Protein 2BMX (pdb70)

Radius of gyration: 35.67 Å; Cα contacts (8 Å, |Δi|>4): 1043; chains: 3; bounding box: 79×48×98 Å

Sequence (513 aa):
PLLTIGDQFPAYQLTALIGGDLSKVDAKQPGDYFTTITSDEHPGKWRVVFFWPKDFTFVCPTEIAAFSKLNDEFEDRDAQILGVSIDSEFAHFQWRAQHNDLKTLPFPLSDIKRELSQAAGVLNADGVADRVTFIVDPNNEIQFVSATAGSVGRNVDEVLRVLDALQSPLLTIGDQFPAYQLTALIGGDLSKVDAKQPGDYFTTITSDEHPGKWRVVFFWPKDFTFVCPTEIAAFSKLNDEFEDRDAQILGVSIDSEFAHFQWRAQHNDLKTLPFPLSDIKRELSQAAGVLNADGVADRVTFIVDPNNEIQFVSATAGSVGRNVDEVLRVLDALQSDELCASNWRPLLTIGDQFPAYQLTALIGGDLSKVDAKQPGDYFTTITSDEHPGKWRVVFFWPKDFTFVCPTEIAAFSKLNDEFEDRDAQILGVSIDSEFAHFQWRAQHNDLKTLPFPLSDIKRELSQAAGVLNADGVADRVTFIVDPNNEIQFVSATAGSVGRNVDEVLRVLDALQS

Nearest PDB structures (foldseek):
  2bmx-assembly1_B  TM=1.006E+00  e=1.914E-40  Mycobacterium tuberculosis H37Rv
  7bz6-assembly1_A  TM=9.958E-01  e=1.498E-33  Mycobacterium tuberculosis variant bovis
  4xrd-assembly1_C-2  TM=8.761E-01  e=1.228E-16  Salmonella enterica subsp. enterica serovar Typhimurium
  4xih-assembly1_B-2  TM=8.682E-01  e=2.287E-12  Mycobacterium tuberculosis CCDC5079
  1xvw-assembly1_B  TM=8.691E-01  e=3.587E-12  Mycobacterium tuberculosis

Structure (mmCIF, N/CA/C/O backbone):
data_2BMX
#
_entry.id   2BMX
#
_cell.length_a   139.265
_cell.length_b   139.265
_cell.length_c   148.525
_cell.angle_alpha   90.00
_cell.angle_beta   90.00
_cell.angle_gamma   120.00
#
_symmetry.space_group_name_H-M   'P 6 2 2'
#
loop_
_entity.id
_entity.type
_entity.pdbx_description
1 polymer 'ALKYL HYDROPEROXIDASE C'
2 water water
#
loop_
_atom_site.group_PDB
_atom_site.id
_atom_site.type_symbol
_atom_site.label_atom_id
_atom_site.label_alt_id
_atom_site.label_comp_id
_atom_site.label_asym_id
_atom_site.label_entity_id
_atom_site.label_seq_id
_atom_site.pdbx_PDB_ins_code
_atom_site.Cartn_x
_atom_site.Cartn_y
_atom_site.Cartn_z
_atom_site.occupancy
_atom_site.B_iso_or_equiv
_atom_site.auth_seq_id
_atom_site.auth_comp_id
_atom_site.auth_asym_id
_atom_site.auth_atom_id
_atom_site.pdbx_PDB_model_num
ATOM 1 N N . PRO A 1 2 ? 7.510 35.294 25.891 1.00 49.74 2 PRO A N 1
ATOM 2 C CA . PRO A 1 2 ? 8.528 35.233 24.834 1.00 48.52 2 PRO A CA 1
ATOM 3 C C . PRO A 1 2 ? 8.188 36.218 23.700 1.00 47.84 2 PRO A C 1
ATOM 4 O O . PRO A 1 2 ? 7.285 36.011 22.864 1.00 48.28 2 PRO A O 1
ATOM 8 N N . LEU A 1 3 ? 8.951 37.279 23.696 1.00 45.29 3 LEU A N 1
ATOM 9 C CA . LEU A 1 3 ? 8.905 38.268 22.707 1.00 43.97 3 LEU A CA 1
ATOM 10 C C . LEU A 1 3 ? 9.707 37.830 21.461 1.00 43.13 3 LEU A C 1
ATOM 11 O O . LEU A 1 3 ? 10.786 37.277 21.545 1.00 43.82 3 LEU A O 1
ATOM 16 N N . LEU A 1 4 ? 9.162 38.071 20.293 1.00 42.09 4 LEU A N 1
ATOM 17 C CA . LEU A 1 4 ? 9.917 37.917 19.063 1.00 40.65 4 LEU A CA 1
ATOM 18 C C . LEU A 1 4 ? 11.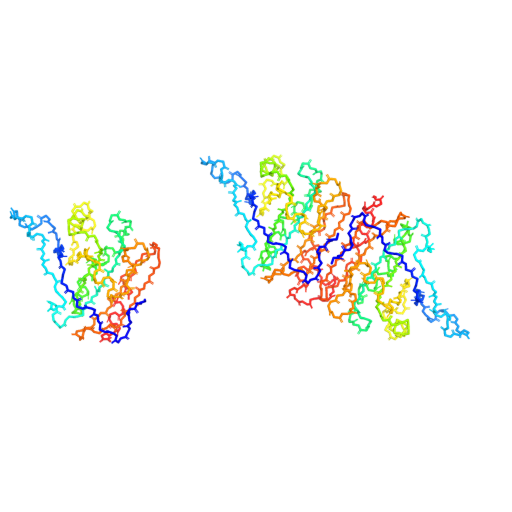130 38.850 19.056 1.00 39.00 4 LEU A C 1
ATOM 19 O O . LEU A 1 4 ? 11.067 40.004 19.470 1.00 37.97 4 LEU A O 1
ATOM 24 N N . THR A 1 5 ? 12.252 38.346 18.561 1.00 39.38 5 THR A N 1
ATOM 25 C CA . THR A 1 5 ? 13.499 39.078 18.627 1.00 38.07 5 THR A CA 1
ATOM 26 C C . THR A 1 5 ? 14.141 39.258 17.251 1.00 38.81 5 THR A C 1
ATOM 27 O O . THR A 1 5 ? 13.554 38.932 16.212 1.00 37.73 5 THR A O 1
ATOM 31 N N . ILE A 1 6 ? 15.369 39.767 17.284 1.00 39.61 6 ILE A N 1
ATOM 32 C CA . ILE A 1 6 ? 16.199 40.033 16.125 1.00 40.78 6 ILE A CA 1
ATOM 33 C C . ILE A 1 6 ? 16.437 38.776 15.266 1.00 41.20 6 ILE A C 1
ATOM 34 O O . ILE A 1 6 ? 16.833 37.699 15.792 1.00 41.14 6 ILE A O 1
ATOM 39 N N . GLY A 1 7 ? 16.136 38.900 13.965 1.00 40.36 7 GLY A N 1
ATOM 40 C CA . GLY A 1 7 ? 16.183 37.748 13.078 1.00 39.44 7 GLY A CA 1
ATOM 41 C C . GLY A 1 7 ? 14.835 37.062 12.861 1.00 39.97 7 GLY A C 1
ATOM 42 O O . GLY A 1 7 ? 14.672 36.371 11.871 1.00 40.44 7 GLY A O 1
ATOM 43 N N . ASP A 1 8 ? 13.877 37.252 13.764 1.00 38.78 8 ASP A N 1
ATOM 44 C CA . ASP A 1 8 ? 12.570 36.627 13.655 1.00 38.58 8 ASP A CA 1
ATOM 45 C C . ASP A 1 8 ? 11.750 37.324 12.567 1.00 37.96 8 ASP A C 1
ATOM 46 O O . ASP A 1 8 ? 11.934 38.498 12.311 1.00 38.12 8 ASP A O 1
ATOM 51 N N . GLN A 1 9 ? 10.888 36.560 11.899 1.00 37.05 9 GLN A N 1
ATOM 52 C CA . GLN A 1 9 ? 9.879 37.098 10.999 1.00 36.24 9 GLN A CA 1
ATOM 53 C C . GLN A 1 9 ? 8.767 37.770 11.816 1.00 35.98 9 GLN A C 1
ATOM 54 O O . GLN A 1 9 ? 8.276 37.200 12.790 1.00 36.13 9 GLN A O 1
ATOM 60 N N . PHE A 1 10 ? 8.398 38.997 11.448 1.00 36.04 10 PHE A N 1
ATOM 61 C CA . PHE A 1 10 ? 7.283 39.646 12.094 1.00 36.06 10 PHE A CA 1
ATOM 62 C C . PHE A 1 10 ? 6.019 38.923 11.627 1.00 36.82 10 PHE A C 1
ATOM 63 O O . PHE A 1 10 ? 5.958 38.487 10.444 1.00 38.40 10 PHE A O 1
ATOM 71 N N . PRO A 1 11 ? 5.018 38.762 12.527 1.00 36.64 11 PRO A N 1
ATOM 72 C CA . PRO A 1 11 ? 3.816 38.020 12.122 1.00 37.06 11 PRO A CA 1
ATOM 73 C C . PRO A 1 11 ? 3.062 38.704 10.954 1.00 37.91 11 PRO A C 1
ATOM 74 O O . PRO A 1 11 ? 3.146 39.955 10.775 1.00 38.58 11 PRO A O 1
ATOM 78 N N . ALA A 1 12 ? 2.362 37.880 10.170 1.00 36.38 12 ALA A N 1
ATOM 79 C CA . ALA A 1 12 ? 1.372 38.368 9.214 1.00 36.61 12 ALA A CA 1
ATOM 80 C C . ALA A 1 12 ? 0.192 38.969 9.998 1.00 36.53 12 ALA A C 1
ATOM 81 O O . ALA A 1 12 ? -0.078 38.573 11.158 1.00 36.64 12 ALA A O 1
ATOM 83 N N . TYR A 1 13 ? -0.513 39.918 9.383 1.00 36.40 13 TYR A N 1
ATOM 84 C CA . TYR A 1 13 ? -1.719 40.481 10.022 1.00 36.57 13 TYR A CA 1
ATOM 85 C C . TYR A 1 13 ? -2.668 41.039 8.994 1.00 36.91 13 TYR A C 1
ATOM 86 O O . TYR A 1 13 ? -2.270 41.387 7.869 1.00 36.30 13 TYR A O 1
ATOM 95 N N . GLN A 1 14 ? -3.943 41.105 9.390 1.00 38.49 14 GLN A N 1
ATOM 96 C CA . GLN A 1 14 ? -4.962 41.745 8.560 1.00 39.55 14 GLN A CA 1
ATOM 97 C C . GLN A 1 14 ? -5.977 42.310 9.493 1.00 38.86 14 GLN A C 1
ATOM 98 O O . GLN A 1 14 ? -6.773 41.583 10.073 1.00 40.11 14 GLN A O 1
ATOM 104 N N . LEU A 1 15 ? -5.925 43.623 9.676 1.00 38.56 15 LEU A N 1
ATOM 105 C CA . LEU A 1 15 ? -6.674 44.268 10.755 1.00 37.44 15 LEU A CA 1
ATOM 106 C C . LEU A 1 15 ? -7.330 45.536 10.288 1.00 37.10 15 LEU A C 1
ATOM 107 O O . LEU A 1 15 ? -6.803 46.211 9.420 1.00 38.65 15 LEU A O 1
ATOM 112 N N . THR A 1 16 ? -8.475 45.866 10.871 1.00 36.58 16 THR A N 1
ATOM 113 C CA . THR A 1 16 ? -9.108 47.158 10.653 1.00 35.66 16 THR A CA 1
ATOM 114 C C . THR A 1 16 ? -8.307 48.240 11.360 1.00 35.84 16 THR A C 1
ATOM 115 O O . THR A 1 16 ? -7.780 48.028 12.477 1.00 35.20 16 THR A O 1
ATOM 119 N N . ALA A 1 17 ? -8.247 49.410 10.714 1.00 35.11 17 ALA A N 1
ATOM 120 C CA . ALA A 1 17 ? -7.422 50.509 11.162 1.00 34.34 17 ALA A CA 1
ATOM 121 C C . ALA A 1 17 ? -8.115 51.858 10.983 1.00 34.93 17 ALA A C 1
ATOM 122 O O . ALA A 1 17 ? -8.881 52.067 10.037 1.00 35.47 17 ALA A O 1
ATOM 124 N N . LEU A 1 18 ? -7.886 52.762 11.936 1.00 35.10 18 LEU A N 1
ATOM 125 C CA . LEU A 1 18 ? -8.241 54.153 11.754 1.00 34.04 18 LEU A CA 1
ATOM 126 C C . LEU A 1 18 ? -7.119 54.747 10.902 1.00 34.07 18 LEU A C 1
ATOM 127 O O . LEU A 1 18 ? -5.950 54.535 11.210 1.00 34.44 18 LEU A O 1
ATOM 132 N N . ILE A 1 19 ? -7.480 55.463 9.842 1.00 33.83 19 ILE A N 1
ATOM 133 C CA . ILE A 1 19 ? -6.522 56.128 8.977 1.00 34.09 19 ILE A CA 1
ATOM 134 C C . ILE A 1 19 ? -5.728 57.181 9.741 1.00 34.61 19 ILE A C 1
ATOM 135 O O . ILE A 1 19 ? -6.212 57.713 10.750 1.00 34.69 19 ILE A O 1
ATOM 140 N N . GLY A 1 20 ? -4.517 57.476 9.255 1.00 34.43 20 GLY A N 1
ATOM 141 C CA . GLY A 1 20 ? -3.694 58.519 9.832 1.00 34.59 20 GLY A CA 1
ATOM 142 C C . GLY A 1 20 ? -4.131 59.882 9.365 1.00 35.40 20 GLY A C 1
ATOM 143 O O . GLY A 1 20 ? -4.926 60.007 8.433 1.00 35.27 20 GLY A O 1
ATOM 144 N N . GLY A 1 21 ? -3.613 60.920 10.012 1.00 36.56 21 GLY A N 1
ATOM 145 C CA . GLY A 1 21 ? -3.868 62.298 9.574 1.00 37.01 21 GLY A CA 1
ATOM 146 C C . GLY A 1 21 ? -5.074 62.959 10.223 1.00 38.30 21 GLY A C 1
ATOM 147 O O . GLY A 1 21 ? -5.856 62.330 10.934 1.00 38.13 21 GLY A O 1
ATOM 148 N N . ASP A 1 22 ? -5.187 64.258 9.976 1.00 39.76 22 ASP A N 1
ATOM 149 C CA . ASP A 1 22 ? -6.269 65.113 10.443 1.00 41.21 22 ASP A CA 1
ATOM 150 C C . ASP A 1 22 ? -7.663 64.584 10.054 1.00 41.58 22 ASP A C 1
ATOM 151 O O . ASP A 1 22 ? -8.054 64.610 8.875 1.00 41.93 22 ASP A O 1
ATOM 156 N N . LEU A 1 23 ? -8.401 64.122 11.059 1.00 42.28 23 LEU A N 1
ATOM 157 C CA . LEU A 1 23 ? -9.709 63.504 10.870 1.00 42.91 23 LEU A CA 1
ATOM 158 C C . LEU A 1 23 ? -10.781 64.489 10.414 1.00 43.70 23 LEU A C 1
ATOM 159 O O . LEU A 1 23 ? -11.703 64.108 9.688 1.00 43.38 23 LEU A O 1
ATOM 164 N N . SER A 1 24 ? -10.650 65.748 10.846 1.00 44.99 24 SER A N 1
ATOM 165 C CA . SER A 1 24 ? -11.515 66.851 10.394 1.00 46.25 24 SER A CA 1
ATOM 166 C C . SER A 1 24 ? -11.283 67.203 8.920 1.00 47.32 24 SER A C 1
ATOM 167 O O . SER A 1 24 ? -12.139 67.823 8.306 1.00 47.35 24 SER A O 1
ATOM 169 N N . LYS A 1 25 ? -10.168 66.777 8.316 1.00 48.94 25 LYS A N 1
ATOM 170 C CA . LYS A 1 25 ? -9.861 67.065 6.905 1.00 50.61 25 LYS A CA 1
ATOM 171 C C . LYS A 1 25 ? -10.438 65.994 5.951 1.00 51.57 25 LYS A C 1
ATOM 172 O O . LYS A 1 25 ? -10.580 66.244 4.758 1.00 52.08 25 LYS A O 1
ATOM 174 N N . VAL A 1 26 ? -10.770 64.815 6.481 1.00 52.83 26 VAL A N 1
ATOM 175 C CA . VAL A 1 26 ? -11.414 63.741 5.703 1.00 54.02 26 VAL A CA 1
ATOM 176 C C . VAL A 1 26 ? -12.838 64.165 5.391 1.00 54.66 26 VAL A C 1
ATOM 177 O O . VAL A 1 26 ? -13.465 64.789 6.244 1.00 54.80 26 VAL A O 1
ATOM 179 N N . ASP A 1 27 ? -13.321 63.843 4.197 1.00 55.66 27 ASP A N 1
ATOM 180 C CA . ASP A 1 27 ? -14.731 64.026 3.927 1.00 56.91 27 ASP A CA 1
ATOM 181 C C . ASP A 1 27 ? -15.458 63.081 4.882 1.00 57.69 27 ASP A C 1
ATOM 182 O O . ASP A 1 27 ? -14.853 62.518 5.794 1.00 58.33 27 ASP A O 1
ATOM 184 N N . ALA A 1 28 ? -16.787 62.908 4.630 1.00 58.64 28 ALA A N 1
ATOM 185 C CA . ALA A 1 28 ? -17.604 62.076 5.564 1.00 59.24 28 ALA A CA 1
ATOM 186 C C . ALA A 1 28 ? -18.895 61.417 5.001 1.00 59.53 28 ALA A C 1
ATOM 187 O O . ALA A 1 28 ? -19.926 61.429 5.688 1.00 60.09 28 ALA A O 1
ATOM 189 N N . LYS A 1 29 ? -18.818 60.828 3.805 1.00 59.52 29 LYS A N 1
ATOM 190 C CA . LYS A 1 29 ? -20.009 60.199 3.156 1.00 59.12 29 LYS A CA 1
ATOM 191 C C . LYS A 1 29 ? -20.540 58.963 3.910 1.00 58.69 29 LYS A C 1
ATOM 192 O O . LYS A 1 29 ? -21.744 58.659 3.833 1.00 58.25 29 LYS A O 1
ATOM 194 N N . GLN A 1 30 ? -19.650 58.257 4.626 1.00 57.63 30 GLN A N 1
ATOM 195 C CA . GLN A 1 30 ? -20.047 57.180 5.542 1.00 57.01 30 GLN A CA 1
ATOM 196 C C . GLN A 1 30 ? -19.042 57.068 6.696 1.00 56.84 30 GLN A C 1
ATOM 197 O O . GLN A 1 30 ? -17.900 57.536 6.566 1.00 57.23 30 GLN A O 1
ATOM 199 N N . PRO A 1 31 ? -19.464 56.478 7.844 1.00 56.07 31 PRO A N 1
ATOM 200 C CA . PRO A 1 31 ? -18.501 56.153 8.912 1.00 54.82 31 PRO A CA 1
ATOM 201 C C . PRO A 1 31 ? -17.280 55.388 8.401 1.00 53.82 31 PRO A C 1
ATOM 202 O O . PRO A 1 31 ? -16.165 55.617 8.888 1.00 54.21 31 PRO A O 1
ATOM 206 N N . GLY A 1 32 ? -17.478 54.497 7.428 1.00 51.95 32 GLY A N 1
ATOM 207 C CA . GLY A 1 32 ? -16.391 53.633 6.947 1.00 49.07 32 GLY A CA 1
ATOM 208 C C . GLY A 1 32 ? -15.242 54.379 6.299 1.00 47.01 32 GLY A C 1
ATOM 209 O O . GLY A 1 32 ? -14.164 53.825 6.132 1.00 47.03 32 GLY A O 1
ATOM 210 N N . ASP A 1 33 ? -15.490 55.631 5.927 1.00 44.85 33 ASP A N 1
ATOM 211 C CA . ASP A 1 33 ? -14.501 56.543 5.365 1.00 43.11 33 ASP A CA 1
ATOM 212 C C . ASP A 1 33 ? -13.282 56.848 6.259 1.00 41.20 33 ASP A C 1
ATOM 213 O O . ASP A 1 33 ? -12.163 57.052 5.779 1.00 40.57 33 ASP A O 1
ATOM 218 N N . TYR A 1 34 ? -13.511 56.863 7.565 1.00 39.17 34 TYR A N 1
ATOM 219 C CA . TYR A 1 34 ? -12.446 56.992 8.560 1.00 36.99 34 TYR A CA 1
ATOM 220 C C . TYR A 1 34 ? -11.614 55.748 8.704 1.00 36.19 34 TYR A C 1
ATOM 221 O O . TYR A 1 34 ? -10.576 55.774 9.350 1.00 35.97 34 TYR A O 1
ATOM 230 N N . PHE A 1 35 ? -12.067 54.655 8.099 1.00 35.43 35 PHE A N 1
ATOM 231 C CA . PHE A 1 35 ? -11.490 53.345 8.379 1.00 35.42 35 PHE A CA 1
ATOM 232 C C . PHE A 1 35 ? -10.943 52.630 7.147 1.00 36.36 35 PHE A C 1
ATOM 233 O O . PHE A 1 35 ? -11.264 52.994 6.022 1.00 36.45 35 PHE A O 1
ATOM 241 N N . THR A 1 36 ? -10.102 51.622 7.367 1.00 37.21 36 THR A N 1
ATOM 242 C CA . THR A 1 36 ? -9.433 50.945 6.267 1.00 38.20 36 THR A CA 1
ATOM 243 C C . THR A 1 36 ? -8.980 49.584 6.774 1.00 38.58 36 THR A C 1
ATOM 244 O O . THR A 1 36 ? -8.878 49.378 7.994 1.00 38.94 36 THR A O 1
ATOM 248 N N . THR A 1 37 ? -8.741 48.649 5.863 1.00 38.42 37 THR A N 1
ATOM 249 C CA . THR A 1 37 ? -8.008 47.421 6.205 1.00 39.18 37 THR A CA 1
ATOM 250 C C . THR A 1 37 ? -6.523 47.586 5.868 1.00 38.39 37 THR A C 1
ATOM 251 O O . THR A 1 37 ? -6.159 48.159 4.845 1.00 37.61 37 THR A O 1
ATOM 255 N N . ILE A 1 38 ? -5.687 47.135 6.789 1.00 38.53 38 ILE A N 1
ATOM 256 C CA . ILE A 1 38 ? -4.246 47.163 6.629 1.00 37.82 38 ILE A CA 1
ATOM 257 C C . ILE A 1 38 ? -3.726 45.756 6.869 1.00 37.44 38 ILE A C 1
ATOM 258 O O . ILE A 1 38 ? -4.093 45.074 7.849 1.00 37.51 38 ILE A O 1
ATOM 263 N N . THR A 1 39 ? -2.885 45.311 5.953 1.00 37.00 39 THR A N 1
ATOM 264 C CA . THR A 1 39 ? -2.321 43.979 6.025 1.00 36.39 39 THR A CA 1
ATOM 265 C C . THR A 1 39 ? -0.806 44.118 5.992 1.00 36.84 39 THR A C 1
ATOM 266 O O . THR A 1 39 ? -0.283 45.120 5.461 1.00 37.04 39 THR A O 1
ATOM 270 N N . SER A 1 40 ? -0.115 43.091 6.502 1.00 36.85 40 SER A N 1
ATOM 271 C CA . SER A 1 40 ? 1.347 42.914 6.343 1.00 37.08 40 SER A CA 1
ATOM 272 C C . SER A 1 40 ? 1.921 42.861 4.929 1.00 37.69 40 SER A C 1
ATOM 273 O O . SER A 1 40 ? 3.131 42.862 4.784 1.00 38.01 40 SER A O 1
ATOM 276 N N . ASP A 1 41 ? 1.092 42.826 3.894 1.00 38.80 41 ASP A N 1
ATOM 277 C CA . ASP A 1 41 ? 1.583 42.759 2.502 1.00 40.18 41 ASP A CA 1
ATOM 278 C C . ASP A 1 41 ? 1.566 44.112 1.834 1.00 40.80 41 ASP A C 1
ATOM 279 O O . ASP A 1 41 ? 1.943 44.244 0.678 1.00 40.11 41 ASP A O 1
ATOM 284 N N . GLU A 1 42 ? 1.172 45.109 2.614 1.00 42.55 42 GLU A N 1
ATOM 285 C CA . GLU A 1 42 ? 0.797 46.422 2.121 1.00 43.97 42 GLU A CA 1
ATOM 286 C C . GLU A 1 42 ? 1.829 47.486 1.808 1.00 44.56 42 GLU A C 1
ATOM 287 O O . GLU A 1 42 ? 1.508 48.332 0.952 1.00 46.80 42 GLU A O 1
ATOM 293 N N . HIS A 1 43 ? 3.023 47.543 2.402 1.00 44.68 43 HIS A N 1
ATOM 294 C CA . HIS A 1 43 ? 4.060 48.329 1.620 1.00 45.86 43 HIS A CA 1
ATOM 295 C C . HIS A 1 43 ? 5.297 47.498 1.337 1.00 44.94 43 HIS A C 1
ATOM 296 O O . HIS A 1 43 ? 6.245 47.467 2.138 1.00 44.53 43 HIS A O 1
ATOM 303 N N . PRO A 1 44 ? 5.272 46.819 0.192 1.00 43.53 44 PRO A N 1
ATOM 304 C CA . PRO A 1 44 ? 6.391 46.021 -0.220 1.00 42.83 44 PRO A CA 1
ATOM 305 C C . PRO A 1 44 ? 7.638 46.900 -0.390 1.00 43.19 44 PRO A C 1
ATOM 306 O O . PRO A 1 44 ? 7.619 47.882 -1.161 1.00 44.29 44 PRO A O 1
ATOM 310 N N . GLY A 1 45 ? 8.707 46.548 0.319 1.00 42.48 45 GLY A N 1
ATOM 311 C CA . GLY A 1 45 ? 9.963 47.280 0.211 1.00 41.50 45 GLY A CA 1
ATOM 312 C C . GLY A 1 45 ? 10.168 48.383 1.239 1.00 40.81 45 GLY A C 1
ATOM 313 O O . GLY A 1 45 ? 11.201 49.018 1.245 1.00 40.97 45 GLY A O 1
ATOM 314 N N . LYS A 1 46 ? 9.181 48.628 2.091 1.00 40.28 46 LYS A N 1
ATOM 315 C CA . LYS A 1 46 ? 9.308 49.623 3.159 1.00 40.31 46 LYS A CA 1
ATOM 316 C C . LYS A 1 46 ? 9.709 48.965 4.478 1.00 39.26 46 LYS A C 1
ATOM 317 O O . LYS A 1 46 ? 9.436 47.779 4.708 1.00 38.78 46 LYS A O 1
ATOM 323 N N . TRP A 1 47 ? 10.370 49.745 5.327 1.00 38.01 47 TRP A N 1
ATOM 324 C CA . TRP A 1 47 ? 10.554 49.405 6.726 1.00 37.09 47 TRP A CA 1
ATOM 325 C C . TRP A 1 47 ? 9.223 49.716 7.429 1.00 37.73 47 TRP A C 1
ATOM 326 O O . TRP A 1 47 ? 8.465 50.593 6.989 1.00 38.71 47 TRP A O 1
ATOM 337 N N . ARG A 1 48 ? 8.918 48.977 8.479 1.00 37.90 48 ARG A N 1
ATOM 338 C CA . ARG A 1 48 ? 7.756 49.250 9.320 1.00 39.24 48 ARG A CA 1
ATOM 339 C C . ARG A 1 48 ? 8.190 49.422 10.742 1.00 40.12 48 ARG A C 1
ATOM 340 O O . ARG A 1 48 ? 8.907 48.599 11.289 1.00 41.76 48 ARG A O 1
ATOM 348 N N . VAL A 1 49 ? 7.769 50.520 11.339 1.00 40.21 49 VAL A N 1
ATOM 349 C CA . VAL A 1 49 ? 8.035 50.783 12.713 1.00 39.03 49 VAL A CA 1
ATOM 350 C C . VAL A 1 49 ? 6.704 50.598 13.427 1.00 39.67 49 VAL A C 1
ATOM 351 O O . VAL A 1 49 ? 5.772 51.355 13.215 1.00 39.74 49 VAL A O 1
ATOM 355 N N . VAL A 1 50 ? 6.612 49.545 14.240 1.00 40.32 50 VAL A N 1
ATOM 356 C CA . VAL A 1 50 ? 5.362 49.164 14.889 1.00 39.58 50 VAL A CA 1
ATOM 357 C C . VAL A 1 50 ? 5.363 49.517 16.375 1.00 39.69 50 VAL A C 1
ATOM 358 O O . VAL A 1 50 ? 6.218 49.050 17.136 1.00 39.41 50 VAL A O 1
ATOM 362 N N . PHE A 1 51 ? 4.416 50.368 16.772 1.00 38.82 51 PHE A N 1
ATOM 363 C CA . PHE A 1 51 ? 4.199 50.692 18.193 1.00 38.12 51 PHE A CA 1
ATOM 364 C C . PHE A 1 51 ? 2.952 49.962 18.776 1.00 37.61 51 PHE A C 1
ATOM 365 O O . PHE A 1 51 ? 1.838 50.186 18.316 1.00 37.75 51 PHE A O 1
ATOM 373 N N . PHE A 1 52 ? 3.160 49.094 19.768 1.00 35.79 52 PHE A N 1
ATOM 374 C CA . PHE A 1 52 ? 2.069 48.552 20.570 1.00 34.99 52 PHE A CA 1
ATOM 375 C C . PHE A 1 52 ? 1.881 49.358 21.820 1.00 34.74 52 PHE A C 1
ATOM 376 O O . PHE A 1 52 ? 2.851 49.829 22.402 1.00 34.11 52 PHE A O 1
ATOM 384 N N . TRP A 1 53 ? 0.642 49.484 22.284 1.00 34.89 53 TRP A N 1
ATOM 385 C CA . TRP A 1 53 ? 0.418 50.000 23.630 1.00 34.77 53 TRP A CA 1
ATOM 386 C C . TRP A 1 53 ? -0.769 49.254 24.248 1.00 35.40 53 TRP A C 1
ATOM 387 O O . TRP A 1 53 ? -1.539 48.636 23.503 1.00 35.51 53 TRP A O 1
ATOM 398 N N . PRO A 1 54 ? -0.877 49.251 25.610 1.00 34.72 54 PRO A N 1
ATOM 399 C CA . PRO A 1 54 ? -1.952 48.528 26.314 1.00 34.65 54 PRO A CA 1
ATOM 400 C C . PRO A 1 54 ? -3.418 48.946 26.030 1.00 35.47 54 PRO A C 1
ATOM 401 O O . PRO A 1 54 ? -4.240 48.074 25.679 1.00 36.15 54 PRO A O 1
ATOM 405 N N . LYS A 1 55 ? -3.740 50.241 26.220 1.00 35.24 55 LYS A N 1
ATOM 406 C CA . LYS A 1 55 ? -5.100 50.757 26.250 1.00 35.13 55 LYS A CA 1
ATOM 407 C C . LYS A 1 55 ? -5.201 52.178 25.666 1.00 35.29 55 LYS A C 1
ATOM 408 O O . LYS A 1 55 ? -4.432 53.064 26.075 1.00 34.62 55 LYS A O 1
ATOM 414 N N . ASP A 1 56 ? -6.151 52.399 24.735 1.00 34.58 56 ASP A N 1
ATOM 415 C CA . ASP A 1 56 ? -6.501 53.779 24.335 1.00 34.04 56 ASP A CA 1
ATOM 416 C C . ASP A 1 56 ? -6.995 54.489 25.575 1.00 32.79 56 ASP A C 1
ATOM 417 O O . ASP A 1 56 ? -7.420 53.819 26.507 1.00 32.44 56 ASP A O 1
ATOM 422 N N . PHE A 1 57 ? -6.992 55.825 25.547 1.00 32.07 57 PHE A N 1
ATOM 423 C CA . PHE A 1 57 ? -7.483 56.710 26.643 1.00 32.43 57 PHE A CA 1
ATOM 424 C C . PHE A 1 57 ? -6.648 56.752 27.935 1.00 33.28 57 PHE A C 1
ATOM 425 O O . PHE A 1 57 ? -7.161 57.053 28.969 1.00 33.73 57 PHE A O 1
ATOM 433 N N . THR A 1 58 ? -5.373 56.424 27.854 1.00 35.22 58 THR A N 1
ATOM 434 C CA . THR A 1 58 ? -4.454 56.534 28.972 1.00 38.00 58 THR A CA 1
ATOM 435 C C . THR A 1 58 ? -3.542 57.739 28.643 1.00 39.61 58 THR A C 1
ATOM 436 O O . THR A 1 58 ? -3.398 58.087 27.458 1.00 40.58 58 THR A O 1
ATOM 440 N N . PHE A 1 59 ? -2.951 58.370 29.661 1.00 40.94 59 PHE A N 1
ATOM 441 C CA . PHE A 1 59 ? -2.096 59.544 29.442 1.00 42.20 59 PHE A CA 1
ATOM 442 C C . PHE A 1 59 ? -0.974 59.314 28.438 1.00 42.96 59 PHE A C 1
ATOM 443 O O . PHE A 1 59 ? -0.184 58.371 28.562 1.00 43.07 59 PHE A O 1
ATOM 451 N N . VAL A 1 60 ? -0.934 60.176 27.424 1.00 43.97 60 VAL A N 1
ATOM 452 C CA . VAL A 1 60 ? 0.246 60.291 26.564 1.00 44.89 60 VAL A CA 1
ATOM 453 C C . VAL A 1 60 ? 0.782 61.715 26.652 1.00 45.04 60 VAL A C 1
ATOM 454 O O . VAL A 1 60 ? 0.014 62.665 26.809 1.00 44.63 60 VAL A O 1
ATOM 458 N N . CYS A 1 61 ? 2.101 61.854 26.565 1.00 45.98 61 CYS A N 1
ATOM 459 C CA . CYS A 1 61 ? 2.721 63.175 26.645 1.00 47.06 61 CYS A CA 1
ATOM 460 C C . CYS A 1 61 ? 2.485 63.983 25.382 1.00 45.45 61 CYS A C 1
ATOM 461 O O . CYS A 1 61 ? 2.748 63.478 24.287 1.00 44.15 61 CYS A O 1
ATOM 464 N N . PRO A 1 62 ? 1.992 65.236 25.537 1.00 44.64 62 PRO A N 1
ATOM 465 C CA . PRO A 1 62 ? 1.920 66.168 24.422 1.00 44.55 62 PRO A CA 1
ATOM 466 C C . PRO A 1 62 ? 3.207 66.181 23.581 1.00 44.54 62 PRO A C 1
ATOM 467 O O . PRO A 1 62 ? 3.121 66.184 22.347 1.00 44.16 62 PRO A O 1
ATOM 471 N N . THR A 1 63 ? 4.370 66.131 24.243 1.00 44.88 63 THR A N 1
ATOM 472 C CA . THR A 1 63 ? 5.684 66.141 23.579 1.00 45.34 63 THR A CA 1
ATOM 473 C C . THR A 1 63 ? 5.958 64.913 22.721 1.00 45.79 63 THR A C 1
ATOM 474 O O . THR A 1 63 ? 6.616 64.992 21.677 1.00 45.82 63 THR A O 1
ATOM 478 N N . GLU A 1 64 ? 5.449 63.776 23.172 1.00 46.12 64 GLU A N 1
ATOM 479 C CA . GLU A 1 64 ? 5.570 62.539 22.454 1.00 46.66 64 GLU A CA 1
ATOM 480 C C . GLU A 1 64 ? 4.726 62.568 21.157 1.00 46.79 64 GLU A C 1
ATOM 481 O O . GLU A 1 64 ? 5.213 62.178 20.079 1.00 46.69 64 GLU A O 1
ATOM 487 N N . ILE A 1 65 ? 3.476 63.034 21.269 1.00 46.77 65 ILE A N 1
ATOM 488 C CA . ILE A 1 65 ? 2.587 63.249 20.104 1.00 46.80 65 ILE A CA 1
ATOM 489 C C . ILE A 1 65 ? 3.142 64.318 19.136 1.00 46.77 65 ILE A C 1
ATOM 490 O O . ILE A 1 65 ? 3.104 64.122 17.921 1.00 47.05 65 ILE A O 1
ATOM 495 N N . ALA A 1 66 ? 3.648 65.433 19.670 1.00 46.25 66 ALA A N 1
ATOM 496 C CA . ALA A 1 66 ? 4.340 66.433 18.850 1.00 46.69 66 ALA A CA 1
ATOM 497 C C . ALA A 1 66 ? 5.495 65.809 18.055 1.00 47.05 66 ALA A C 1
ATOM 498 O O . ALA A 1 66 ? 5.560 65.990 16.837 1.00 47.25 66 ALA A O 1
ATOM 500 N N . ALA A 1 67 ? 6.377 65.064 18.742 1.00 47.46 67 ALA A N 1
ATOM 501 C CA . ALA A 1 67 ? 7.518 64.356 18.123 1.00 47.70 67 ALA A CA 1
ATOM 502 C C . ALA A 1 67 ? 7.121 63.523 16.887 1.00 48.17 67 ALA A C 1
ATOM 503 O O . ALA A 1 67 ? 7.805 63.597 15.863 1.00 48.34 67 ALA A O 1
ATOM 505 N N . PHE A 1 68 ? 6.021 62.759 16.968 1.00 48.54 68 PHE A N 1
ATOM 506 C CA . PHE A 1 68 ? 5.417 62.122 15.771 1.00 48.62 68 PHE A CA 1
ATOM 507 C C . PHE A 1 68 ? 5.163 63.059 14.563 1.00 49.24 68 PHE A C 1
ATOM 508 O O . PHE A 1 68 ? 5.475 62.696 13.432 1.00 49.69 68 PHE A O 1
ATOM 516 N N . SER A 1 69 ? 4.636 64.263 14.787 1.00 49.47 69 SER A N 1
ATOM 517 C CA . SER A 1 69 ? 4.355 65.151 13.668 1.00 50.16 69 SER A CA 1
ATOM 518 C C . SER A 1 69 ? 5.614 65.757 13.060 1.00 50.67 69 SER A C 1
ATOM 519 O O . SER A 1 69 ? 5.699 65.876 11.828 1.00 50.82 69 SER A O 1
ATOM 522 N N . LYS A 1 70 ? 6.579 66.142 13.911 1.00 50.93 70 LYS A N 1
ATOM 523 C CA . LYS A 1 70 ? 7.833 66.780 13.450 1.00 50.99 70 LYS A CA 1
ATOM 524 C C . LYS A 1 70 ? 8.765 65.759 12.808 1.00 50.67 70 LYS A C 1
ATOM 525 O O . LYS A 1 70 ? 9.492 66.065 11.864 1.00 51.19 70 LYS A O 1
ATOM 531 N N . LEU A 1 71 ? 8.742 64.550 13.337 1.00 50.36 71 LEU A N 1
ATOM 532 C CA . LEU A 1 71 ? 9.630 63.486 12.882 1.00 50.67 71 LEU A CA 1
ATOM 533 C C . LEU A 1 71 ? 9.058 62.698 11.700 1.00 51.07 71 LEU A C 1
ATOM 534 O O . LEU A 1 71 ? 9.676 61.728 11.250 1.00 51.45 71 LEU A O 1
ATOM 539 N N . ASN A 1 72 ? 7.883 63.115 11.215 1.00 51.24 72 ASN A N 1
ATOM 540 C CA . ASN A 1 72 ? 7.109 62.368 10.213 1.00 50.99 72 ASN A CA 1
ATOM 541 C C . ASN A 1 72 ? 7.824 62.274 8.880 1.00 50.39 72 ASN A C 1
ATOM 542 O O . ASN A 1 72 ? 7.942 61.195 8.309 1.00 50.64 72 ASN A O 1
ATOM 544 N N . ASP A 1 73 ? 8.283 63.416 8.394 1.00 49.71 73 ASP A N 1
ATOM 545 C CA . ASP A 1 73 ? 9.076 63.481 7.186 1.00 49.23 73 ASP A CA 1
ATOM 546 C C . ASP A 1 73 ? 10.324 62.624 7.296 1.00 48.45 73 ASP A C 1
ATOM 547 O O . ASP A 1 73 ? 10.773 62.058 6.298 1.00 48.67 73 ASP A O 1
ATOM 552 N N . GLU A 1 74 ? 10.885 62.555 8.506 1.00 47.56 74 GLU A N 1
ATOM 553 C CA . GLU A 1 74 ? 12.150 61.866 8.775 1.00 46.23 74 GLU A CA 1
ATOM 554 C C . GLU A 1 74 ? 11.979 60.353 8.633 1.00 45.12 74 GLU A C 1
ATOM 555 O O . GLU A 1 74 ? 12.829 59.693 8.047 1.00 45.04 74 GLU A O 1
ATOM 561 N N . PHE A 1 75 ? 10.874 59.814 9.145 1.00 43.95 75 PHE A N 1
ATOM 562 C CA . PHE A 1 75 ? 10.500 58.415 8.907 1.00 43.07 75 PHE A CA 1
ATOM 563 C C . PHE A 1 75 ? 10.157 58.094 7.432 1.00 43.15 75 PHE A C 1
ATOM 564 O O . PHE A 1 75 ? 10.673 57.115 6.872 1.00 43.13 75 PHE A O 1
ATOM 572 N N . GLU A 1 76 ? 9.300 58.909 6.813 1.00 42.46 76 GLU A N 1
ATOM 573 C CA . GLU A 1 76 ? 8.992 58.793 5.377 1.00 42.32 76 GLU A CA 1
ATOM 574 C C . GLU A 1 76 ? 10.228 58.852 4.462 1.00 41.98 76 GLU A C 1
ATOM 575 O O . GLU A 1 76 ? 10.363 58.028 3.569 1.00 41.91 76 GLU A O 1
ATOM 577 N N . ASP A 1 77 ? 11.127 59.809 4.698 1.00 41.60 77 ASP A N 1
ATOM 578 C CA . ASP A 1 77 ? 12.401 59.904 3.973 1.00 41.35 77 ASP A CA 1
ATOM 579 C C . ASP A 1 77 ? 13.249 58.643 4.059 1.00 40.06 77 ASP A C 1
ATOM 580 O O . ASP A 1 77 ? 14.134 58.425 3.224 1.00 38.85 77 ASP A O 1
ATOM 585 N N . ARG A 1 78 ? 12.989 57.832 5.086 1.00 38.77 78 ARG A N 1
ATOM 586 C CA . ARG A 1 78 ? 13.728 56.606 5.283 1.00 37.89 78 ARG A CA 1
ATOM 587 C C . ARG A 1 78 ? 12.923 55.360 4.883 1.00 37.76 78 ARG A C 1
ATOM 588 O O . ARG A 1 78 ? 13.224 54.252 5.322 1.00 37.31 78 ARG A O 1
ATOM 596 N N . ASP A 1 79 ? 11.914 55.548 4.021 1.00 38.40 79 ASP A N 1
ATOM 597 C CA . ASP A 1 79 ? 11.040 54.464 3.544 1.00 38.12 79 ASP A CA 1
ATOM 598 C C . ASP A 1 79 ? 10.490 53.632 4.698 1.00 37.49 79 ASP A C 1
ATOM 599 O O . ASP A 1 79 ? 10.444 52.400 4.609 1.00 36.78 79 ASP A O 1
ATOM 604 N N . ALA A 1 80 ? 10.106 54.309 5.783 1.00 37.23 80 ALA A N 1
ATOM 605 C CA . ALA A 1 80 ? 9.564 53.645 6.964 1.00 37.38 80 ALA A CA 1
ATOM 606 C C . ALA A 1 80 ? 8.143 54.080 7.204 1.00 37.14 80 ALA A C 1
ATOM 607 O O . ALA A 1 80 ? 7.830 55.283 7.233 1.00 37.10 80 ALA A O 1
ATOM 609 N N . GLN A 1 81 ? 7.282 53.076 7.333 1.00 36.55 81 GLN A N 1
ATOM 610 C CA . GLN A 1 81 ? 5.870 53.280 7.570 1.00 36.56 81 GLN A CA 1
ATOM 611 C C . GLN A 1 81 ? 5.642 53.023 9.057 1.00 35.75 81 GLN A C 1
ATOM 612 O O . GLN A 1 81 ? 5.878 51.896 9.511 1.00 35.80 81 GLN A O 1
ATOM 618 N N . ILE A 1 82 ? 5.243 54.055 9.816 1.00 35.32 82 ILE A N 1
ATOM 619 C CA . ILE A 1 82 ? 4.818 53.896 11.243 1.00 34.95 82 ILE A CA 1
ATOM 620 C C . ILE A 1 82 ? 3.409 53.303 11.358 1.00 35.72 82 ILE A C 1
ATOM 621 O O . ILE A 1 82 ? 2.515 53.692 10.635 1.00 35.65 82 ILE A O 1
ATOM 626 N N . LEU A 1 83 ? 3.231 52.342 12.249 1.00 36.03 83 LEU A N 1
ATOM 627 C CA . LEU A 1 83 ? 1.913 51.728 12.476 1.00 37.18 83 LEU A CA 1
ATOM 628 C C . LEU A 1 83 ? 1.674 51.594 13.992 1.00 37.02 83 LEU A C 1
ATOM 629 O O . LEU A 1 83 ? 2.539 51.103 14.707 1.00 36.88 83 LEU A O 1
ATOM 634 N N . GLY A 1 84 ? 0.527 52.036 14.491 1.00 36.80 84 GLY A N 1
ATOM 635 C CA . GLY A 1 84 ? 0.229 51.812 15.913 1.00 36.10 84 GLY A CA 1
ATOM 636 C C . GLY A 1 84 ? -0.747 50.654 16.085 1.00 35.74 84 GLY A C 1
ATOM 637 O O . GLY A 1 84 ? -1.603 50.453 15.253 1.00 35.48 84 GLY A O 1
ATOM 638 N N . VAL A 1 85 ? -0.625 49.902 17.175 1.00 35.67 85 VAL A N 1
ATOM 639 C CA . VAL A 1 85 ? -1.451 48.747 17.437 1.00 34.16 85 VAL A CA 1
ATOM 640 C C . VAL A 1 85 ? -1.850 48.719 18.922 1.00 35.49 85 VAL A C 1
ATOM 641 O O . VAL A 1 85 ? -0.991 48.822 19.830 1.00 33.65 85 VAL A O 1
ATOM 645 N N . SER A 1 86 ? -3.169 48.622 19.170 1.00 35.88 86 SER A N 1
ATOM 646 C CA . SER A 1 86 ? -3.644 48.144 20.463 1.00 35.79 86 SER A CA 1
ATOM 647 C C . SER A 1 86 ? -4.812 47.184 20.185 1.00 36.13 86 SER A C 1
ATOM 648 O O . SER A 1 86 ? -5.190 46.986 19.024 1.00 35.90 86 SER A O 1
ATOM 651 N N . ILE A 1 87 ? -5.358 46.571 21.227 1.00 35.42 87 ILE A N 1
ATOM 652 C CA . ILE A 1 87 ? -6.458 45.607 21.054 1.00 35.82 87 ILE A CA 1
ATOM 653 C C . ILE A 1 87 ? -7.797 46.346 21.130 1.00 35.63 87 ILE A C 1
ATOM 654 O O . ILE A 1 87 ? -8.877 45.729 21.029 1.00 35.95 87 ILE A O 1
ATOM 659 N N . ASP A 1 88 ? -7.742 47.672 21.279 1.00 34.01 88 ASP A N 1
ATOM 660 C CA . ASP A 1 88 ? -8.970 48.463 21.271 1.00 32.92 88 ASP A CA 1
ATOM 661 C C . ASP A 1 88 ? -9.645 48.309 19.929 1.00 32.96 88 ASP A C 1
ATOM 662 O O . ASP A 1 88 ? -8.992 47.948 18.938 1.00 33.52 88 ASP A O 1
ATOM 667 N N . SER A 1 89 ? -10.951 48.576 19.872 1.00 32.51 89 SER A N 1
ATOM 668 C CA . SER A 1 89 ? -11.670 48.556 18.607 1.00 31.93 89 SER A CA 1
ATOM 669 C C . SER A 1 89 ? -11.324 49.812 17.822 1.00 31.98 89 SER A C 1
ATOM 670 O O . SER A 1 89 ? -10.866 50.809 18.403 1.00 31.93 89 SER A O 1
ATOM 673 N N . GLU A 1 90 ? -11.586 49.776 16.516 1.00 31.59 90 GLU A N 1
ATOM 674 C CA . GLU A 1 90 ? -11.349 50.905 15.644 1.00 31.96 90 GLU A CA 1
ATOM 675 C C . GLU A 1 90 ? -12.173 52.152 16.061 1.00 32.14 90 GLU A C 1
ATOM 676 O O . GLU A 1 90 ? -11.696 53.275 15.926 1.00 33.77 90 GLU A O 1
ATOM 682 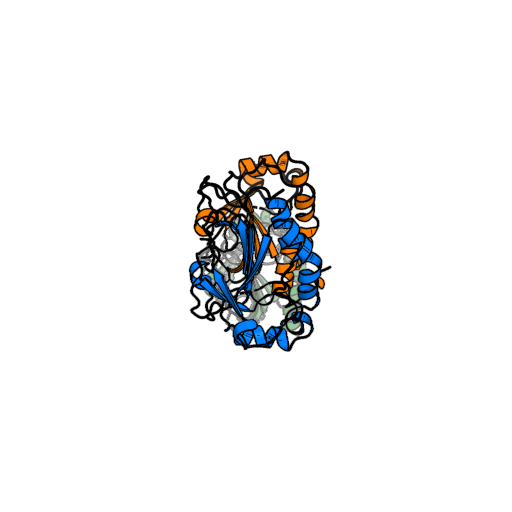N N . PHE A 1 91 ? -13.376 51.966 16.594 1.00 32.46 91 PHE A N 1
ATOM 683 C CA . PHE A 1 91 ? -14.228 53.070 17.106 1.00 32.29 91 PHE A CA 1
ATOM 684 C C . PHE A 1 91 ? -13.678 53.726 18.369 1.00 31.37 91 PHE A C 1
ATOM 685 O O . PHE A 1 91 ? -13.896 54.917 18.589 1.00 29.78 91 PHE A O 1
ATOM 693 N N . ALA A 1 92 ? -12.980 52.944 19.194 1.00 31.13 92 ALA A N 1
ATOM 694 C CA . ALA A 1 92 ? -12.215 53.490 20.329 1.00 30.66 92 ALA A CA 1
ATO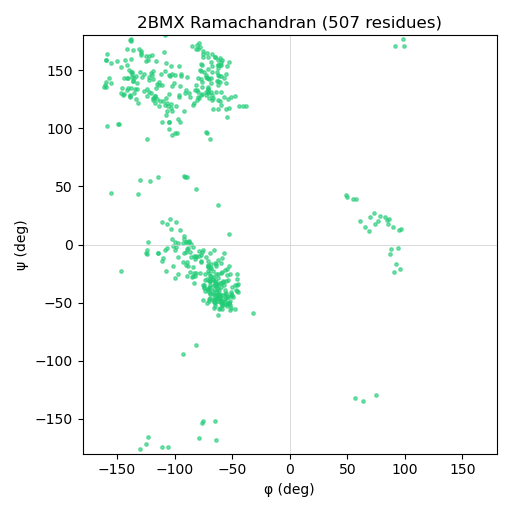M 695 C C . ALA A 1 92 ? -11.058 54.367 19.799 1.00 30.36 92 ALA A C 1
ATOM 696 O O . ALA A 1 92 ? -10.869 55.490 20.286 1.00 29.12 92 ALA A O 1
ATOM 698 N N . HIS A 1 93 ? -10.318 53.848 18.800 1.00 29.90 93 HIS A N 1
ATOM 699 C CA . HIS A 1 93 ? -9.219 54.610 18.134 1.00 30.58 93 HIS A CA 1
ATOM 700 C C . HIS A 1 93 ? -9.764 55.942 17.611 1.00 30.99 93 HIS A C 1
ATOM 701 O O . HIS A 1 93 ? -9.191 57.016 17.889 1.00 30.85 93 HIS A O 1
ATOM 708 N N . PHE A 1 94 ? -10.856 55.848 16.831 1.00 29.84 94 PHE A N 1
ATOM 709 C CA . PHE A 1 94 ? -11.514 57.014 16.268 1.00 29.98 94 PHE A CA 1
ATOM 710 C C . PHE A 1 94 ? -11.854 58.008 17.362 1.00 29.73 94 PHE A C 1
ATOM 711 O O . PHE A 1 94 ? -11.545 59.189 17.262 1.00 29.21 94 PHE A O 1
ATOM 719 N N . GLN A 1 95 ? -12.505 57.518 18.404 1.00 30.17 95 GLN A N 1
ATOM 720 C CA . GLN A 1 95 ? -12.968 58.378 19.487 1.00 30.76 95 GLN A CA 1
ATOM 721 C C . GLN A 1 95 ? -11.791 59.052 20.221 1.00 30.13 95 GLN A C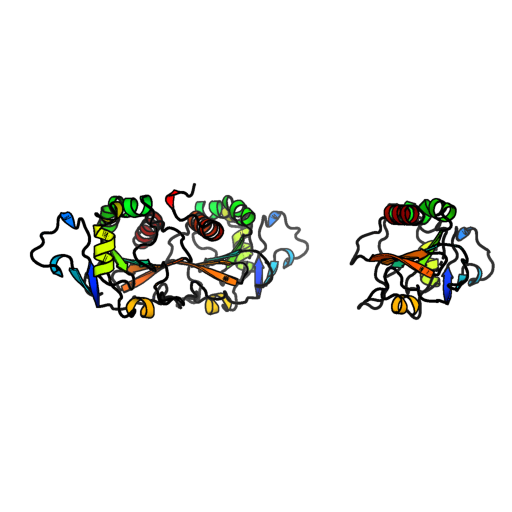 1
ATOM 722 O O . GLN A 1 95 ? -11.859 60.214 20.553 1.00 30.01 95 GLN A O 1
ATOM 728 N N . TRP A 1 96 ? -10.701 58.321 20.429 1.00 30.06 96 TRP A N 1
ATOM 729 C CA . TRP A 1 96 ? -9.511 58.859 21.043 1.00 30.21 96 TRP A CA 1
ATOM 730 C C . TRP A 1 96 ? -8.894 60.013 20.223 1.00 31.83 96 TRP A C 1
ATOM 731 O O . TRP A 1 96 ? -8.573 61.064 20.764 1.00 32.60 96 TRP A O 1
ATOM 742 N N . ARG A 1 97 ? -8.805 59.828 18.907 1.00 33.26 97 ARG A N 1
ATOM 743 C CA . ARG A 1 97 ? -8.222 60.803 17.998 1.00 34.02 97 ARG A CA 1
ATOM 744 C C . ARG A 1 97 ? -9.146 61.955 17.681 1.00 36.03 97 ARG A C 1
ATOM 745 O O . ARG A 1 97 ? -8.684 63.025 17.307 1.00 37.25 97 ARG A O 1
ATOM 753 N N . ALA A 1 98 ? -10.454 61.739 17.814 1.00 37.81 98 ALA A N 1
ATOM 754 C CA . ALA A 1 98 ? -11.450 62.765 17.526 1.00 39.76 98 ALA A CA 1
ATOM 755 C C . ALA A 1 98 ? -11.677 63.738 18.693 1.00 41.48 98 ALA A C 1
ATOM 756 O O . ALA A 1 98 ? -12.090 64.884 18.485 1.00 41.85 98 ALA A O 1
ATOM 758 N N . GLN A 1 99 ? -11.389 63.293 19.909 1.00 44.14 99 GLN A N 1
ATOM 759 C CA . GLN A 1 99 ? -11.708 64.062 21.110 1.00 46.79 99 GLN A CA 1
ATOM 760 C C . GLN A 1 99 ? -10.507 64.632 21.883 1.00 48.52 99 GLN A C 1
ATOM 761 O O . GLN A 1 99 ? -10.686 65.491 22.738 1.00 49.03 99 GLN A O 1
ATOM 763 N N . HIS A 1 100 ? -9.293 64.172 21.591 1.00 50.85 100 HIS A N 1
ATOM 764 C CA . HIS A 1 100 ? -8.093 64.677 22.297 1.00 52.66 100 HIS A CA 1
ATOM 765 C C . HIS A 1 100 ? -7.217 65.510 21.374 1.00 52.36 100 HIS A C 1
ATOM 766 O O . HIS A 1 100 ? -6.538 64.969 20.504 1.00 52.78 100 HIS A O 1
ATOM 773 N N . ASN A 1 101 ? -7.259 66.829 21.578 1.00 52.52 101 ASN A N 1
ATOM 774 C CA . ASN A 1 101 ? -6.684 67.821 20.661 1.00 52.03 101 ASN A CA 1
ATOM 775 C C . ASN A 1 101 ? -5.274 67.501 20.162 1.00 51.84 101 ASN A C 1
ATOM 776 O O . ASN A 1 101 ? -4.985 67.719 18.988 1.00 52.13 101 ASN A O 1
ATOM 778 N N . ASP A 1 102 ? -4.415 66.978 21.043 1.00 51.30 102 ASP A N 1
ATOM 779 C CA . ASP A 1 102 ? -3.076 66.478 20.664 1.00 50.70 102 ASP A CA 1
ATOM 780 C C . ASP A 1 102 ? -3.108 65.380 19.596 1.00 49.51 102 ASP A C 1
ATOM 781 O O . ASP A 1 102 ? -2.315 65.394 18.637 1.00 49.30 102 ASP A O 1
ATOM 786 N N . LEU A 1 103 ? -4.033 64.434 19.753 1.00 47.75 103 LEU A N 1
ATOM 787 C CA . LEU A 1 103 ? -4.118 63.306 18.840 1.00 46.17 103 LEU A CA 1
ATOM 788 C C . LEU A 1 103 ? -4.757 63.588 17.474 1.00 44.77 103 LEU A C 1
ATOM 789 O O . LEU A 1 103 ? -4.617 62.772 16.569 1.00 43.69 103 LEU A O 1
ATOM 794 N N . LYS A 1 104 ? -5.428 64.738 17.343 1.00 43.89 104 LYS A N 1
ATOM 795 C CA . LYS A 1 104 ? -6.148 65.159 16.126 1.00 43.43 104 LYS A CA 1
ATOM 796 C C . LYS A 1 104 ? -5.378 64.982 14.814 1.00 43.07 104 LYS A C 1
ATOM 797 O O . LYS A 1 104 ? -5.964 64.605 13.794 1.00 42.78 104 LYS A O 1
ATOM 799 N N . THR A 1 105 ? -4.076 65.273 14.846 1.00 42.37 105 THR A N 1
ATOM 800 C CA . THR A 1 105 ? -3.251 65.265 13.646 1.00 42.06 105 THR A CA 1
ATOM 801 C C . THR A 1 105 ? -2.210 64.128 13.603 1.00 42.22 105 THR A C 1
ATOM 802 O O . THR A 1 105 ? -1.242 64.230 12.856 1.00 41.86 105 THR A O 1
ATOM 806 N N . LEU A 1 106 ? -2.404 63.064 14.395 1.00 42.21 106 LEU A N 1
ATOM 807 C CA . LEU A 1 106 ? -1.535 61.885 14.338 1.00 42.27 106 LEU A CA 1
ATOM 808 C C . LEU A 1 106 ? -1.440 61.373 12.905 1.00 42.15 106 LEU A C 1
ATOM 809 O O . LEU A 1 106 ? -2.456 60.986 12.322 1.00 42.12 106 LEU A O 1
ATOM 814 N N . PRO A 1 107 ? -0.219 61.393 12.334 1.00 41.88 107 PRO A N 1
ATOM 815 C CA . PRO A 1 107 ? -0.025 61.135 10.911 1.00 41.82 107 PRO A CA 1
ATOM 816 C C . PRO A 1 107 ? -0.063 59.646 10.495 1.00 42.20 107 PRO A C 1
ATOM 817 O O . PRO A 1 107 ? -0.010 59.357 9.295 1.00 43.23 107 PRO A O 1
ATOM 821 N N . PHE A 1 108 ? -0.146 58.719 11.442 1.00 40.77 108 PHE A N 1
ATOM 822 C CA . PHE A 1 108 ? -0.123 57.314 11.070 1.00 40.93 108 PHE A CA 1
ATOM 823 C C . PHE A 1 108 ? -1.390 56.526 11.487 1.00 40.63 108 PHE A C 1
ATOM 824 O O . PHE A 1 108 ? -2.161 56.976 12.368 1.00 39.19 108 PHE A O 1
ATOM 832 N N . PRO A 1 109 ? -1.579 55.337 10.868 1.00 40.21 109 PRO A N 1
ATOM 833 C CA . PRO A 1 109 ? -2.736 54.510 11.140 1.00 40.44 109 PRO A CA 1
ATOM 834 C C . PRO A 1 109 ? -2.624 53.772 12.477 1.00 40.87 109 PRO A C 1
ATOM 835 O O . PRO A 1 109 ? -1.513 53.464 12.954 1.00 39.66 109 PRO A O 1
ATOM 847 N N . LEU A 1 111 ? -4.033 50.425 14.151 1.00 37.26 111 LEU A N 1
ATOM 848 C CA . LEU A 1 111 ? -4.625 49.117 13.909 1.00 36.53 111 LEU A CA 1
ATOM 849 C C . LEU A 1 111 ? -5.400 48.605 15.118 1.00 36.96 111 LEU A C 1
ATOM 850 O O . LEU A 1 111 ? -5.029 48.841 16.246 1.00 36.35 111 LEU A O 1
ATOM 855 N N . SER A 1 112 ? -6.514 47.926 14.876 1.00 38.02 112 SER A N 1
ATOM 856 C CA . SER A 1 112 ? -7.332 47.386 15.973 1.00 38.20 112 SER A CA 1
ATOM 857 C C . SER A 1 112 ? -7.073 45.893 16.012 1.00 38.60 112 SER A C 1
ATOM 858 O O . SER A 1 112 ? -7.527 45.166 15.118 1.00 40.37 112 SER A O 1
ATOM 861 N N . ASP A 1 113 ? -6.307 45.447 16.994 1.00 38.46 113 ASP A N 1
ATOM 862 C CA . ASP A 1 113 ? -5.949 44.049 17.107 1.00 38.23 113 ASP A CA 1
ATOM 863 C C . ASP A 1 113 ? -7.010 43.395 17.967 1.00 38.02 113 ASP A C 1
ATOM 864 O O . ASP A 1 113 ? -6.731 42.843 19.029 1.00 39.32 113 ASP A O 1
ATOM 869 N N . ILE A 1 114 ? -8.243 43.489 17.517 1.00 37.02 114 ILE A N 1
ATOM 870 C CA . ILE A 1 114 ? -9.365 43.157 18.337 1.00 36.25 114 ILE A CA 1
ATOM 871 C C . ILE A 1 114 ? -9.529 41.676 18.742 1.00 36.74 114 ILE A C 1
ATOM 872 O O . ILE A 1 114 ? -10.091 41.401 19.788 1.00 35.91 114 ILE A O 1
ATOM 877 N N . LYS A 1 115 ? -9.076 40.736 17.910 1.00 37.15 115 LYS A N 1
ATOM 878 C CA . LYS A 1 115 ? -9.051 39.303 18.302 1.00 37.49 115 LYS A CA 1
ATOM 879 C C . LYS A 1 115 ? -7.769 38.941 19.067 1.00 37.43 115 LYS A C 1
ATOM 880 O O . LYS A 1 115 ? -7.588 37.778 19.452 1.00 36.57 115 LYS A O 1
ATOM 886 N N . ARG A 1 116 ? -6.899 39.947 19.260 1.00 37.01 116 ARG A N 1
ATOM 887 C CA . ARG A 1 116 ? -5.607 39.828 19.960 1.00 37.79 116 ARG A CA 1
ATOM 888 C C . ARG A 1 116 ? -4.573 38.921 19.264 1.00 38.68 116 ARG A C 1
ATOM 889 O O . ARG A 1 116 ? -3.575 38.576 19.888 1.00 40.23 116 ARG A O 1
ATOM 897 N N . GLU A 1 117 ? -4.794 38.583 17.988 1.00 38.61 117 GLU A N 1
ATOM 898 C CA . GLU A 1 117 ? -3.915 37.681 17.218 1.00 39.18 117 GLU A CA 1
ATOM 899 C C . GLU A 1 117 ? -2.505 38.201 16.897 1.00 39.48 117 GLU A C 1
ATOM 900 O O . GLU A 1 117 ? -1.524 37.471 16.999 1.00 40.15 117 GLU A O 1
ATOM 906 N N . LEU A 1 118 ? -2.386 39.471 16.566 1.00 39.00 118 LEU A N 1
ATOM 907 C CA . LEU A 1 118 ? -1.067 40.029 16.315 1.00 38.40 118 LEU A CA 1
ATOM 908 C C . LEU A 1 118 ? -0.241 40.147 17.606 1.00 38.08 118 LEU A C 1
ATOM 909 O O . LEU A 1 118 ? 0.905 39.703 17.653 1.00 38.36 118 LEU A O 1
ATOM 914 N N . SER A 1 119 ? -0.828 40.719 18.655 1.00 38.47 119 SER A N 1
ATOM 915 C CA . SER A 1 119 ? -0.159 40.827 19.944 1.00 38.35 119 SER A CA 1
ATOM 916 C C . SER A 1 119 ? 0.330 39.489 20.470 1.00 38.49 119 SER A C 1
ATOM 917 O O . SER A 1 119 ? 1.455 39.378 20.924 1.00 38.52 119 SER A O 1
ATOM 920 N N . GLN A 1 120 ? -0.515 38.475 20.373 1.00 39.26 120 GLN A N 1
ATOM 921 C CA . GLN A 1 120 ? -0.166 37.098 20.713 1.00 41.48 120 GLN A CA 1
ATOM 922 C C . GLN A 1 120 ? 0.999 36.538 19.919 1.00 41.17 120 GLN A C 1
ATOM 923 O O . GLN A 1 120 ? 1.942 35.973 20.498 1.00 41.43 120 GLN A O 1
ATOM 929 N N . ALA A 1 121 ? 0.895 36.658 18.590 1.00 40.30 121 ALA A N 1
ATOM 930 C CA . ALA A 1 121 ? 1.884 36.121 17.669 1.00 39.96 121 ALA A CA 1
ATOM 931 C C . ALA A 1 121 ? 3.222 36.849 17.834 1.00 40.33 121 ALA A C 1
ATOM 932 O O . ALA A 1 121 ? 4.281 36.226 17.711 1.00 41.53 121 ALA A O 1
ATOM 934 N N . ALA A 1 122 ? 3.172 38.143 18.135 1.00 39.97 122 ALA A N 1
ATOM 935 C CA . ALA A 1 122 ? 4.401 38.962 18.391 1.00 39.73 122 ALA A CA 1
ATOM 936 C C . ALA A 1 122 ? 5.040 38.764 19.777 1.00 39.51 122 ALA A C 1
ATOM 937 O O . ALA A 1 122 ? 6.172 39.166 20.002 1.00 39.36 122 ALA A O 1
ATOM 939 N N . GLY A 1 123 ? 4.306 38.163 20.705 1.00 39.60 123 GLY A N 1
ATOM 940 C CA . GLY A 1 123 ? 4.804 37.964 22.062 1.00 39.90 123 GLY A CA 1
ATOM 941 C C . GLY A 1 123 ? 4.573 39.138 22.990 1.00 40.54 123 GLY A C 1
ATOM 942 O O . GLY A 1 123 ? 5.248 39.259 24.012 1.00 40.36 123 GLY A O 1
ATOM 943 N N . VAL A 1 124 ? 3.596 39.995 22.667 1.00 40.83 124 VAL A N 1
ATOM 944 C CA . VAL A 1 124 ? 3.443 41.254 23.419 1.00 40.08 124 VAL A CA 1
ATOM 945 C C . VAL A 1 124 ? 2.203 41.231 24.265 1.00 40.01 124 VAL A C 1
ATOM 946 O O . VAL A 1 124 ? 2.025 42.076 25.118 1.00 40.39 124 VAL A O 1
ATOM 950 N N . LEU A 1 125 ? 1.341 40.255 24.041 1.00 39.70 125 LEU A N 1
ATOM 951 C CA . LEU A 1 125 ? 0.123 40.165 24.838 1.00 39.15 125 LEU A CA 1
ATOM 952 C C . LEU A 1 125 ? 0.539 39.755 26.243 1.00 37.94 125 LEU A C 1
ATOM 953 O O . LEU A 1 125 ? 1.243 38.779 26.424 1.00 38.38 125 LEU A O 1
ATOM 958 N N . ASN A 1 126 ? 0.123 40.524 27.239 1.00 37.08 126 ASN A N 1
ATOM 959 C CA . ASN A 1 126 ? 0.583 40.322 28.589 1.00 35.68 126 ASN A CA 1
ATOM 960 C C . ASN A 1 126 ? -0.496 39.672 29.490 1.00 35.82 126 ASN A C 1
ATOM 961 O O . ASN A 1 126 ? -1.586 39.327 29.010 1.00 35.46 126 ASN A O 1
ATOM 966 N N . ALA A 1 127 ? -0.196 39.561 30.791 1.00 35.08 127 ALA A N 1
ATOM 967 C CA . ALA A 1 127 ? -1.050 38.915 31.767 1.00 35.57 127 ALA A CA 1
ATOM 968 C C . ALA A 1 127 ? -2.364 39.634 32.075 1.00 35.78 127 ALA A C 1
ATOM 969 O O . ALA A 1 127 ? -3.307 39.024 32.561 1.00 35.41 127 ALA A O 1
ATOM 971 N N . ASP A 1 128 ? -2.436 40.931 31.779 1.00 37.33 128 ASP A N 1
ATOM 972 C CA . ASP A 1 128 ? -3.693 41.719 31.904 1.00 36.90 128 ASP A CA 1
ATOM 973 C C . ASP A 1 128 ? -4.594 41.567 30.687 1.00 36.45 128 ASP A C 1
ATOM 974 O O . ASP A 1 128 ? -5.734 42.043 30.702 1.00 37.27 128 ASP A O 1
ATOM 979 N N . GLY A 1 129 ? -4.071 40.955 29.626 1.00 35.86 129 GLY A N 1
ATOM 980 C CA . GLY A 1 129 ? -4.830 40.668 28.404 1.00 35.99 129 GLY A CA 1
ATOM 981 C C . GLY A 1 129 ? -4.676 41.684 27.271 1.00 36.72 129 GLY A C 1
ATOM 982 O O . GLY A 1 129 ? -5.501 41.709 26.329 1.00 38.10 129 GLY A O 1
ATOM 983 N N . VAL A 1 130 ? -3.681 42.558 27.398 1.00 35.62 130 VAL A N 1
ATOM 984 C CA . VAL A 1 130 ? -3.479 43.698 26.518 1.00 35.79 130 VAL A CA 1
ATOM 985 C C . VAL A 1 130 ? -2.021 43.663 26.039 1.00 37.20 130 VAL A C 1
ATOM 986 O O . VAL A 1 130 ? -1.188 42.943 26.617 1.00 38.14 130 VAL A O 1
ATOM 990 N N . ALA A 1 131 ? -1.711 44.392 24.977 1.00 37.58 131 ALA A N 1
ATOM 991 C CA . ALA A 1 131 ? -0.311 44.490 24.507 1.00 37.73 131 ALA A CA 1
ATOM 992 C C . ALA A 1 131 ? 0.565 45.265 25.473 1.00 37.84 131 ALA A C 1
ATOM 993 O O . ALA A 1 131 ? 0.153 46.297 25.995 1.00 38.24 131 ALA A O 1
ATOM 995 N N . ASP A 1 132 ? 1.790 44.787 25.695 1.00 37.96 132 ASP A N 1
ATOM 996 C CA . ASP A 1 132 ? 2.774 45.559 26.415 1.00 38.55 132 ASP A CA 1
ATOM 997 C C . ASP A 1 132 ? 3.142 46.749 25.537 1.00 38.98 132 ASP A C 1
ATOM 998 O O . ASP A 1 132 ? 2.843 46.740 24.328 1.00 38.82 132 ASP A O 1
ATOM 1003 N N . ARG A 1 133 ? 3.775 47.768 26.134 1.00 39.03 133 ARG A N 1
ATOM 1004 C CA . ARG A 1 133 ? 4.390 48.865 25.384 1.00 39.70 133 ARG A CA 1
ATOM 1005 C C . ARG A 1 133 ? 5.671 48.420 24.678 1.00 38.77 133 ARG A C 1
ATOM 1006 O O . ARG A 1 133 ? 6.743 48.405 25.284 1.00 38.89 133 ARG A O 1
ATOM 1014 N N . VAL A 1 134 ? 5.562 48.072 23.405 1.00 37.98 134 VAL A N 1
ATOM 1015 C CA . VAL A 1 134 ? 6.643 47.443 22.693 1.00 37.51 134 VAL A CA 1
ATOM 1016 C C . VAL A 1 134 ? 6.766 48.128 21.333 1.00 38.38 134 VAL A C 1
ATOM 1017 O O . VAL A 1 134 ? 5.741 48.333 20.683 1.00 38.77 134 VAL A O 1
ATOM 1021 N N . THR A 1 135 ? 8.009 48.473 20.934 1.00 37.69 135 THR A N 1
ATOM 1022 C CA . THR A 1 135 ? 8.332 48.953 19.608 1.00 37.07 135 THR A CA 1
ATOM 1023 C C . THR A 1 135 ? 9.153 47.886 18.892 1.00 36.69 135 THR A C 1
ATOM 1024 O O . THR A 1 135 ? 10.101 47.334 19.479 1.00 34.70 135 THR A O 1
ATOM 1028 N N . PHE A 1 136 ? 8.814 47.665 17.619 1.00 35.36 136 PHE A N 1
ATOM 1029 C CA . PHE A 1 136 ? 9.568 46.819 16.721 1.00 36.29 136 PHE A CA 1
ATOM 1030 C C . PHE A 1 136 ? 10.021 47.604 15.480 1.00 36.27 136 PHE A C 1
ATOM 1031 O O . PHE A 1 136 ? 9.265 48.415 14.939 1.00 36.56 136 PHE A O 1
ATOM 1039 N N . ILE A 1 137 ? 11.207 47.313 14.966 1.00 34.89 137 ILE A N 1
ATOM 1040 C CA . ILE A 1 137 ? 11.499 47.853 13.666 1.00 35.69 137 ILE A CA 1
ATOM 1041 C C . ILE A 1 137 ? 11.662 46.639 12.810 1.00 36.81 137 ILE A C 1
ATOM 1042 O O . ILE A 1 137 ? 12.413 45.723 13.158 1.00 38.02 137 ILE A O 1
ATOM 1047 N N . VAL A 1 138 ? 10.925 46.638 11.711 1.00 36.76 138 VAL A N 1
ATOM 1048 C CA . VAL A 1 138 ? 10.859 45.520 10.793 1.00 36.47 138 VAL A CA 1
ATOM 1049 C C . VAL A 1 138 ? 11.380 45.975 9.459 1.00 36.57 138 VAL A C 1
ATOM 1050 O O . VAL A 1 138 ? 10.910 46.976 8.922 1.00 36.70 138 VAL A O 1
ATOM 1054 N N . ASP A 1 139 ? 12.364 45.247 8.931 1.00 36.59 139 ASP A N 1
ATOM 1055 C CA . ASP A 1 139 ? 12.951 45.591 7.646 1.00 36.33 139 ASP A CA 1
ATOM 1056 C C . ASP A 1 139 ? 12.077 45.090 6.479 1.00 36.13 139 ASP A C 1
ATOM 1057 O O . ASP A 1 139 ? 11.083 44.352 6.719 1.00 36.54 139 ASP A O 1
ATOM 1062 N N . PRO A 1 140 ? 12.418 45.497 5.223 1.00 35.52 140 PRO A N 1
ATOM 1063 C CA . PRO A 1 140 ? 11.700 45.096 3.997 1.00 35.69 140 PRO A CA 1
ATOM 1064 C C . PRO A 1 140 ? 11.653 43.578 3.707 1.00 36.87 140 PRO A C 1
ATOM 1065 O O . PRO A 1 140 ? 10.874 43.136 2.841 1.00 34.75 140 PRO A O 1
ATOM 1069 N N . ASN A 1 141 ? 12.515 42.795 4.374 1.00 38.14 141 ASN A N 1
ATOM 1070 C CA . ASN A 1 141 ? 12.442 41.310 4.294 1.00 38.84 141 ASN A CA 1
ATOM 1071 C C . ASN A 1 141 ? 11.533 40.700 5.362 1.00 38.23 141 ASN A C 1
ATOM 1072 O O . ASN A 1 141 ? 11.433 39.473 5.453 1.00 38.15 141 ASN A O 1
ATOM 1077 N N . ASN A 1 142 ? 10.903 41.570 6.164 1.00 37.60 142 ASN A N 1
ATOM 1078 C CA . ASN A 1 142 ? 9.937 41.190 7.227 1.00 37.16 142 ASN A CA 1
ATOM 1079 C C . ASN A 1 142 ? 10.681 40.680 8.473 1.00 36.56 142 ASN A C 1
ATOM 1080 O O . ASN A 1 142 ? 10.161 39.955 9.310 1.00 36.17 142 ASN A O 1
ATOM 1085 N N . GLU A 1 143 ? 11.914 41.118 8.596 1.00 37.18 143 GLU A N 1
ATOM 1086 C CA . GLU A 1 143 ? 12.776 40.680 9.700 1.00 37.86 143 GLU A CA 1
ATOM 1087 C C . GLU A 1 143 ? 12.920 41.784 10.743 1.00 36.24 143 GLU A C 1
ATOM 1088 O O . GLU A 1 143 ? 13.201 42.921 10.417 1.00 36.74 143 GLU A O 1
ATOM 1094 N N . ILE A 1 144 ? 12.684 41.423 11.996 1.00 35.69 144 ILE A N 1
ATOM 1095 C CA . ILE A 1 144 ? 12.865 42.275 13.141 1.00 34.44 144 ILE A CA 1
ATOM 1096 C C . ILE A 1 144 ? 14.361 42.574 13.345 1.00 35.72 144 ILE A C 1
ATOM 1097 O O . ILE A 1 144 ? 15.201 41.637 13.374 1.00 34.59 144 ILE A O 1
ATOM 1102 N N . GLN A 1 145 ? 14.663 43.878 13.467 1.00 35.97 145 GLN A N 1
ATOM 1103 C CA . GLN A 1 145 ? 16.036 44.384 13.634 1.00 37.07 145 GLN A CA 1
ATOM 1104 C C . GLN A 1 145 ? 16.107 45.213 14.900 1.00 36.96 145 GLN A C 1
ATOM 1105 O O . GLN A 1 145 ? 17.170 45.690 15.284 1.00 36.83 145 GLN A O 1
ATOM 1111 N N . PHE A 1 146 ? 14.957 45.401 15.543 1.00 36.52 146 PHE A N 1
ATOM 1112 C CA . PHE A 1 146 ? 14.919 46.089 16.803 1.00 36.50 146 PHE A CA 1
ATOM 1113 C C . PHE A 1 146 ? 13.622 45.756 17.534 1.00 36.65 146 PHE A C 1
ATOM 1114 O O . PHE A 1 146 ? 12.562 45.712 16.901 1.00 37.09 146 PHE A O 1
ATOM 1122 N N . VAL A 1 147 ? 13.709 45.497 18.854 1.00 36.01 147 VAL A N 1
ATOM 1123 C CA . VAL A 1 147 ? 12.535 45.349 19.663 1.00 35.43 147 VAL A CA 1
ATOM 1124 C C . VAL A 1 147 ? 12.883 46.039 20.957 1.00 35.17 147 VAL A C 1
ATOM 1125 O O . VAL A 1 147 ? 13.967 45.848 21.487 1.00 35.06 147 VAL A O 1
ATOM 1129 N N . SER A 1 148 ? 11.909 46.704 21.544 1.00 34.96 148 SER A N 1
ATOM 1130 C CA . SER A 1 148 ? 12.048 47.393 22.836 1.00 36.02 148 SER A CA 1
ATOM 1131 C C . SER A 1 148 ? 10.760 47.247 23.580 1.00 36.11 148 SER A C 1
ATOM 1132 O O . SER A 1 148 ? 9.712 47.544 23.023 1.00 37.48 148 SER A O 1
ATOM 1135 N N . ALA A 1 149 ? 10.832 46.810 24.827 1.00 35.85 149 ALA A N 1
ATOM 1136 C CA . ALA A 1 149 ? 9.643 46.535 25.615 1.00 35.99 149 ALA A CA 1
ATOM 1137 C C . ALA A 1 149 ? 9.847 47.174 26.950 1.00 35.78 149 ALA A C 1
ATOM 1138 O O . ALA A 1 149 ? 10.937 47.121 27.490 1.00 36.91 149 ALA A O 1
ATOM 1140 N N . THR A 1 150 ? 8.800 47.785 27.479 1.00 36.19 150 THR A N 1
ATOM 1141 C CA . THR A 1 150 ? 8.887 48.520 28.715 1.00 36.61 150 THR A CA 1
ATOM 1142 C C . THR A 1 150 ? 7.669 48.208 29.614 1.00 37.00 150 THR A C 1
ATOM 1143 O O . THR A 1 150 ? 6.547 47.997 29.124 1.00 36.37 150 THR A O 1
ATOM 1147 N N . ALA A 1 151 ? 7.883 48.159 30.919 1.00 36.95 151 ALA A N 1
ATOM 1148 C CA . ALA A 1 151 ? 6.765 47.952 31.794 1.00 39.09 151 ALA A CA 1
ATOM 1149 C C . ALA A 1 151 ? 6.026 49.285 32.032 1.00 40.89 151 ALA A C 1
ATOM 1150 O O . ALA A 1 151 ? 6.528 50.362 31.696 1.00 40.67 151 ALA A O 1
ATOM 1152 N N . GLY A 1 152 ? 4.833 49.201 32.626 1.00 42.27 152 GLY A N 1
ATOM 1153 C CA . GLY A 1 152 ? 4.257 50.362 33.342 1.00 43.08 152 GLY A CA 1
ATOM 1154 C C . GLY A 1 152 ? 3.980 51.515 32.399 1.00 43.07 152 GLY A C 1
ATOM 1155 O O . GLY A 1 152 ? 3.469 51.317 31.294 1.00 42.23 152 GLY A O 1
ATOM 1156 N N . SER A 1 153 ? 4.368 52.708 32.817 1.00 43.49 153 SER A N 1
ATOM 1157 C CA . SER A 1 153 ? 4.014 53.898 32.054 1.00 44.83 153 SER A CA 1
ATOM 1158 C C . SER A 1 153 ? 5.251 54.731 31.819 1.00 43.54 153 SER A C 1
ATOM 1159 O O . SER A 1 153 ? 5.330 55.895 32.195 1.00 44.78 153 SER A O 1
ATOM 1162 N N . VAL A 1 154 ? 6.237 54.079 31.239 1.00 41.64 154 VAL A N 1
ATOM 1163 C CA . VAL A 1 154 ? 7.451 54.698 30.826 1.00 39.56 154 VAL A CA 1
ATOM 1164 C C . VAL A 1 154 ? 7.133 55.286 29.451 1.00 39.15 154 VAL A C 1
ATOM 1165 O O . VAL A 1 154 ? 6.749 54.557 28.545 1.00 38.46 154 VAL A O 1
ATOM 1169 N N . GLY A 1 155 ? 7.266 56.614 29.330 1.00 38.88 155 GLY A N 1
ATOM 1170 C CA . GLY A 1 155 ? 7.104 57.307 28.063 1.00 38.64 155 GLY A CA 1
ATOM 1171 C C . GLY A 1 155 ? 8.013 56.820 26.949 1.00 38.50 155 GLY A C 1
ATOM 1172 O O . GLY A 1 155 ? 9.162 56.433 27.168 1.00 37.40 155 GLY A O 1
ATOM 1173 N N . ARG A 1 156 ? 7.478 56.807 25.739 1.00 38.98 156 ARG A N 1
ATOM 1174 C CA . ARG A 1 156 ? 8.292 56.538 24.570 1.00 39.00 156 ARG A CA 1
ATOM 1175 C C . ARG A 1 156 ? 9.147 57.710 24.165 1.00 37.88 156 ARG A C 1
ATOM 1176 O O . ARG A 1 156 ? 8.736 58.863 24.241 1.00 37.71 156 ARG A O 1
ATOM 1184 N N . ASN A 1 157 ? 10.365 57.373 23.780 1.00 37.71 157 ASN A N 1
ATOM 1185 C CA . ASN A 1 157 ? 11.315 58.272 23.185 1.00 38.36 157 ASN A CA 1
ATOM 1186 C C . ASN A 1 157 ? 11.315 58.005 21.680 1.00 39.35 157 ASN A C 1
ATOM 1187 O O . ASN A 1 157 ? 12.031 57.132 21.213 1.00 39.87 157 ASN A O 1
ATOM 1192 N N . VAL A 1 158 ? 10.517 58.762 20.932 1.00 39.70 158 VAL A N 1
ATOM 1193 C CA . VAL A 1 158 ? 10.372 58.530 19.494 1.00 40.22 158 VAL A CA 1
ATOM 1194 C C . VAL A 1 158 ? 11.678 58.880 18.734 1.00 39.57 158 VAL A C 1
ATOM 1195 O O . VAL A 1 158 ? 11.956 58.346 17.672 1.00 39.93 158 VAL A O 1
ATOM 1199 N N . ASP A 1 159 ? 12.465 59.781 19.282 1.00 39.21 159 ASP A N 1
ATOM 1200 C CA . ASP A 1 159 ? 13.685 60.226 18.633 1.00 39.65 159 ASP A CA 1
ATOM 1201 C C . ASP A 1 159 ? 14.768 59.136 18.632 1.00 38.73 159 ASP A C 1
ATOM 1202 O O . ASP A 1 159 ? 15.517 58.967 17.659 1.00 37.75 159 ASP A O 1
ATOM 1207 N N . GLU A 1 160 ? 14.832 58.412 19.744 1.00 37.91 160 GLU A N 1
ATOM 1208 C CA . GLU A 1 160 ? 15.627 57.213 19.866 1.00 37.45 160 GLU A CA 1
ATOM 1209 C C . GLU A 1 160 ? 15.236 56.110 18.870 1.00 37.04 160 GLU A C 1
ATOM 1210 O O . GLU A 1 160 ? 16.111 55.498 18.233 1.00 37.14 160 GLU A O 1
ATOM 1216 N N . VAL A 1 161 ? 13.943 55.854 18.706 1.00 35.95 161 VAL A N 1
ATOM 1217 C CA . VAL A 1 161 ? 13.574 54.924 17.661 1.00 35.69 161 VAL A CA 1
ATOM 1218 C C . VAL A 1 161 ? 13.941 55.403 16.230 1.00 35.20 161 VAL A C 1
ATOM 1219 O O . VAL A 1 161 ? 14.358 54.609 15.398 1.00 35.09 161 VAL A O 1
ATOM 1223 N N . LEU A 1 162 ? 13.858 56.696 15.976 1.00 34.17 162 LEU A N 1
ATOM 1224 C CA . LEU A 1 162 ? 14.370 57.216 14.736 1.00 34.82 162 LEU A CA 1
ATOM 1225 C C . LEU A 1 162 ? 15.906 56.973 14.575 1.00 35.51 162 LEU A C 1
ATOM 1226 O O . LEU A 1 162 ? 16.372 56.584 13.479 1.00 36.07 162 LEU A O 1
ATOM 1231 N N . ARG A 1 163 ? 16.666 57.263 15.640 1.00 35.59 163 ARG A N 1
ATOM 1232 C CA . ARG A 1 163 ? 18.127 57.060 15.736 1.00 35.17 163 ARG A CA 1
ATOM 1233 C C . ARG A 1 163 ? 18.496 55.616 15.343 1.00 35.10 163 ARG A C 1
ATOM 1234 O O . ARG A 1 163 ? 19.346 55.398 14.485 1.00 34.60 163 ARG A O 1
ATOM 1242 N N . VAL A 1 164 ? 17.829 54.646 15.975 1.00 34.78 164 VAL A N 1
ATOM 1243 C CA . VAL A 1 164 ? 18.009 53.229 15.673 1.00 34.91 164 VAL A CA 1
ATOM 1244 C C . VAL A 1 164 ? 17.721 52.872 14.200 1.00 36.04 164 VAL A C 1
ATOM 1245 O O . VAL A 1 164 ? 18.556 52.226 13.551 1.00 37.23 164 VAL A O 1
ATOM 1249 N N . LEU A 1 165 ? 16.551 53.267 13.681 1.00 35.63 165 LEU A N 1
ATOM 1250 C CA . LEU A 1 165 ? 16.228 53.079 12.281 1.00 34.81 165 LEU A CA 1
ATOM 1251 C C . LEU A 1 165 ? 17.338 53.618 11.369 1.00 35.25 165 LEU A C 1
ATOM 1252 O O . LEU A 1 165 ? 17.845 52.919 10.493 1.00 34.70 165 LEU A O 1
ATOM 1257 N N . ASP A 1 166 ? 17.685 54.876 11.568 1.00 36.19 166 ASP A N 1
ATOM 1258 C CA . ASP A 1 166 ? 18.799 55.495 10.876 1.00 37.68 166 ASP A CA 1
ATOM 1259 C C . ASP A 1 166 ? 20.076 54.605 10.915 1.00 37.87 166 ASP A C 1
ATOM 1260 O O . ASP A 1 166 ? 20.628 54.258 9.846 1.00 37.04 166 ASP A O 1
ATOM 1265 N N . ALA A 1 167 ? 20.513 54.231 12.126 1.00 37.87 167 ALA A N 1
ATOM 1266 C CA . ALA A 1 167 ? 21.716 53.406 12.295 1.00 39.05 167 ALA A CA 1
ATOM 1267 C C . ALA A 1 167 ? 21.593 52.032 11.618 1.00 39.78 167 ALA A C 1
ATOM 1268 O O . ALA A 1 167 ? 22.542 51.563 10.997 1.00 40.14 167 ALA A O 1
ATOM 1270 N N . LEU A 1 168 ? 20.417 51.412 11.692 1.00 40.46 168 LEU A N 1
ATOM 1271 C CA . LEU A 1 168 ? 20.155 50.161 10.963 1.00 40.84 168 LEU A CA 1
ATOM 1272 C C . LEU A 1 168 ? 20.306 50.267 9.434 1.00 41.75 168 LEU A C 1
ATOM 1273 O O . LEU A 1 168 ? 20.736 49.328 8.779 1.00 42.40 168 LEU A O 1
ATOM 1278 N N . GLN A 1 169 ? 19.912 51.397 8.872 1.00 42.42 169 GLN A N 1
ATOM 1279 C CA . GLN A 1 169 ? 20.003 51.617 7.440 1.00 43.37 169 GLN A CA 1
ATOM 1280 C C . GLN A 1 169 ? 21.358 52.230 7.112 1.00 44.90 169 GLN A C 1
ATOM 1281 O O . GLN A 1 169 ? 21.809 52.193 5.989 1.00 44.84 169 GLN A O 1
ATOM 1287 N N . SER A 1 170 ? 21.990 52.759 8.158 1.00 46.79 170 SER A N 1
ATOM 1288 C CA . SER A 1 170 ? 23.289 53.419 8.181 1.00 47.91 170 SER A CA 1
ATOM 1289 C C . SER A 1 170 ? 23.277 54.891 7.852 1.00 48.54 170 SER A C 1
ATOM 1290 O O . SER A 1 170 ? 23.895 55.674 8.586 1.00 49.51 170 SER A O 1
ATOM 1293 N N . PRO B 1 2 ? 13.203 33.863 20.980 1.00 51.50 2 PRO B N 1
ATOM 1294 C CA . PRO B 1 2 ? 12.202 34.296 21.951 1.00 50.44 2 PRO B CA 1
ATOM 1295 C C . PRO B 1 2 ? 12.931 34.849 23.185 1.00 49.42 2 PRO B C 1
ATOM 1296 O O . PRO B 1 2 ? 13.385 34.103 24.062 1.00 50.17 2 PRO B O 1
ATOM 1300 N N . LEU B 1 3 ? 13.057 36.157 23.198 1.00 45.81 3 LEU B N 1
ATOM 1301 C CA . LEU B 1 3 ? 13.548 36.880 24.287 1.00 43.85 3 LEU B CA 1
ATOM 1302 C C . LEU B 1 3 ? 12.639 36.723 25.532 1.00 43.03 3 LEU B C 1
ATOM 1303 O O . LEU B 1 3 ? 11.416 36.683 25.425 1.00 43.10 3 LEU B O 1
ATOM 1308 N N . LEU B 1 4 ? 13.230 36.710 26.714 1.00 40.97 4 LEU B N 1
ATOM 1309 C CA . LEU B 1 4 ? 12.430 36.905 27.898 1.00 40.22 4 LEU B CA 1
ATOM 1310 C C . LEU B 1 4 ? 11.917 38.364 27.877 1.00 39.58 4 LEU B C 1
ATOM 1311 O O . LEU B 1 4 ? 12.587 39.281 27.359 1.00 38.26 4 LEU B O 1
ATOM 1316 N N . THR B 1 5 ? 10.721 38.578 28.432 1.00 38.40 5 THR B N 1
ATOM 1317 C CA . THR B 1 5 ? 10.065 39.870 28.332 1.00 38.12 5 THR B CA 1
ATOM 1318 C C . THR B 1 5 ? 9.565 40.412 29.682 1.00 38.45 5 THR B C 1
ATOM 1319 O O . THR B 1 5 ? 9.820 39.820 30.739 1.00 38.35 5 THR B O 1
ATOM 1323 N N . ILE B 1 6 ? 8.888 41.561 29.616 1.00 38.61 6 ILE B N 1
ATOM 1324 C CA . ILE B 1 6 ? 8.314 42.258 30.752 1.00 38.81 6 ILE B CA 1
ATOM 1325 C C . ILE B 1 6 ? 7.535 41.256 31.633 1.00 38.85 6 ILE B C 1
ATOM 1326 O O . ILE B 1 6 ? 6.643 40.543 31.139 1.00 38.67 6 ILE B O 1
ATOM 1331 N N . GLY B 1 7 ? 7.840 41.233 32.927 1.00 37.74 7 GLY B N 1
ATOM 1332 C CA . GLY B 1 7 ? 7.124 40.335 33.835 1.00 37.44 7 GLY B CA 1
ATOM 1333 C C . GLY B 1 7 ? 7.806 38.981 34.021 1.00 37.07 7 GLY B C 1
ATOM 1334 O O . GLY B 1 7 ? 7.471 38.259 34.930 1.00 37.55 7 GLY B O 1
ATOM 1335 N N . ASP B 1 8 ? 8.724 38.608 33.150 1.00 37.33 8 ASP B N 1
ATOM 1336 C CA . ASP B 1 8 ? 9.446 37.335 33.320 1.00 38.25 8 ASP B CA 1
ATOM 1337 C C . ASP B 1 8 ? 10.525 37.490 34.409 1.00 38.40 8 ASP B C 1
ATOM 1338 O O . ASP B 1 8 ? 11.069 38.593 34.630 1.00 38.64 8 ASP B O 1
ATOM 1343 N N . GLN B 1 9 ? 10.784 36.384 35.101 1.00 38.24 9 GLN B N 1
ATOM 1344 C CA . GLN B 1 9 ? 11.943 36.218 35.982 1.00 38.16 9 GLN B CA 1
ATOM 1345 C C . GLN B 1 9 ? 13.209 36.191 35.144 1.00 37.53 9 GLN B C 1
ATOM 1346 O O . GLN B 1 9 ? 13.319 35.391 34.247 1.00 37.33 9 GLN B O 1
ATOM 1352 N N . PHE B 1 10 ? 14.180 37.059 35.425 1.00 37.89 10 PHE B N 1
ATOM 1353 C CA . PHE B 1 10 ? 15.518 36.855 34.835 1.00 36.71 10 PHE B CA 1
ATOM 1354 C C . PHE B 1 10 ? 16.141 35.478 35.265 1.00 36.95 10 PHE B C 1
ATOM 1355 O O . PHE B 1 10 ? 15.985 35.036 36.444 1.00 36.67 10 PHE B O 1
ATOM 1363 N N . PRO B 1 11 ? 16.902 34.833 34.358 1.00 37.57 11 PRO B N 1
ATOM 1364 C CA . PRO B 1 11 ? 17.471 33.542 34.758 1.00 37.87 11 PRO B CA 1
ATOM 1365 C C . PRO B 1 11 ? 18.473 33.623 35.936 1.00 38.70 11 PRO B C 1
ATOM 1366 O O . PRO B 1 11 ? 19.170 34.627 36.117 1.00 39.57 11 PRO B O 1
ATOM 1370 N N . ALA B 1 12 ? 18.520 32.569 36.737 1.00 38.22 12 ALA B N 1
ATOM 1371 C CA . ALA B 1 12 ? 19.612 32.387 37.694 1.00 38.22 12 ALA B CA 1
ATOM 1372 C C . ALA B 1 12 ? 20.938 32.290 36.933 1.00 37.96 12 ALA B C 1
ATOM 1373 O O . ALA B 1 12 ? 20.955 31.906 35.749 1.00 37.83 12 ALA B O 1
ATOM 1375 N N . TYR B 1 13 ? 22.058 32.639 37.590 1.00 38.22 13 TYR B N 1
ATOM 1376 C CA . TYR B 1 13 ? 23.372 32.462 36.929 1.00 37.82 13 TYR B CA 1
ATOM 1377 C C . TYR B 1 13 ? 24.460 32.408 37.954 1.00 38.60 13 TYR B C 1
ATOM 1378 O O . TYR B 1 13 ? 24.244 32.751 39.110 1.00 37.82 13 TYR B O 1
ATOM 1387 N N . GLN B 1 14 ? 25.621 31.923 37.526 1.00 39.84 14 GLN B N 1
ATOM 1388 C CA . GLN B 1 14 ? 26.768 31.841 38.392 1.00 41.43 14 GLN B CA 1
ATOM 1389 C C . GLN B 1 14 ? 27.956 31.773 37.474 1.00 41.14 14 GLN B C 1
ATOM 1390 O O . GLN B 1 14 ? 28.233 30.707 36.910 1.00 41.91 14 GLN B O 1
ATOM 1396 N N . LEU B 1 15 ? 28.645 32.911 37.321 1.00 40.23 15 LEU B N 1
ATOM 1397 C CA . LEU B 1 15 ? 29.633 33.095 36.253 1.00 39.54 15 LEU B CA 1
ATOM 1398 C C . LEU B 1 15 ? 30.865 33.752 36.816 1.00 39.10 15 LEU B C 1
ATOM 1399 O O . LEU B 1 15 ? 30.739 34.614 37.664 1.00 40.04 15 LEU B O 1
ATOM 1404 N N . THR B 1 16 ? 32.050 33.329 36.367 1.00 37.71 16 THR B N 1
ATOM 1405 C CA . THR B 1 16 ? 33.266 34.071 36.613 1.00 36.19 16 THR B CA 1
ATOM 1406 C C . THR B 1 16 ? 33.138 35.472 36.006 1.00 36.54 16 THR B C 1
ATOM 1407 O O . THR B 1 16 ? 32.738 35.621 34.850 1.00 35.85 16 THR B O 1
ATOM 1411 N N . ALA B 1 17 ? 33.479 36.498 36.791 1.00 36.01 17 ALA B N 1
ATOM 1412 C CA . ALA B 1 17 ? 33.506 37.876 36.273 1.00 35.55 17 ALA B CA 1
ATOM 1413 C C . ALA B 1 17 ? 34.880 38.535 36.380 1.00 34.84 17 ALA B C 1
ATOM 1414 O O . ALA B 1 17 ? 35.655 38.254 37.292 1.00 34.95 17 ALA B O 1
ATOM 1416 N N . LEU B 1 18 ? 35.179 39.409 35.429 1.00 34.80 18 LEU B N 1
ATOM 1417 C CA . LEU B 1 18 ? 36.286 40.331 35.588 1.00 34.40 18 LEU B CA 1
ATOM 1418 C C . LEU B 1 18 ? 35.749 41.431 36.493 1.00 35.36 18 LEU B C 1
ATOM 1419 O O . LEU B 1 18 ? 34.708 42.015 36.238 1.00 35.31 18 LEU B O 1
ATOM 1424 N N . ILE B 1 19 ? 36.452 41.683 37.567 1.00 36.09 19 ILE B N 1
ATOM 1425 C CA . ILE B 1 19 ? 36.126 42.783 38.468 1.00 38.14 19 ILE B CA 1
ATOM 1426 C C . ILE B 1 19 ? 36.067 44.146 37.745 1.00 38.13 19 ILE B C 1
ATOM 1427 O O . ILE B 1 19 ? 36.807 44.378 36.763 1.00 38.57 19 ILE B O 1
ATOM 1432 N N . GLY B 1 20 ? 35.173 45.022 38.215 1.00 37.97 20 GLY B N 1
ATOM 1433 C CA . GLY B 1 20 ? 35.162 46.437 37.818 1.00 37.17 20 GLY B CA 1
ATOM 1434 C C . GLY B 1 20 ? 36.331 47.262 38.372 1.00 37.21 20 GLY B C 1
ATOM 1435 O O . GLY B 1 20 ? 36.999 46.869 39.346 1.00 35.61 20 GLY B O 1
ATOM 1436 N N . GLY B 1 21 ? 36.565 48.411 37.735 1.00 37.53 21 GLY B N 1
ATOM 1437 C CA . GLY B 1 21 ? 37.520 49.415 38.225 1.00 38.00 21 GLY B CA 1
ATOM 1438 C C . GLY B 1 21 ? 38.883 49.361 37.559 1.00 38.66 21 GLY B C 1
ATOM 1439 O O . GLY B 1 21 ? 39.126 48.497 36.732 1.00 38.35 21 GLY B O 1
ATOM 1440 N N . ASP B 1 22 ? 39.777 50.284 37.916 1.00 39.20 22 ASP B N 1
ATOM 1441 C CA . ASP B 1 22 ? 41.111 50.303 37.343 1.00 39.76 22 ASP B CA 1
ATOM 1442 C C . ASP B 1 22 ? 41.796 49.011 37.729 1.00 40.39 22 ASP B C 1
ATOM 1443 O O . ASP B 1 22 ? 42.006 48.754 38.919 1.00 41.35 22 ASP B O 1
ATOM 1448 N N . LEU B 1 23 ? 42.128 48.184 36.731 1.00 40.65 23 LEU B N 1
ATOM 1449 C CA . LEU B 1 23 ? 42.861 46.959 37.016 1.00 41.10 23 LEU B CA 1
ATOM 1450 C C . LEU B 1 23 ? 44.311 47.241 37.474 1.00 42.06 23 LEU B C 1
ATOM 1451 O O . LEU B 1 23 ? 44.929 46.396 38.116 1.00 42.13 23 LEU B O 1
ATOM 1456 N N . SER B 1 24 ? 44.834 48.430 37.157 1.00 43.09 24 SER B N 1
ATOM 1457 C CA . SER B 1 24 ? 46.182 48.851 37.595 1.00 44.62 24 SER B CA 1
ATOM 1458 C C . SER B 1 24 ? 46.259 49.150 39.097 1.00 45.79 24 SER B C 1
ATOM 1459 O O . SER B 1 24 ? 47.352 49.165 39.650 1.00 45.63 24 SER B O 1
ATOM 1461 N N . LYS B 1 25 ? 45.105 49.359 39.748 1.00 47.71 25 LYS B N 1
ATOM 1462 C CA . LYS B 1 25 ? 45.048 49.633 41.197 1.00 49.39 25 LYS B CA 1
ATOM 1463 C C . LYS B 1 25 ? 45.054 48.351 42.035 1.00 50.65 25 LYS B C 1
ATOM 1464 O O . LYS B 1 25 ? 45.522 48.357 43.171 1.00 51.32 25 LYS B O 1
ATOM 1466 N N . VAL B 1 26 ? 44.547 47.257 41.479 1.00 52.04 26 VAL B N 1
ATOM 1467 C CA . VAL B 1 26 ? 44.540 45.963 42.171 1.00 53.72 26 VAL B CA 1
ATOM 1468 C C . VAL B 1 26 ? 45.958 45.383 42.332 1.00 54.82 26 VAL B C 1
ATOM 1469 O O . VAL B 1 26 ? 46.727 45.333 41.360 1.00 55.23 26 VAL B O 1
ATOM 1471 N N . ASP B 1 27 ? 46.296 44.953 43.554 1.00 55.85 27 ASP B N 1
ATOM 1472 C CA . ASP B 1 27 ? 47.583 44.309 43.843 1.00 56.88 27 ASP B CA 1
ATOM 1473 C C . ASP B 1 27 ? 47.733 42.940 43.168 1.00 57.74 27 ASP B C 1
ATOM 1474 O O . ASP B 1 27 ? 46.903 42.051 43.343 1.00 58.04 27 ASP B O 1
ATOM 1476 N N . ALA B 1 28 ? 48.817 42.775 42.412 1.00 58.87 28 ALA B N 1
ATOM 1477 C CA . ALA B 1 28 ? 49.042 41.574 41.585 1.00 59.48 28 ALA B CA 1
ATOM 1478 C C . ALA B 1 28 ? 49.599 40.370 42.361 1.00 59.66 28 ALA B C 1
ATOM 1479 O O . ALA B 1 28 ? 50.577 39.743 41.904 1.00 60.01 28 ALA B O 1
ATOM 1481 N N . LYS B 1 29 ? 48.995 40.043 43.514 1.00 59.32 29 LYS B N 1
ATOM 1482 C CA . LYS B 1 29 ? 49.554 38.993 44.395 1.00 58.65 29 LYS B CA 1
ATOM 1483 C C . LYS B 1 29 ? 49.303 37.603 43.801 1.00 57.92 29 LYS B C 1
ATOM 1484 O O . LYS B 1 29 ? 50.165 36.727 43.884 1.00 57.80 29 LYS B O 1
ATOM 1486 N N . GLN B 1 30 ? 48.128 37.430 43.187 1.00 57.05 30 GLN B N 1
ATOM 1487 C CA . GLN B 1 30 ? 47.807 36.254 42.356 1.00 55.78 30 GLN B CA 1
ATOM 1488 C C . GLN B 1 30 ? 46.876 36.708 41.226 1.00 54.92 30 GLN B C 1
ATOM 1489 O O . GLN B 1 30 ? 46.155 37.702 41.393 1.00 54.82 30 GLN B O 1
ATOM 1491 N N . PRO B 1 31 ? 46.902 36.001 40.070 1.00 53.84 31 PRO B N 1
ATOM 1492 C CA . PRO B 1 31 ? 46.012 36.277 38.916 1.00 53.14 31 PRO B CA 1
ATOM 1493 C C . PRO B 1 31 ? 44.511 36.301 39.254 1.00 52.09 31 PRO B C 1
ATOM 1494 O O . PRO B 1 31 ? 43.729 37.002 38.592 1.00 51.79 31 PRO B O 1
ATOM 1498 N N . GLY B 1 32 ? 44.117 35.516 40.255 1.00 50.70 32 GLY B N 1
ATOM 1499 C CA . GLY B 1 32 ? 42.700 35.324 40.568 1.00 48.67 32 GLY B CA 1
ATOM 1500 C C . GLY B 1 32 ? 42.141 36.531 41.271 1.00 46.80 32 GLY B C 1
ATOM 1501 O O . GLY B 1 32 ? 40.946 36.580 41.530 1.00 46.94 32 GLY B O 1
ATOM 1502 N N . ASP B 1 33 ? 43.012 37.496 41.582 1.00 45.19 33 ASP B N 1
ATOM 1503 C CA . ASP B 1 33 ? 42.615 38.757 42.234 1.00 43.58 33 ASP B CA 1
ATOM 1504 C C . ASP B 1 33 ? 41.822 39.665 41.301 1.00 41.68 33 ASP B C 1
ATOM 1505 O O . ASP B 1 33 ? 41.113 40.564 41.760 1.00 41.45 33 ASP B O 1
ATOM 1510 N N . TYR B 1 34 ? 41.922 39.411 39.993 1.00 38.89 34 TYR B N 1
ATOM 1511 C CA . TYR B 1 34 ? 41.197 40.185 38.988 1.00 35.95 34 TYR B CA 1
ATOM 1512 C C . TYR B 1 34 ? 39.803 39.638 38.759 1.00 34.73 34 TYR B C 1
ATOM 1513 O O . TYR B 1 34 ? 38.999 40.245 38.040 1.00 33.74 34 TYR B O 1
ATOM 1522 N N . PHE B 1 35 ? 39.508 38.501 39.376 1.00 33.79 35 PHE B N 1
ATOM 1523 C CA . PHE B 1 35 ? 38.282 37.760 39.063 1.00 34.62 35 PHE B CA 1
ATOM 1524 C C . PHE B 1 35 ? 37.500 37.388 40.325 1.00 35.47 35 PHE B C 1
ATOM 1525 O O . PHE B 1 35 ? 38.107 37.208 41.359 1.00 35.07 35 PHE B O 1
ATOM 1533 N N . THR B 1 36 ? 36.165 37.329 40.223 1.00 36.24 36 THR B N 1
ATOM 1534 C CA . THR B 1 36 ? 35.291 36.646 41.200 1.00 37.09 36 THR B CA 1
ATOM 1535 C C . THR B 1 36 ? 34.220 35.832 40.499 1.00 37.29 36 THR B C 1
ATOM 1536 O O . THR B 1 36 ? 33.998 35.960 39.300 1.00 37.64 36 THR B O 1
ATOM 1540 N N . THR B 1 37 ? 33.564 34.994 41.286 1.00 37.22 37 THR B N 1
ATOM 1541 C CA . THR B 1 37 ? 32.316 34.395 40.893 1.00 38.28 37 THR B CA 1
ATOM 1542 C C . THR B 1 37 ? 31.153 35.314 41.254 1.00 37.93 37 THR B C 1
ATOM 1543 O O . THR B 1 37 ? 31.005 35.728 42.400 1.00 37.41 37 THR B O 1
ATOM 1547 N N . ILE B 1 38 ? 30.326 35.602 40.265 1.00 37.89 38 ILE B N 1
ATOM 1548 C CA . ILE B 1 38 ? 29.136 36.419 40.480 1.00 38.30 38 ILE B CA 1
ATOM 1549 C C . ILE B 1 38 ? 27.892 35.560 40.208 1.00 37.94 38 ILE B C 1
ATOM 1550 O O . ILE B 1 38 ? 27.782 34.931 39.174 1.00 37.90 38 ILE B O 1
ATOM 1555 N N . THR B 1 39 ? 27.014 35.501 41.193 1.00 37.73 39 THR B N 1
ATOM 1556 C CA . THR B 1 39 ? 25.795 34.750 41.120 1.00 37.85 39 THR B CA 1
ATOM 1557 C C . THR B 1 39 ? 24.688 35.771 41.044 1.00 38.33 39 THR B C 1
ATOM 1558 O O . THR B 1 39 ? 24.890 36.963 41.341 1.00 38.63 39 THR B O 1
ATOM 1562 N N . SER B 1 40 ? 23.507 35.289 40.668 1.00 38.74 40 SER B N 1
ATOM 1563 C CA . SER B 1 40 ? 22.285 36.105 40.597 1.00 38.54 40 SER B CA 1
ATOM 1564 C C . SER B 1 40 ? 21.716 36.568 41.958 1.00 38.56 40 SER B C 1
ATOM 1565 O O . SER B 1 40 ? 20.780 37.377 41.963 1.00 38.97 40 SER B O 1
ATOM 1568 N N . ASP B 1 41 ? 22.268 36.087 43.086 1.00 38.67 41 ASP B N 1
ATOM 1569 C CA . ASP B 1 41 ? 21.868 36.522 44.462 1.00 40.51 41 ASP B CA 1
ATOM 1570 C C . ASP B 1 41 ? 22.853 37.502 45.103 1.00 41.27 41 ASP B C 1
ATOM 1571 O O . ASP B 1 41 ? 22.721 37.846 46.260 1.00 42.31 41 ASP B O 1
ATOM 1576 N N . GLU B 1 42 ? 23.854 37.906 44.336 1.00 42.13 42 GLU B N 1
ATOM 1577 C CA . GLU B 1 42 ? 25.008 38.714 44.757 1.00 42.09 42 GLU B CA 1
ATOM 1578 C C . GLU B 1 42 ? 24.641 40.174 45.077 1.00 40.42 42 GLU B C 1
ATOM 1579 O O . GLU B 1 42 ? 25.350 40.887 45.804 1.00 40.17 42 GLU B O 1
ATOM 1585 N N . HIS B 1 43 ? 23.529 40.621 44.518 1.00 38.63 43 HIS B N 1
ATOM 1586 C CA . HIS B 1 43 ? 23.162 42.026 44.598 1.00 37.92 43 HIS B CA 1
ATOM 1587 C C . HIS B 1 43 ? 21.801 42.238 45.259 1.00 36.76 43 HIS B C 1
ATOM 1588 O O . HIS B 1 43 ? 20.946 42.868 44.656 1.00 37.69 43 HIS B O 1
ATOM 1595 N N . PRO B 1 44 ? 21.585 41.712 46.491 1.00 34.85 44 PRO B N 1
ATOM 1596 C CA . PRO B 1 44 ? 20.202 41.835 46.981 1.00 33.85 44 PRO B CA 1
ATOM 1597 C C . PRO B 1 44 ? 19.723 43.298 47.147 1.00 34.14 44 PRO B C 1
ATOM 1598 O O . PRO B 1 44 ? 20.475 44.156 47.682 1.00 33.86 44 PRO B O 1
ATOM 1602 N N . GLY B 1 45 ? 18.483 43.563 46.719 1.00 33.09 45 GLY B N 1
ATOM 1603 C CA . GLY B 1 45 ? 17.864 44.862 46.908 1.00 33.32 45 GLY B CA 1
ATOM 1604 C C . GLY B 1 45 ? 18.168 45.828 45.772 1.00 34.14 45 GLY B C 1
ATOM 1605 O O . GLY B 1 45 ? 17.688 46.958 45.777 1.00 34.45 45 GLY B O 1
ATOM 1606 N N . LYS B 1 46 ? 18.995 45.394 44.821 1.00 33.83 46 LYS B N 1
ATOM 1607 C CA . LYS B 1 46 ? 19.407 46.244 43.701 1.00 34.17 46 LYS B CA 1
ATOM 1608 C C . LYS B 1 46 ? 18.665 45.848 42.447 1.00 34.88 46 LYS B C 1
ATOM 1609 O O . LYS B 1 46 ? 18.359 44.679 42.235 1.00 34.85 46 LYS B O 1
ATOM 1615 N N . TRP B 1 47 ? 18.360 46.844 41.634 1.00 35.13 47 TRP B N 1
ATOM 1616 C CA . TRP B 1 47 ? 17.992 46.616 40.248 1.00 34.90 47 TRP B CA 1
ATOM 1617 C C . TRP B 1 47 ? 19.274 46.216 39.500 1.00 35.68 47 TRP B C 1
ATOM 1618 O O . TRP B 1 47 ? 20.341 46.722 39.808 1.00 35.99 47 TRP B O 1
ATOM 1629 N N . ARG B 1 48 ? 19.158 45.309 38.537 1.00 36.12 48 ARG B N 1
ATOM 1630 C CA . ARG B 1 48 ? 20.280 44.870 37.746 1.00 36.77 48 ARG B CA 1
ATOM 1631 C C . ARG B 1 48 ? 20.103 45.334 36.325 1.00 36.71 48 ARG B C 1
ATOM 1632 O O . ARG B 1 48 ? 19.085 45.094 35.714 1.00 36.27 48 ARG B O 1
ATOM 1640 N N . VAL B 1 49 ? 21.088 46.075 35.822 1.00 37.77 49 VAL B N 1
ATOM 1641 C CA . VAL B 1 49 ? 21.064 46.510 34.416 1.00 37.32 49 VAL B CA 1
ATOM 1642 C C . VAL B 1 49 ? 22.076 45.638 33.664 1.00 38.77 49 VAL B C 1
ATOM 1643 O O . VAL B 1 49 ? 23.299 45.806 33.819 1.00 39.03 49 VAL B O 1
ATOM 1647 N N . VAL B 1 50 ? 21.551 44.696 32.879 1.00 38.91 50 VAL B N 1
ATOM 1648 C CA . VAL B 1 50 ? 22.355 43.671 32.229 1.00 39.33 50 VAL B CA 1
ATOM 1649 C C . VAL B 1 50 ? 22.463 43.955 30.729 1.00 40.14 50 VAL B C 1
ATOM 1650 O O . VAL B 1 50 ? 21.439 43.960 30.015 1.00 40.87 50 VAL B O 1
ATOM 1654 N N . PHE B 1 51 ? 23.698 44.251 30.275 1.00 40.22 51 PHE B N 1
ATOM 1655 C CA . PHE B 1 51 ? 24.062 44.475 28.881 1.00 39.93 51 PHE B CA 1
ATOM 1656 C C . PHE B 1 51 ? 24.797 43.221 28.317 1.00 38.98 51 PHE B C 1
ATOM 1657 O O . PHE B 1 51 ? 25.834 42.835 28.822 1.00 39.83 51 PHE B O 1
ATOM 1665 N N . PHE B 1 52 ? 24.269 42.613 27.268 1.00 37.83 52 PHE B N 1
ATOM 1666 C CA . PHE B 1 52 ? 24.962 41.585 26.505 1.00 36.24 52 PHE B CA 1
ATOM 1667 C C . PHE B 1 52 ? 25.536 42.220 25.278 1.00 35.40 52 PHE B C 1
ATOM 1668 O O . PHE B 1 52 ? 24.919 43.093 24.672 1.00 34.99 52 PHE B O 1
ATOM 1676 N N . TRP B 1 53 ? 26.688 41.730 24.856 1.00 34.95 53 TRP B N 1
ATOM 1677 C CA . TRP B 1 53 ? 27.183 42.053 23.528 1.00 35.36 53 TRP B CA 1
ATOM 1678 C C . TRP B 1 53 ? 27.749 40.773 22.910 1.00 35.46 53 TRP B C 1
ATOM 1679 O O . TRP B 1 53 ? 27.953 39.789 23.619 1.00 36.58 53 TRP B O 1
ATOM 1690 N N . PRO B 1 54 ? 27.864 40.732 21.573 1.00 34.65 54 PRO B N 1
ATOM 1691 C CA . PRO B 1 54 ? 28.343 39.559 20.868 1.00 34.29 54 PRO B CA 1
ATOM 1692 C C . PRO B 1 54 ? 29.776 39.121 21.190 1.00 35.83 54 PRO B C 1
ATOM 1693 O O . PRO B 1 54 ? 29.954 37.965 21.611 1.00 37.10 54 PRO B O 1
ATOM 1697 N N . LYS B 1 55 ? 30.784 39.988 20.933 1.00 34.47 55 LYS B N 1
ATOM 1698 C CA . LYS B 1 55 ? 32.206 39.645 21.074 1.00 33.64 55 LYS B CA 1
ATOM 1699 C C . LYS B 1 55 ? 33.046 40.793 21.657 1.00 33.33 55 LYS B C 1
ATOM 1700 O O . LYS B 1 55 ? 32.956 41.910 21.187 1.00 33.67 55 LYS B O 1
ATOM 1706 N N . ASP B 1 56 ? 33.895 40.517 22.640 1.00 32.98 56 ASP B N 1
ATOM 1707 C CA . ASP B 1 56 ? 35.003 41.435 22.987 1.00 31.54 56 ASP B CA 1
ATOM 1708 C C . ASP B 1 56 ? 35.839 41.734 21.757 1.00 31.55 56 ASP B C 1
ATOM 1709 O O . ASP B 1 56 ? 35.915 40.907 20.828 1.00 31.00 56 ASP B O 1
ATOM 1714 N N . PHE B 1 57 ? 36.489 42.908 21.760 1.00 31.99 57 PHE B N 1
ATOM 1715 C CA . PHE B 1 57 ? 37.541 43.283 20.786 1.00 32.28 57 PHE B CA 1
ATOM 1716 C C . PHE B 1 57 ? 36.959 43.815 19.491 1.00 33.67 57 PHE B C 1
ATOM 1717 O O . PHE B 1 57 ? 37.585 43.812 18.452 1.00 33.77 57 PHE B O 1
ATOM 1725 N N . THR B 1 58 ? 35.747 44.299 19.602 1.00 36.71 58 THR B N 1
ATOM 1726 C CA . THR B 1 58 ? 34.900 44.681 18.490 1.00 40.09 58 THR B CA 1
ATOM 1727 C C . THR B 1 58 ? 34.604 46.197 18.627 1.00 42.09 58 THR B C 1
ATOM 1728 O O . THR B 1 58 ? 34.574 46.696 19.750 1.00 42.69 58 THR B O 1
ATOM 1732 N N . PHE B 1 59 ? 34.408 46.938 17.538 1.00 44.92 59 PHE B N 1
ATOM 1733 C CA . PHE B 1 59 ? 34.231 48.403 17.697 1.00 48.51 59 PHE B CA 1
ATOM 1734 C C . PHE B 1 59 ? 33.038 48.848 18.568 1.00 50.78 59 PHE B C 1
ATOM 1735 O O . PHE B 1 59 ? 31.858 48.539 18.288 1.00 50.71 59 PHE B O 1
ATOM 1743 N N . VAL B 1 60 ? 33.398 49.576 19.631 1.00 53.62 60 VAL B N 1
ATOM 1744 C CA . VAL B 1 60 ? 32.457 50.213 20.566 1.00 56.23 60 VAL B CA 1
ATOM 1745 C C . VAL B 1 60 ? 32.671 51.754 20.551 1.00 57.65 60 VAL B C 1
ATOM 1746 O O . VAL B 1 60 ? 33.808 52.246 20.735 1.00 57.22 60 VAL B O 1
ATOM 1750 N N . CYS B 1 61 ? 31.594 52.509 20.312 1.00 59.67 61 CYS B N 1
ATOM 1751 C CA . CYS B 1 61 ? 31.740 53.958 20.165 1.00 60.72 61 CYS B CA 1
ATOM 1752 C C . CYS B 1 61 ? 32.267 54.574 21.471 1.00 61.47 61 CYS B C 1
ATOM 1753 O O . CYS B 1 61 ? 31.680 54.341 22.540 1.00 61.49 61 CYS B O 1
ATOM 1756 N N . PRO B 1 62 ? 33.408 55.321 21.379 1.00 62.13 62 PRO B N 1
ATOM 1757 C CA . PRO B 1 62 ? 34.175 55.827 22.532 1.00 62.35 62 PRO B CA 1
ATOM 1758 C C . PRO B 1 62 ? 33.359 56.645 23.537 1.00 62.64 62 PRO B C 1
ATOM 1759 O O . PRO B 1 62 ? 33.773 56.769 24.697 1.00 62.56 62 PRO B O 1
ATOM 1763 N N . THR B 1 63 ? 32.218 57.179 23.090 1.00 62.80 63 THR B N 1
ATOM 1764 C CA . THR B 1 63 ? 31.348 58.003 23.922 1.00 62.96 63 THR B CA 1
ATOM 1765 C C . THR B 1 63 ? 30.319 57.154 24.682 1.00 63.27 63 THR B C 1
ATOM 1766 O O . THR B 1 63 ? 29.867 57.559 25.755 1.00 63.05 63 THR B O 1
ATOM 1770 N N . GLU B 1 64 ? 29.969 55.985 24.130 1.00 63.40 64 GLU B N 1
ATOM 1771 C CA . GLU B 1 64 ? 29.165 54.956 24.836 1.00 63.80 64 GLU B CA 1
ATOM 1772 C C . GLU B 1 64 ? 29.892 54.412 26.093 1.00 63.18 64 GLU B C 1
ATOM 1773 O O . GLU B 1 64 ? 29.298 54.291 27.181 1.00 62.25 64 GLU B O 1
ATOM 1779 N N . ILE B 1 65 ? 31.182 54.114 25.922 1.00 62.94 65 ILE B N 1
ATOM 1780 C CA . ILE B 1 65 ? 32.064 53.725 27.027 1.00 62.81 65 ILE B CA 1
ATOM 1781 C C . ILE B 1 65 ? 32.118 54.832 28.090 1.00 62.57 65 ILE B C 1
ATOM 1782 O O . ILE B 1 65 ? 31.838 54.569 29.261 1.00 62.17 65 ILE B O 1
ATOM 1787 N N . ALA B 1 66 ? 32.479 56.055 27.671 1.00 62.00 66 ALA B N 1
ATOM 1788 C CA . ALA B 1 66 ? 32.499 57.238 28.545 1.00 61.54 66 ALA B CA 1
ATOM 1789 C C . ALA B 1 66 ? 31.151 57.509 29.251 1.00 61.43 66 ALA B C 1
ATOM 1790 O O . ALA B 1 66 ? 31.122 58.047 30.367 1.00 61.30 66 ALA B O 1
ATOM 1792 N N . ALA B 1 67 ? 30.047 57.147 28.590 1.00 61.22 67 ALA B N 1
ATOM 1793 C CA . ALA B 1 67 ? 28.712 57.133 29.225 1.00 61.11 67 ALA B CA 1
ATOM 1794 C C . ALA B 1 67 ? 28.611 56.089 30.371 1.00 60.83 67 ALA B C 1
ATOM 1795 O O . ALA B 1 67 ? 28.254 56.459 31.492 1.00 61.04 67 ALA B O 1
ATOM 1797 N N . PHE B 1 68 ? 28.963 54.824 30.105 1.00 60.27 68 PHE B N 1
ATOM 1798 C CA . PHE B 1 68 ? 29.167 53.802 31.171 1.00 60.17 68 PHE B CA 1
ATOM 1799 C C . PHE B 1 68 ? 30.126 54.150 32.313 1.00 59.76 68 PHE B C 1
ATOM 1800 O O . PHE B 1 68 ? 30.492 53.262 33.062 1.00 61.05 68 PHE B O 1
ATOM 1808 N N . SER B 1 69 ? 30.590 55.385 32.428 1.00 58.50 69 SER B N 1
ATOM 1809 C CA . SER B 1 69 ? 31.524 55.716 33.486 1.00 57.66 69 SER B CA 1
ATOM 1810 C C . SER B 1 69 ? 31.302 57.155 33.954 1.00 57.13 69 SER B C 1
ATOM 1811 O O . SER B 1 69 ? 31.661 57.500 35.091 1.00 57.66 69 SER B O 1
ATOM 1814 N N . LYS B 1 70 ? 30.710 58.005 33.110 1.00 55.11 70 LYS B N 1
ATOM 1815 C CA . LYS B 1 70 ? 30.165 59.261 33.633 1.00 53.12 70 LYS B CA 1
ATOM 1816 C C . LYS B 1 70 ? 28.799 58.952 34.236 1.00 51.57 70 LYS B C 1
ATOM 1817 O O . LYS B 1 70 ? 28.326 59.674 35.129 1.00 51.37 70 LYS B O 1
ATOM 1819 N N . LEU B 1 71 ? 28.177 57.866 33.762 1.00 49.43 71 LEU B N 1
ATOM 1820 C CA . LEU B 1 71 ? 26.821 57.512 34.211 1.00 48.11 71 LEU B CA 1
ATOM 1821 C C . LEU B 1 71 ? 26.720 56.463 35.327 1.00 47.87 71 LEU B C 1
ATOM 1822 O O . LEU B 1 71 ? 25.734 56.450 36.064 1.00 47.99 71 LEU B O 1
ATOM 1827 N N . ASN B 1 72 ? 27.720 55.593 35.453 1.00 46.90 72 ASN B N 1
ATOM 1828 C CA . ASN B 1 72 ? 27.692 54.564 36.485 1.00 45.76 72 ASN B CA 1
ATOM 1829 C C . ASN B 1 72 ? 27.319 55.056 37.902 1.00 45.91 72 ASN B C 1
ATOM 1830 O O . ASN B 1 72 ? 26.665 54.311 38.651 1.00 46.19 72 ASN B O 1
ATOM 1835 N N . ASP B 1 73 ? 27.733 56.275 38.263 1.00 44.71 73 ASP B N 1
ATOM 1836 C CA . ASP B 1 73 ? 27.269 56.918 39.496 1.00 44.99 73 ASP B CA 1
ATOM 1837 C C . ASP B 1 73 ? 25.761 57.190 39.582 1.00 44.40 73 ASP B C 1
ATOM 1838 O O . ASP B 1 73 ? 25.173 57.127 40.659 1.00 45.07 73 ASP B O 1
ATOM 1843 N N . GLU B 1 74 ? 25.157 57.556 38.461 1.00 43.18 74 GLU B N 1
ATOM 1844 C CA . GLU B 1 74 ? 23.736 57.867 38.416 1.00 42.02 74 GLU B CA 1
ATOM 1845 C C . GLU B 1 74 ? 22.932 56.568 38.628 1.00 40.68 74 GLU B C 1
ATOM 1846 O O . GLU B 1 74 ? 21.894 56.588 39.248 1.00 40.03 74 GLU B O 1
ATOM 1852 N N . PHE B 1 75 ? 23.432 55.460 38.086 1.00 39.69 75 PHE B N 1
ATOM 1853 C CA . PHE B 1 75 ? 22.897 54.122 38.305 1.00 39.54 75 PHE B CA 1
ATOM 1854 C C . PHE B 1 75 ? 22.981 53.643 39.773 1.00 40.01 75 PHE B C 1
ATOM 1855 O O . PHE B 1 75 ? 21.995 53.136 40.305 1.00 40.09 75 PHE B O 1
ATOM 1863 N N . GLU B 1 76 ? 24.138 53.832 40.409 1.00 39.61 76 GLU B N 1
ATOM 1864 C CA . GLU B 1 76 ? 24.342 53.488 41.818 1.00 40.86 76 GLU B CA 1
ATOM 1865 C C . GLU B 1 76 ? 23.454 54.268 42.759 1.00 40.17 76 GLU B C 1
ATOM 1866 O O . GLU B 1 76 ? 22.788 53.675 43.585 1.00 40.45 76 GLU B O 1
ATOM 1872 N N . ASP B 1 77 ? 23.406 55.583 42.579 1.00 39.27 77 ASP B N 1
ATOM 1873 C CA . ASP B 1 77 ? 22.445 56.448 43.240 1.00 38.69 77 ASP B CA 1
ATOM 1874 C C . ASP B 1 77 ? 21.021 55.921 43.208 1.00 38.10 77 ASP B C 1
ATOM 1875 O O . ASP B 1 77 ? 20.221 56.259 44.065 1.00 38.59 77 ASP B O 1
ATOM 1880 N N . ARG B 1 78 ? 20.715 55.102 42.211 1.00 37.47 78 ARG B N 1
ATOM 1881 C CA . ARG B 1 78 ? 19.372 54.565 41.991 1.00 37.14 78 ARG B CA 1
ATOM 1882 C C . ARG B 1 78 ? 19.306 53.083 42.373 1.00 36.71 78 ARG B C 1
ATOM 1883 O O . ARG B 1 78 ? 18.379 52.391 41.969 1.00 35.42 78 ARG B O 1
ATOM 1891 N N . ASP B 1 79 ? 20.298 52.635 43.163 1.00 36.29 79 ASP B N 1
ATOM 1892 C CA . ASP B 1 79 ? 20.378 51.274 43.652 1.00 36.47 79 ASP B CA 1
ATOM 1893 C C . ASP B 1 79 ? 20.388 50.297 42.499 1.00 36.03 79 ASP B C 1
ATOM 1894 O O . ASP B 1 79 ? 19.741 49.256 42.555 1.00 36.50 79 ASP B O 1
ATOM 1899 N N . ALA B 1 80 ? 21.092 50.648 41.432 1.00 36.08 80 ALA B N 1
ATOM 1900 C CA . ALA B 1 80 ? 21.164 49.773 40.271 1.00 36.00 80 ALA B CA 1
ATOM 1901 C C . ALA B 1 80 ? 22.585 49.288 40.126 1.00 35.22 80 ALA B C 1
ATOM 1902 O O . ALA B 1 80 ? 23.502 50.021 40.373 1.00 35.91 80 ALA B O 1
ATOM 1904 N N . GLN B 1 81 ? 22.740 48.009 39.837 1.00 34.75 81 GLN B N 1
ATOM 1905 C CA . GLN B 1 81 ? 24.024 47.418 39.549 1.00 34.77 81 GLN B CA 1
ATOM 1906 C C . GLN B 1 81 ? 24.066 47.096 38.048 1.00 34.21 81 GLN B C 1
ATOM 1907 O O . GLN B 1 81 ? 23.214 46.345 37.545 1.00 33.64 81 GLN B O 1
ATOM 1913 N N . ILE B 1 82 ? 25.035 47.700 37.352 1.00 33.88 82 ILE B N 1
ATOM 1914 C CA . ILE B 1 82 ? 25.329 47.354 35.969 1.00 33.93 82 ILE B CA 1
ATOM 1915 C C . ILE B 1 82 ? 26.220 46.118 35.924 1.00 34.60 82 ILE B C 1
ATOM 1916 O O . ILE B 1 82 ? 27.213 46.020 36.640 1.00 33.62 82 ILE B O 1
ATOM 1921 N N . LEU B 1 83 ? 25.843 45.186 35.062 1.00 34.97 83 LEU B N 1
ATOM 1922 C CA . LEU B 1 83 ? 26.609 43.955 34.790 1.00 35.45 83 LEU B CA 1
ATOM 1923 C C . LEU B 1 83 ? 26.698 43.764 33.265 1.00 35.82 83 LEU B C 1
ATOM 1924 O O . LEU B 1 83 ? 25.665 43.752 32.588 1.00 36.18 83 LEU B O 1
ATOM 1929 N N . GLY B 1 84 ? 27.917 43.628 32.742 1.00 35.14 84 GLY B N 1
ATOM 1930 C CA . GLY B 1 84 ? 28.131 43.276 31.351 1.00 34.94 84 GLY B CA 1
ATOM 1931 C C . GLY B 1 84 ? 28.319 41.772 31.157 1.00 35.34 84 GLY B C 1
ATOM 1932 O O . GLY B 1 84 ? 28.916 41.099 32.001 1.00 35.28 84 GLY B O 1
ATOM 1933 N N . VAL B 1 85 ? 27.822 41.260 30.035 1.00 34.19 85 VAL B N 1
ATOM 1934 C CA . VAL B 1 85 ? 27.880 39.854 29.726 1.00 34.49 85 VAL B CA 1
ATOM 1935 C C . VAL B 1 85 ? 28.233 39.660 28.250 1.00 35.68 85 VAL B C 1
ATOM 1936 O O . VAL B 1 85 ? 27.660 40.295 27.357 1.00 36.43 85 VAL B O 1
ATOM 1940 N N . SER B 1 86 ? 29.240 38.838 28.012 1.00 35.51 86 SER B N 1
ATOM 1941 C CA . SER B 1 86 ? 29.394 38.213 26.740 1.00 35.03 86 SER B CA 1
ATOM 1942 C C . SER B 1 86 ? 29.826 36.752 27.008 1.00 35.10 86 SER B C 1
ATOM 1943 O O . SER B 1 86 ? 30.004 36.324 28.158 1.00 33.56 86 SER B O 1
ATOM 1946 N N . ILE B 1 87 ? 29.933 36.013 25.923 1.00 34.92 87 ILE B N 1
ATOM 1947 C CA . ILE B 1 87 ? 30.360 34.612 25.867 1.00 36.37 87 ILE B CA 1
ATOM 1948 C C . ILE B 1 87 ? 31.900 34.406 25.913 1.00 36.51 87 ILE B C 1
ATOM 1949 O O . ILE B 1 87 ? 32.394 33.286 26.081 1.00 37.55 87 ILE B O 1
ATOM 1954 N N . ASP B 1 88 ? 32.655 35.486 25.769 1.00 35.67 88 ASP B N 1
ATOM 1955 C CA . ASP B 1 88 ? 34.095 35.431 25.901 1.00 35.10 88 ASP B CA 1
ATOM 1956 C C . ASP B 1 88 ? 34.505 34.915 27.309 1.00 35.66 88 ASP B C 1
ATOM 1957 O O . ASP B 1 88 ? 33.719 34.970 28.292 1.00 35.20 88 ASP B O 1
ATOM 1962 N N . SER B 1 89 ? 35.733 34.406 27.399 1.00 34.72 89 SER B N 1
ATOM 1963 C CA . SER B 1 89 ? 36.268 33.994 28.672 1.00 33.63 89 SER B CA 1
ATOM 1964 C C . SER B 1 89 ? 36.660 35.269 29.487 1.00 34.59 89 SER B C 1
ATOM 1965 O O . SER B 1 89 ? 36.770 36.385 28.938 1.00 34.46 89 SER B O 1
ATOM 1968 N N . GLU B 1 90 ? 36.857 35.062 30.794 1.00 33.90 90 GLU B N 1
ATOM 1969 C CA . GLU B 1 90 ? 37.274 36.083 31.729 1.00 32.97 90 GLU B CA 1
ATOM 1970 C C . GLU B 1 90 ? 38.648 36.593 31.315 1.00 32.75 90 GLU B C 1
ATOM 1971 O O . GLU B 1 90 ? 38.964 37.752 31.547 1.00 34.14 90 GLU B O 1
ATOM 1977 N N . PHE B 1 91 ? 39.449 35.761 30.671 1.00 31.62 91 PHE B N 1
ATOM 1978 C CA . PHE B 1 91 ? 40.753 36.214 30.244 1.00 31.31 91 PHE B CA 1
ATOM 1979 C C . PHE B 1 91 ? 40.695 37.170 29.037 1.00 30.95 91 PHE B C 1
ATOM 1980 O O . PHE B 1 91 ? 41.556 38.048 28.907 1.00 29.92 91 PHE B O 1
ATOM 1988 N N . ALA B 1 92 ? 39.696 36.993 28.166 1.00 30.60 92 ALA B N 1
ATOM 1989 C CA . ALA B 1 92 ? 39.459 37.937 27.079 1.00 31.23 92 ALA B CA 1
ATOM 1990 C C . ALA B 1 92 ? 38.901 39.277 27.628 1.00 31.18 92 ALA B C 1
ATOM 1991 O O . ALA B 1 92 ? 39.327 40.349 27.172 1.00 31.49 92 ALA B O 1
ATOM 1993 N N . HIS B 1 93 ? 38.030 39.222 28.630 1.00 29.76 93 HIS B N 1
ATOM 1994 C CA . HIS B 1 93 ? 37.561 40.453 29.273 1.00 30.21 93 HIS B CA 1
ATOM 1995 C C . HIS B 1 93 ? 38.762 41.222 29.839 1.00 30.29 93 HIS B C 1
ATOM 1996 O O . HIS B 1 93 ? 38.970 42.406 29.535 1.00 30.89 93 HIS B O 1
ATOM 2003 N N . PHE B 1 94 ? 39.600 40.524 30.608 1.00 30.06 94 PHE B N 1
ATOM 2004 C CA . PHE B 1 94 ? 40.775 41.122 31.224 1.00 28.79 94 PHE B CA 1
ATOM 2005 C C . PHE B 1 94 ? 41.611 41.852 30.184 1.00 29.55 94 PHE B C 1
ATOM 2006 O O . PHE B 1 94 ? 41.920 43.034 30.314 1.00 29.73 94 PHE B O 1
ATOM 2014 N N . GLN B 1 95 ? 41.996 41.110 29.157 1.00 29.78 95 GLN B N 1
ATOM 2015 C CA . GLN B 1 95 ? 42.804 41.623 28.086 1.00 29.96 95 GLN B CA 1
ATOM 2016 C C . GLN B 1 95 ? 42.160 42.863 27.396 1.00 28.81 95 GLN B C 1
ATOM 2017 O O . GLN B 1 95 ? 42.829 43.814 27.054 1.00 28.70 95 GLN B O 1
ATOM 2023 N N . TRP B 1 96 ? 40.858 42.844 27.211 1.00 29.57 96 TRP B N 1
ATOM 2024 C CA . TRP B 1 96 ? 40.167 43.998 26.639 1.00 30.16 96 TRP B CA 1
ATOM 2025 C C . TRP B 1 96 ? 40.240 45.239 27.564 1.00 31.04 96 TRP B C 1
ATOM 2026 O O . TRP B 1 96 ? 40.639 46.319 27.137 1.00 30.70 96 TRP B O 1
ATOM 2037 N N . ARG B 1 97 ? 39.906 45.043 28.832 1.00 32.30 97 ARG B N 1
ATOM 2038 C CA . ARG B 1 97 ? 40.006 46.088 29.843 1.00 34.27 97 ARG B CA 1
ATOM 2039 C C . ARG B 1 97 ? 41.448 46.487 30.272 1.00 35.77 97 ARG B C 1
ATOM 2040 O O . ARG B 1 97 ? 41.654 47.565 30.837 1.00 35.78 97 ARG B O 1
ATOM 2048 N N . ALA B 1 98 ? 42.438 45.635 30.028 1.00 37.58 98 ALA B N 1
ATOM 2049 C CA . ALA B 1 98 ? 43.839 46.024 30.278 1.00 39.73 98 ALA B CA 1
ATOM 2050 C C . ALA B 1 98 ? 44.490 46.811 29.131 1.00 41.29 98 ALA B C 1
ATOM 2051 O O . ALA B 1 98 ? 45.391 47.584 29.360 1.00 40.50 98 ALA B O 1
ATOM 2053 N N . GLN B 1 99 ? 44.043 46.614 27.896 1.00 44.06 99 GLN B N 1
ATOM 2054 C CA . GLN B 1 99 ? 44.739 47.236 26.761 1.00 46.54 99 GLN B CA 1
ATOM 2055 C C . GLN B 1 99 ? 43.871 48.129 25.852 1.00 47.89 99 GLN B C 1
ATOM 2056 O O . GLN B 1 99 ? 44.385 48.806 24.968 1.00 48.23 99 GLN B O 1
ATOM 2058 N N . HIS B 1 100 ? 42.561 48.135 26.046 1.00 50.21 100 HIS B N 1
ATOM 2059 C CA . HIS B 1 100 ? 41.764 49.182 25.401 1.00 51.64 100 HIS B CA 1
ATOM 2060 C C . HIS B 1 100 ? 41.671 50.312 26.410 1.00 51.29 100 HIS B C 1
ATOM 2061 O O . HIS B 1 100 ? 41.109 50.145 27.495 1.00 51.34 100 HIS B O 1
ATOM 2068 N N . ASN B 1 101 ? 42.273 51.440 26.049 1.00 50.93 101 ASN B N 1
ATOM 2069 C CA . ASN B 1 101 ? 42.384 52.602 26.921 1.00 50.62 101 ASN B CA 1
ATOM 2070 C C . ASN B 1 101 ? 41.049 53.125 27.445 1.00 50.00 101 ASN B C 1
ATOM 2071 O O . ASN B 1 101 ? 40.935 53.441 28.620 1.00 49.84 101 ASN B O 1
ATOM 2076 N N . ASP B 1 102 ? 40.049 53.190 26.572 1.00 49.89 102 ASP B N 1
ATOM 2077 C CA . ASP B 1 102 ? 38.687 53.624 26.934 1.00 49.93 102 ASP B CA 1
ATOM 2078 C C . ASP B 1 102 ? 38.023 52.752 28.001 1.00 48.99 102 ASP B C 1
ATOM 2079 O O . ASP B 1 102 ? 37.120 53.204 28.709 1.00 49.24 102 ASP B O 1
ATOM 2084 N N . LEU B 1 103 ? 38.474 51.501 28.103 1.00 47.74 103 LEU B N 1
ATOM 2085 C CA . LEU B 1 103 ? 37.930 50.538 29.060 1.00 45.92 103 LEU B CA 1
ATOM 2086 C C . LEU B 1 103 ? 38.775 50.382 30.341 1.00 44.80 103 LEU B C 1
ATOM 2087 O O . LEU B 1 103 ? 38.347 49.711 31.274 1.00 44.21 103 LEU B O 1
ATOM 2092 N N . LYS B 1 104 ? 39.943 51.049 30.404 1.00 44.22 104 LYS B N 1
ATOM 2093 C CA . LYS B 1 104 ? 40.910 50.924 31.532 1.00 43.56 104 LYS B CA 1
ATOM 2094 C C . LYS B 1 104 ? 40.320 51.140 32.960 1.00 43.58 104 LYS B C 1
ATOM 2095 O O . LYS B 1 104 ? 40.790 50.561 33.992 1.00 43.40 104 LYS B O 1
ATOM 2097 N N . THR B 1 105 ? 39.195 51.919 32.969 1.00 43.41 105 THR B N 1
ATOM 2098 C CA . THR B 1 105 ? 38.545 52.388 34.200 1.00 43.70 105 THR B CA 1
ATOM 2099 C C . THR B 1 105 ? 37.046 52.000 34.347 1.00 43.81 105 THR B C 1
ATOM 2100 O O . THR B 1 105 ? 36.404 52.388 35.337 1.00 43.80 105 THR B O 1
ATOM 2104 N N . LEU B 1 106 ? 36.510 51.250 33.372 1.00 43.23 106 LEU B N 1
ATOM 2105 C CA . LEU B 1 106 ? 35.171 50.647 33.440 1.00 42.77 106 LEU B CA 1
ATOM 2106 C C . LEU B 1 106 ? 34.869 50.146 34.870 1.00 42.60 106 LEU B C 1
ATOM 2107 O O . LEU B 1 106 ? 35.618 49.331 35.422 1.00 41.72 106 LEU B O 1
ATOM 2112 N N . PRO B 1 107 ? 33.804 50.702 35.494 1.00 42.36 107 PRO B N 1
ATOM 2113 C CA . PRO B 1 107 ? 33.587 50.517 36.925 1.00 42.12 107 PRO B CA 1
ATOM 2114 C C . PRO B 1 107 ? 32.701 49.332 37.312 1.00 41.49 107 PRO B C 1
ATOM 2115 O O . PRO B 1 107 ? 32.384 49.161 38.491 1.00 42.79 107 PRO B O 1
ATOM 2119 N N . PHE B 1 108 ? 32.321 48.494 36.366 1.00 40.11 108 PHE B N 1
ATOM 2120 C CA . PHE B 1 108 ? 31.457 47.374 36.739 1.00 38.79 108 PHE B CA 1
ATOM 2121 C C . PHE B 1 108 ? 32.007 46.080 36.227 1.00 37.93 108 PHE B C 1
ATOM 2122 O O . PHE B 1 108 ? 32.845 46.085 35.316 1.00 36.89 108 PHE B O 1
ATOM 2130 N N . PRO B 1 109 ? 31.483 44.960 36.758 1.00 38.07 109 PRO B N 1
ATOM 2131 C CA . PRO B 1 109 ? 31.988 43.643 36.351 1.00 37.64 109 PRO B CA 1
ATOM 2132 C C . PRO B 1 109 ? 31.517 43.185 34.975 1.00 38.16 109 PRO B C 1
ATOM 2133 O O . PRO B 1 109 ? 30.423 43.553 34.474 1.00 37.67 109 PRO B O 1
ATOM 2145 N N . LEU B 1 111 ? 30.844 39.726 33.176 1.00 37.34 111 LEU B N 1
ATOM 2146 C CA . LEU B 1 111 ? 30.620 38.295 33.329 1.00 36.91 111 LEU B CA 1
ATOM 2147 C C . LEU B 1 111 ? 31.012 37.533 32.094 1.00 36.84 111 LEU B C 1
ATOM 2148 O O . LEU B 1 111 ? 30.745 37.948 30.937 1.00 36.29 111 LEU B O 1
ATOM 2153 N N . SER B 1 112 ? 31.642 36.400 32.353 1.00 36.34 112 SER B N 1
ATOM 2154 C CA . SER B 1 112 ? 31.980 35.452 31.294 1.00 36.62 112 SER B CA 1
ATOM 2155 C C . SER B 1 112 ? 30.927 34.330 31.139 1.00 36.15 112 SER B C 1
ATOM 2156 O O . SER B 1 112 ? 30.854 33.437 31.968 1.00 37.22 112 SER B O 1
ATOM 2159 N N . ASP B 1 113 ? 30.108 34.376 30.098 1.00 35.98 113 ASP B N 1
ATOM 2160 C CA . ASP B 1 113 ? 29.059 33.365 29.915 1.00 35.79 113 ASP B CA 1
ATOM 2161 C C . ASP B 1 113 ? 29.601 32.234 29.052 1.00 35.93 113 ASP B C 1
ATOM 2162 O O . ASP B 1 113 ? 29.082 31.950 27.961 1.00 35.21 113 ASP B O 1
ATOM 2167 N N . ILE B 1 114 ? 30.677 31.599 29.532 1.00 36.21 114 ILE B N 1
ATOM 2168 C CA . ILE B 1 114 ? 31.481 30.738 28.672 1.00 35.68 114 ILE B CA 1
ATOM 2169 C C . ILE B 1 114 ? 30.790 29.410 28.257 1.00 35.15 114 ILE B C 1
ATOM 2170 O O . ILE B 1 114 ? 31.108 28.830 27.230 1.00 32.54 114 ILE B O 1
ATOM 2175 N N . LYS B 1 115 ? 29.833 28.964 29.061 1.00 35.59 115 LYS B N 1
ATOM 2176 C CA . LYS B 1 115 ? 29.059 27.767 28.730 1.00 36.31 115 LYS B CA 1
ATOM 2177 C C . LYS B 1 115 ? 27.839 28.146 27.897 1.00 36.46 115 LYS B C 1
ATOM 2178 O O . LYS B 1 115 ? 27.075 27.310 27.483 1.00 36.71 115 LYS B O 1
ATOM 2184 N N . ARG B 1 116 ? 27.658 29.433 27.695 1.00 36.81 116 ARG B N 1
ATOM 2185 C CA . ARG B 1 116 ? 26.519 29.985 26.958 1.00 38.09 116 ARG B CA 1
ATOM 2186 C C . ARG B 1 116 ? 25.171 29.856 27.641 1.00 38.42 116 ARG B C 1
ATOM 2187 O O . ARG B 1 116 ? 24.098 30.182 27.029 1.00 38.54 116 ARG B O 1
ATOM 2195 N N . GLU B 1 117 ? 25.209 29.480 28.927 1.00 37.85 117 GLU B N 1
ATOM 2196 C CA . GLU B 1 117 ? 23.961 29.132 29.618 1.00 37.18 117 GLU B CA 1
ATOM 2197 C C . GLU B 1 117 ? 23.033 30.270 29.907 1.00 37.96 117 GLU B C 1
ATOM 2198 O O . GLU B 1 117 ? 21.813 30.078 29.833 1.00 40.21 117 GLU B O 1
ATOM 2204 N N . LEU B 1 118 ? 23.575 31.436 30.255 1.00 37.53 118 LEU B N 1
ATOM 2205 C CA . LEU B 1 118 ? 22.765 32.618 30.562 1.00 38.69 118 LEU B CA 1
ATOM 2206 C C . LEU B 1 118 ? 22.193 33.281 29.308 1.00 38.95 118 LEU B C 1
ATOM 2207 O O . LEU B 1 118 ? 21.035 33.602 29.261 1.00 40.76 118 LEU B O 1
ATOM 2212 N N . SER B 1 119 ? 23.020 33.504 28.296 1.00 39.85 119 SER B N 1
ATOM 2213 C CA . SER B 1 119 ? 22.548 33.960 26.989 1.00 39.45 119 SER B CA 1
ATOM 2214 C C . SER B 1 119 ? 21.411 33.085 26.450 1.00 39.42 119 SER B C 1
ATOM 2215 O O . SER B 1 119 ? 20.391 33.587 25.991 1.00 40.05 119 SER B O 1
ATOM 2218 N N . GLN B 1 120 ? 21.567 31.778 26.562 1.00 39.89 120 GLN B N 1
ATOM 2219 C CA . GLN B 1 120 ? 20.548 30.828 26.100 1.00 39.80 120 GLN B CA 1
ATOM 2220 C C . GLN B 1 120 ? 19.265 30.951 26.900 1.00 38.79 120 GLN B C 1
ATOM 2221 O O . GLN B 1 120 ? 18.188 31.016 26.328 1.00 37.71 120 GLN B O 1
ATOM 2227 N N . ALA B 1 121 ? 19.379 31.008 28.229 1.00 38.30 121 ALA B N 1
ATOM 2228 C CA . ALA B 1 121 ? 18.189 31.057 29.087 1.00 36.94 121 ALA B CA 1
ATOM 2229 C C . ALA B 1 121 ? 17.446 32.422 28.946 1.00 37.53 121 ALA B C 1
ATOM 2230 O O . ALA B 1 121 ? 16.206 32.496 29.071 1.00 37.93 121 ALA B O 1
ATOM 2232 N N . ALA B 1 122 ? 18.191 33.490 28.653 1.00 36.39 122 ALA B N 1
ATOM 2233 C CA . ALA B 1 122 ? 17.567 34.803 28.500 1.00 35.73 122 ALA B CA 1
ATOM 2234 C C . ALA B 1 122 ? 16.956 34.961 27.105 1.00 35.95 122 ALA B C 1
ATOM 2235 O O . ALA B 1 122 ? 16.222 35.901 26.878 1.00 36.69 122 ALA B O 1
ATOM 2237 N N . GLY B 1 123 ? 17.226 34.048 26.186 1.00 35.20 123 GLY B N 1
ATOM 2238 C CA . GLY B 1 123 ? 16.699 34.194 24.832 1.00 37.10 123 GLY B CA 1
ATOM 2239 C C . GLY B 1 123 ? 17.536 35.078 23.894 1.00 37.88 123 GLY B C 1
ATOM 2240 O O . GLY B 1 123 ? 17.066 35.525 22.856 1.00 38.22 123 GLY B O 1
ATOM 2241 N N . VAL B 1 124 ? 18.803 35.238 24.240 1.00 37.49 124 VAL B N 1
ATOM 2242 C CA . VAL B 1 124 ? 19.690 36.232 23.688 1.00 38.28 124 VAL B CA 1
ATOM 2243 C C . VAL B 1 124 ? 20.737 35.596 22.731 1.00 37.93 124 VAL B C 1
ATOM 2244 O O . VAL B 1 124 ? 21.275 36.264 21.868 1.00 37.10 124 VAL B O 1
ATOM 2248 N N . LEU B 1 125 ? 21.017 34.300 22.884 1.00 37.76 125 LEU B N 1
ATOM 2249 C CA . LEU B 1 125 ? 22.015 33.677 22.047 1.00 38.20 125 LEU B CA 1
ATOM 2250 C C . LEU B 1 125 ? 21.454 33.564 20.626 1.00 37.44 125 LEU B C 1
ATOM 2251 O O . LEU B 1 125 ? 20.297 33.203 20.451 1.00 38.07 125 LEU B O 1
ATOM 2256 N N . ASN B 1 126 ? 22.246 33.925 19.624 1.00 36.33 126 ASN B N 1
ATOM 2257 C CA . ASN B 1 126 ? 21.753 34.057 18.286 1.00 35.11 126 ASN B CA 1
ATOM 2258 C C . ASN B 1 126 ? 22.282 32.923 17.431 1.00 35.01 126 ASN B C 1
ATOM 2259 O O . ASN B 1 126 ? 23.040 32.084 17.932 1.00 34.29 126 ASN B O 1
ATOM 2264 N N . ALA B 1 127 ? 21.897 32.920 16.149 1.00 34.26 127 ALA B N 1
ATOM 2265 C CA . ALA B 1 127 ? 22.267 31.881 15.194 1.00 34.57 127 ALA B CA 1
ATOM 2266 C C . ALA B 1 127 ? 23.755 31.795 14.887 1.00 35.10 127 ALA B C 1
ATOM 2267 O O . ALA B 1 127 ? 24.180 30.791 14.353 1.00 34.91 127 ALA B O 1
ATOM 2269 N N . ASP B 1 128 ? 24.543 32.829 15.222 1.00 36.34 128 ASP B N 1
ATOM 2270 C CA . ASP B 1 128 ? 26.034 32.761 15.131 1.00 36.29 128 ASP B CA 1
ATOM 2271 C C . ASP B 1 128 ? 26.710 32.225 16.406 1.00 36.33 128 ASP B C 1
ATOM 2272 O O . ASP B 1 128 ? 27.942 32.071 16.441 1.00 36.54 128 ASP B O 1
ATOM 2277 N N . GLY B 1 129 ? 25.919 31.942 17.444 1.00 35.17 129 GLY B N 1
ATOM 2278 C CA . GLY B 1 129 ? 26.460 31.364 18.670 1.00 34.61 129 GLY B CA 1
ATOM 2279 C C . GLY B 1 129 ? 26.916 32.365 19.713 1.00 35.58 129 GLY B C 1
ATOM 2280 O O . GLY B 1 129 ? 27.634 32.001 20.632 1.00 36.90 129 GLY B O 1
ATOM 2281 N N . VAL B 1 130 ? 26.522 33.628 19.588 1.00 35.07 130 VAL B N 1
ATOM 2282 C CA . VAL B 1 130 ? 26.960 34.671 20.516 1.00 35.18 130 VAL B CA 1
ATOM 2283 C C . VAL B 1 130 ? 25.727 35.450 20.973 1.00 36.88 130 VAL B C 1
ATOM 2284 O O . VAL B 1 130 ? 24.643 35.310 20.371 1.00 37.66 130 VAL B O 1
ATOM 2288 N N . ALA B 1 131 ? 25.892 36.286 21.995 1.00 36.69 131 ALA B N 1
ATOM 2289 C CA . ALA B 1 131 ? 24.788 37.129 22.456 1.00 36.99 131 ALA B CA 1
ATOM 2290 C C . ALA B 1 131 ? 24.421 38.268 21.499 1.00 36.86 131 ALA B C 1
ATOM 2291 O O . ALA B 1 131 ? 25.274 38.998 21.013 1.00 37.19 131 ALA B O 1
ATOM 2293 N N . ASP B 1 132 ? 23.128 38.403 21.207 1.00 36.60 132 ASP B N 1
ATOM 2294 C CA . ASP B 1 132 ? 22.634 39.581 20.531 1.00 35.63 132 ASP B CA 1
ATOM 2295 C C . ASP B 1 132 ? 22.966 40.804 21.436 1.00 34.87 132 ASP B C 1
ATOM 2296 O O . ASP B 1 132 ? 23.130 40.675 22.669 1.00 34.04 132 ASP B O 1
ATOM 2301 N N . ARG B 1 133 ? 23.030 41.987 20.844 1.00 34.21 133 ARG B N 1
ATOM 2302 C CA . ARG B 1 133 ? 23.116 43.215 21.646 1.00 34.70 133 ARG B CA 1
ATOM 2303 C C . ARG B 1 133 ? 21.841 43.500 22.398 1.00 34.38 133 ARG B C 1
ATOM 2304 O O . ARG B 1 133 ? 20.981 44.205 21.872 1.00 35.33 133 ARG B O 1
ATOM 2312 N N . VAL B 1 134 ? 21.723 43.011 23.632 1.00 34.97 134 VAL B N 1
ATOM 2313 C CA . VAL B 1 134 ? 20.515 43.236 24.418 1.00 35.75 134 VAL B CA 1
ATOM 2314 C C . VAL B 1 134 ? 20.710 43.804 25.820 1.00 37.07 134 VAL B C 1
ATOM 2315 O O . VAL B 1 134 ? 21.702 43.519 26.519 1.00 37.93 134 VAL B O 1
ATOM 2319 N N . THR B 1 135 ? 19.773 44.657 26.217 1.00 36.87 135 THR B N 1
ATOM 2320 C CA . THR B 1 135 ? 19.764 45.236 27.562 1.00 37.18 135 THR B CA 1
ATOM 2321 C C . THR B 1 135 ? 18.515 44.780 28.319 1.00 36.67 135 THR B C 1
ATOM 2322 O O . THR B 1 135 ? 17.403 44.844 27.802 1.00 36.74 135 THR B O 1
ATOM 2326 N N . PHE B 1 136 ? 18.701 44.382 29.555 1.00 36.46 136 PHE B N 1
ATOM 2327 C CA . PHE B 1 136 ? 17.603 44.133 30.476 1.00 36.73 136 PHE B CA 1
ATOM 2328 C C . PHE B 1 136 ? 17.691 45.053 31.660 1.00 37.70 136 PHE B C 1
ATOM 2329 O O . PHE B 1 136 ? 18.788 45.317 32.167 1.00 37.27 136 PHE B O 1
ATOM 2337 N N . ILE B 1 137 ? 16.522 45.516 32.124 1.00 38.23 137 ILE B N 1
ATOM 2338 C CA . ILE B 1 137 ? 16.429 46.068 33.461 1.00 37.89 137 ILE B CA 1
ATOM 2339 C C . ILE B 1 137 ? 15.602 45.068 34.273 1.00 38.96 137 ILE B C 1
ATOM 2340 O O . ILE B 1 137 ? 14.478 44.731 33.894 1.00 38.98 137 ILE B O 1
ATOM 2345 N N . VAL B 1 138 ? 16.193 44.591 35.368 1.00 38.64 138 VAL B N 1
ATOM 2346 C CA . VAL B 1 138 ? 15.545 43.691 36.263 1.00 37.83 138 VAL B CA 1
ATOM 2347 C C . VAL B 1 138 ? 15.440 44.224 37.668 1.00 38.25 138 VAL B C 1
ATOM 2348 O O . VAL B 1 138 ? 16.420 44.769 38.228 1.00 38.37 138 VAL B O 1
ATOM 2352 N N . ASP B 1 139 ? 14.214 44.156 38.217 1.00 36.49 139 ASP B N 1
ATOM 2353 C CA . ASP B 1 139 ? 13.945 44.810 39.487 1.00 34.83 139 ASP B CA 1
ATOM 2354 C C . ASP B 1 139 ? 14.480 43.959 40.645 1.00 34.70 139 ASP B C 1
ATOM 2355 O O . ASP B 1 139 ? 14.985 42.852 40.391 1.00 34.69 139 ASP B O 1
ATOM 2360 N N . PRO B 1 140 ? 14.430 44.482 41.912 1.00 34.64 140 PRO B N 1
ATOM 2361 C CA . PRO B 1 140 ? 14.875 43.688 43.119 1.00 33.93 140 PRO B CA 1
ATOM 2362 C C . PRO B 1 140 ? 14.138 42.336 43.381 1.00 34.37 140 PRO B C 1
ATOM 2363 O O . PRO B 1 140 ? 14.578 41.530 44.215 1.00 32.61 140 PRO B O 1
ATOM 2367 N N . ASN B 1 141 ? 13.034 42.083 42.679 1.00 35.43 141 ASN B N 1
ATOM 2368 C CA . ASN B 1 141 ? 12.331 40.807 42.813 1.00 36.16 141 ASN B CA 1
ATOM 2369 C C . ASN B 1 141 ? 12.626 39.912 41.635 1.00 36.61 141 ASN B C 1
ATOM 2370 O O . ASN B 1 141 ? 11.947 38.888 41.448 1.00 37.99 141 ASN B O 1
ATOM 2375 N N . ASN B 1 142 ? 13.643 40.295 40.850 1.00 35.81 142 ASN B N 1
ATOM 2376 C CA . ASN B 1 142 ? 14.177 39.469 39.778 1.00 35.40 142 ASN B CA 1
ATOM 2377 C C . ASN B 1 142 ? 13.275 39.465 38.535 1.00 36.29 142 ASN B C 1
ATOM 2378 O O . ASN B 1 142 ? 13.400 38.600 37.662 1.00 36.50 142 ASN B O 1
ATOM 2383 N N . GLU B 1 143 ? 12.417 40.482 38.434 1.00 36.83 143 GLU B N 1
ATOM 2384 C CA . GLU B 1 143 ? 11.429 40.556 37.369 1.00 38.83 143 GLU B CA 1
ATOM 2385 C C . GLU B 1 143 ? 11.879 41.502 36.270 1.00 37.82 143 GLU B C 1
ATOM 2386 O O . GLU B 1 143 ? 12.412 42.555 36.566 1.00 39.16 143 GLU B O 1
ATOM 2392 N N . ILE B 1 144 ? 11.669 41.136 35.004 1.00 37.43 144 ILE B N 1
ATOM 2393 C CA . ILE B 1 144 ? 12.135 41.977 33.905 1.00 35.84 144 ILE B CA 1
ATOM 2394 C C . ILE B 1 144 ? 11.134 43.098 33.740 1.00 35.94 144 ILE B C 1
ATOM 2395 O O . ILE B 1 144 ? 9.895 42.832 33.698 1.00 34.55 144 ILE B O 1
ATOM 2400 N N . GLN B 1 145 ? 11.666 44.333 33.759 1.00 35.50 145 GLN B N 1
ATOM 2401 C CA . GLN B 1 145 ? 10.883 45.561 33.552 1.00 35.75 145 GLN B CA 1
ATOM 2402 C C . GLN B 1 145 ? 11.273 46.298 32.278 1.00 36.26 145 GLN B C 1
ATOM 2403 O O . GLN B 1 145 ? 10.624 47.283 31.896 1.00 36.42 145 GLN B O 1
ATOM 2409 N N . PHE B 1 146 ? 12.345 45.847 31.612 1.00 35.97 146 PHE B N 1
ATOM 2410 C CA . PHE B 1 146 ? 12.758 46.459 30.353 1.00 35.69 146 PHE B CA 1
ATOM 2411 C C . PHE B 1 146 ? 13.656 45.497 29.631 1.00 36.04 146 PHE B C 1
ATOM 2412 O O . PHE B 1 146 ? 14.521 44.892 30.248 1.00 36.27 146 PHE B O 1
ATOM 2420 N N . VAL B 1 147 ? 13.417 45.341 28.329 1.00 35.51 147 VAL B N 1
ATOM 2421 C CA . VAL B 1 147 ? 14.302 44.609 27.470 1.00 35.21 147 VAL B CA 1
ATOM 2422 C C . VAL B 1 147 ? 14.399 45.344 26.124 1.00 37.17 147 VAL B C 1
ATOM 2423 O O . VAL B 1 147 ? 13.381 45.770 25.544 1.00 37.90 147 VAL B O 1
ATOM 2427 N N . SER B 1 148 ? 15.626 45.488 25.621 1.00 37.55 148 SER B N 1
ATOM 2428 C CA . SER B 1 148 ? 15.833 46.149 24.347 1.00 37.63 148 SER B CA 1
ATOM 2429 C C . SER B 1 148 ? 16.856 45.384 23.535 1.00 37.12 148 SER B C 1
ATOM 2430 O O . SER B 1 148 ? 17.890 45.007 24.071 1.00 37.61 148 SER B O 1
ATOM 2433 N N . ALA B 1 149 ? 16.587 45.149 22.237 1.00 36.22 149 ALA B N 1
ATOM 2434 C CA . ALA B 1 149 ? 17.515 44.359 21.422 1.00 34.75 149 ALA B CA 1
ATOM 2435 C C . ALA B 1 149 ? 17.723 45.030 20.111 1.00 34.54 149 ALA B C 1
ATOM 2436 O O . ALA B 1 149 ? 16.800 45.589 19.573 1.00 35.29 149 ALA B O 1
ATOM 2438 N N . THR B 1 150 ? 18.936 44.977 19.576 1.00 35.84 150 THR B N 1
ATOM 2439 C CA . THR B 1 150 ? 19.235 45.616 18.293 1.00 37.77 150 THR B CA 1
ATOM 2440 C C . THR B 1 150 ? 20.054 44.731 17.403 1.00 39.00 150 THR B C 1
ATOM 2441 O O . THR B 1 150 ? 20.947 44.010 17.883 1.00 39.92 150 THR B O 1
ATOM 2445 N N . ALA B 1 151 ? 19.742 44.755 16.113 1.00 40.22 151 ALA B N 1
ATOM 2446 C CA . ALA B 1 151 ? 20.562 44.042 15.176 1.00 43.06 151 ALA B CA 1
ATOM 2447 C C . ALA B 1 151 ? 21.932 44.721 15.074 1.00 45.46 151 ALA B C 1
ATOM 2448 O O . ALA B 1 151 ? 22.071 45.934 15.359 1.00 46.78 151 ALA B O 1
ATOM 2450 N N . GLY B 1 152 ? 22.931 43.943 14.649 1.00 46.87 152 GLY B N 1
ATOM 2451 C CA . GLY B 1 152 ? 24.069 44.514 13.916 1.00 47.68 152 GLY B CA 1
ATOM 2452 C C . GLY B 1 152 ? 25.010 45.275 14.814 1.00 47.73 152 GLY B C 1
ATOM 2453 O O . GLY B 1 152 ? 25.395 44.783 15.858 1.00 48.37 152 GLY B O 1
ATOM 2454 N N . SER B 1 153 ? 25.332 46.492 14.415 1.00 48.21 153 SER B N 1
ATOM 2455 C CA . SER B 1 153 ? 26.314 47.310 15.116 1.00 49.05 153 SER B CA 1
ATOM 2456 C C . SER B 1 153 ? 25.723 48.683 15.333 1.00 48.32 153 SER B C 1
ATOM 2457 O O . SER B 1 153 ? 26.369 49.708 15.075 1.00 49.08 153 SER B O 1
ATOM 2460 N N . VAL B 1 154 ? 24.464 48.689 15.741 1.00 47.04 154 VAL B N 1
ATOM 2461 C CA . VAL B 1 154 ? 23.828 49.874 16.253 1.00 45.94 154 VAL B CA 1
ATOM 2462 C C . VAL B 1 154 ? 24.294 49.964 17.685 1.00 44.93 154 VAL B C 1
ATOM 2463 O O . VAL B 1 154 ? 24.133 49.029 18.432 1.00 44.53 154 VAL B O 1
ATOM 2467 N N . GLY B 1 155 ? 24.888 51.092 18.050 1.00 44.50 155 GLY B N 1
ATOM 2468 C CA . GLY B 1 155 ? 25.373 51.312 19.411 1.00 44.05 155 GLY B CA 1
ATOM 2469 C C . GLY B 1 155 ? 24.283 51.633 20.426 1.00 44.12 155 GLY B C 1
ATOM 2470 O O . GLY B 1 155 ? 23.213 52.146 20.078 1.00 44.00 155 GLY B O 1
ATOM 2471 N N . ARG B 1 156 ? 24.562 51.333 21.692 1.00 43.62 156 ARG B N 1
ATOM 2472 C CA . ARG B 1 156 ? 23.618 51.594 22.760 1.00 43.28 156 ARG B CA 1
ATOM 2473 C C . ARG B 1 156 ? 23.583 53.033 23.156 1.00 41.63 156 ARG B C 1
ATOM 2474 O O . ARG B 1 156 ? 24.599 53.714 23.184 1.00 42.43 156 ARG B O 1
ATOM 2482 N N . ASN B 1 157 ? 22.387 53.494 23.469 1.00 39.92 157 ASN B N 1
ATOM 2483 C CA . ASN B 1 157 ? 22.220 54.772 24.095 1.00 38.44 157 ASN B CA 1
ATOM 2484 C C . ASN B 1 157 ? 22.025 54.431 25.569 1.00 38.36 157 ASN B C 1
ATOM 2485 O O . ASN B 1 157 ? 20.918 54.082 25.970 1.00 37.56 157 ASN B O 1
ATOM 2490 N N . VAL B 1 158 ? 23.126 54.482 26.341 1.00 37.86 158 VAL B N 1
ATOM 2491 C CA . VAL B 1 158 ? 23.127 54.220 27.787 1.00 37.87 158 VAL B CA 1
ATOM 2492 C C . VAL B 1 158 ? 22.264 55.249 28.587 1.00 38.21 158 VAL B C 1
ATOM 2493 O O . VAL B 1 158 ? 21.635 54.877 29.590 1.00 38.53 158 VAL B O 1
ATOM 2497 N N . ASP B 1 159 ? 22.224 56.501 28.147 1.00 36.86 159 ASP B N 1
ATOM 2498 C CA . ASP B 1 159 ? 21.416 57.498 28.817 1.00 38.42 159 ASP B CA 1
ATOM 2499 C C . ASP B 1 159 ? 19.909 57.207 28.719 1.00 37.75 159 ASP B C 1
ATOM 2500 O O . ASP B 1 159 ? 19.181 57.398 29.678 1.00 37.86 159 ASP B O 1
ATOM 2505 N N . GLU B 1 160 ? 19.462 56.721 27.566 1.00 36.89 160 GLU B N 1
ATOM 2506 C CA . GLU B 1 160 ? 18.123 56.179 27.428 1.00 36.18 160 GLU B CA 1
ATOM 2507 C C . GLU B 1 160 ? 17.770 55.069 28.453 1.00 35.33 160 GLU B C 1
ATOM 2508 O O . GLU B 1 160 ? 16.693 55.090 29.046 1.00 35.59 160 GLU B O 1
ATOM 2514 N N . VAL B 1 161 ? 18.683 54.130 28.668 1.00 34.74 161 VAL B N 1
ATOM 2515 C CA . VAL B 1 161 ? 18.534 53.052 29.660 1.00 34.15 161 VAL B CA 1
ATOM 2516 C C . VAL B 1 161 ? 18.414 53.622 31.078 1.00 34.16 161 VAL B C 1
ATOM 2517 O O . VAL B 1 161 ? 17.577 53.230 31.865 1.00 34.92 161 VAL B O 1
ATOM 2521 N N . LEU B 1 162 ? 19.271 54.560 31.393 1.00 33.31 162 LEU B N 1
ATOM 2522 C CA . LEU B 1 162 ? 19.159 55.302 32.612 1.00 33.51 162 LEU B CA 1
ATOM 2523 C C . LEU B 1 162 ? 17.775 56.021 32.798 1.00 33.31 162 LEU B C 1
ATOM 2524 O O . LEU B 1 162 ? 17.206 55.996 33.883 1.00 33.42 162 LEU B O 1
ATOM 2529 N N . ARG B 1 163 ? 17.299 56.704 31.765 1.00 32.55 163 ARG B N 1
ATOM 2530 C CA . ARG B 1 163 ? 15.967 57.309 31.731 1.00 33.41 163 ARG B CA 1
ATOM 2531 C C . ARG B 1 163 ? 14.833 56.310 32.064 1.00 34.19 163 ARG B C 1
ATOM 2532 O O . ARG B 1 163 ? 13.959 56.542 32.910 1.00 33.74 163 ARG B O 1
ATOM 2540 N N . VAL B 1 164 ? 14.865 55.177 31.386 1.00 34.94 164 VAL B N 1
ATOM 2541 C CA . VAL B 1 164 ? 13.878 54.140 31.607 1.00 35.26 164 VAL B CA 1
ATOM 2542 C C . VAL B 1 164 ? 13.953 53.668 33.056 1.00 34.74 164 VAL B C 1
ATOM 2543 O O . VAL B 1 164 ? 12.925 53.534 33.717 1.00 35.68 164 VAL B O 1
ATOM 2547 N N . LEU B 1 165 ? 15.159 53.414 33.542 1.00 34.72 165 LEU B N 1
ATOM 2548 C CA . LEU B 1 165 ? 15.367 53.004 34.930 1.00 34.76 165 LEU B CA 1
ATOM 2549 C C . LEU B 1 165 ? 14.763 54.039 35.857 1.00 35.61 165 LEU B C 1
ATOM 2550 O O . LEU B 1 165 ? 13.989 53.711 36.757 1.00 36.34 165 LEU B O 1
ATOM 2555 N N . ASP B 1 166 ? 15.088 55.291 35.611 1.00 35.72 166 ASP B N 1
ATOM 2556 C CA . ASP B 1 166 ? 14.540 56.331 36.396 1.00 36.95 166 ASP B CA 1
ATOM 2557 C C . ASP B 1 166 ? 12.988 56.440 36.320 1.00 37.58 166 ASP B C 1
ATOM 2558 O O . ASP B 1 166 ? 12.322 56.670 37.350 1.00 38.19 166 ASP B O 1
ATOM 2563 N N . ALA B 1 167 ? 12.428 56.334 35.112 1.00 37.73 167 ALA B N 1
ATOM 2564 C CA . ALA B 1 167 ? 10.976 56.367 34.936 1.00 37.88 167 ALA B CA 1
ATOM 2565 C C . ALA B 1 167 ? 10.314 55.147 35.635 1.00 39.05 167 ALA B C 1
ATOM 2566 O O . ALA B 1 167 ? 9.242 55.291 36.236 1.00 39.63 167 ALA B O 1
ATOM 2568 N N . LEU B 1 168 ? 10.971 53.985 35.627 1.00 39.11 168 LEU B N 1
ATOM 2569 C CA . LEU B 1 168 ? 10.390 52.821 36.288 1.00 39.90 168 LEU B CA 1
ATOM 2570 C C . LEU B 1 168 ? 10.293 52.987 37.798 1.00 40.80 168 LEU B C 1
ATOM 2571 O O . LEU B 1 168 ? 9.390 52.430 38.417 1.00 41.32 168 LEU B O 1
ATOM 2576 N N . GLN B 1 169 ? 11.229 53.726 38.386 1.00 40.96 169 GLN B N 1
ATOM 2577 C CA . GLN B 1 169 ? 11.283 53.892 39.823 1.00 40.66 169 GLN B CA 1
ATOM 2578 C C . GLN B 1 169 ? 10.463 55.082 40.300 1.00 41.76 169 GLN B C 1
ATOM 2579 O O . GLN B 1 169 ? 10.197 55.188 41.477 1.00 42.16 169 GLN B O 1
ATOM 2585 N N . SER B 1 170 ? 10.069 55.977 39.400 1.00 42.90 170 SER B N 1
ATOM 2586 C CA . SER B 1 170 ? 9.529 57.263 39.795 1.00 43.91 170 SER B CA 1
ATOM 2587 C C . SER B 1 170 ? 8.156 57.567 39.224 1.00 45.54 170 SER B C 1
ATOM 2588 O O . SER B 1 170 ? 7.563 58.597 39.585 1.00 44.47 170 SER B O 1
ATOM 2591 N N . ASP B 1 171 ? 7.662 56.712 38.317 1.00 47.19 171 ASP B N 1
ATOM 2592 C CA . ASP B 1 171 ? 6.430 57.035 37.550 1.00 50.18 171 ASP B CA 1
ATOM 2593 C C . ASP B 1 171 ? 6.441 58.476 36.903 1.00 49.83 171 ASP B C 1
ATOM 2594 O O . ASP B 1 171 ? 5.448 59.222 36.976 1.00 50.12 171 ASP B O 1
ATOM 2599 N N . GLU B 1 172 ? 7.586 58.866 36.327 1.00 49.02 172 GLU B N 1
ATOM 2600 C CA . GLU B 1 172 ? 7.626 59.915 35.323 1.00 47.26 172 GLU B CA 1
ATOM 2601 C C . GLU B 1 172 ? 6.990 59.284 34.097 1.00 46.21 172 GLU B C 1
ATOM 2602 O O . GLU B 1 172 ? 7.365 58.182 33.713 1.00 46.28 172 GLU B O 1
ATOM 2608 N N . LEU B 1 173 ? 6.028 59.984 33.505 1.00 44.93 173 LEU B N 1
ATOM 2609 C CA . LEU B 1 173 ? 5.343 59.539 32.295 1.00 44.01 173 LEU B CA 1
ATOM 2610 C C . LEU B 1 173 ? 5.959 60.059 30.983 1.00 43.25 173 LEU B C 1
ATOM 2611 O O . LEU B 1 173 ? 5.632 59.548 29.917 1.00 43.58 173 LEU B O 1
ATOM 2616 N N . CYS B 1 174 ? 6.820 61.074 31.053 1.00 42.60 174 CYS B N 1
ATOM 2617 C CA . CYS B 1 174 ? 7.289 61.809 29.851 1.00 42.20 174 CYS B CA 1
ATOM 2618 C C . CYS B 1 174 ? 8.784 61.651 29.521 1.00 41.06 174 CYS B C 1
ATOM 2619 O O . CYS B 1 174 ? 9.654 62.039 30.310 1.00 40.63 174 CYS B O 1
ATOM 2622 N N . ALA B 1 175 ? 9.086 61.115 28.340 1.00 39.82 175 ALA B N 1
ATOM 2623 C CA . ALA B 1 175 ? 10.486 61.057 27.899 1.00 39.40 175 ALA B CA 1
ATOM 2624 C C . ALA B 1 175 ? 11.160 62.458 27.849 1.00 39.00 175 ALA B C 1
ATOM 2625 O O . ALA B 1 175 ? 12.363 62.574 28.095 1.00 39.19 175 ALA B O 1
ATOM 2627 N N . SER B 1 176 ? 10.385 63.507 27.541 1.00 38.46 176 SER B N 1
ATOM 2628 C CA . SER B 1 176 ? 10.904 64.879 27.452 1.00 37.97 176 SER B CA 1
ATOM 2629 C C . SER B 1 176 ? 11.150 65.564 28.802 1.00 38.28 176 SER B C 1
ATOM 2630 O O . SER B 1 176 ? 11.715 66.649 28.846 1.00 37.44 176 SER B O 1
ATOM 2633 N N . ASN B 1 177 ? 10.718 64.950 29.900 1.00 39.29 177 ASN B N 1
ATOM 2634 C CA . ASN B 1 177 ? 10.977 65.535 31.218 1.00 40.07 177 ASN B CA 1
ATOM 2635 C C .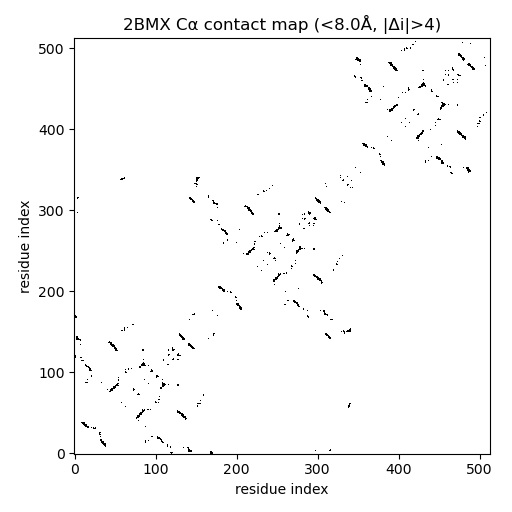 ASN B 1 177 ? 12.349 65.115 31.768 1.00 40.25 177 ASN B C 1
ATOM 2636 O O . ASN B 1 177 ? 12.848 65.691 32.739 1.00 41.67 177 ASN B O 1
ATOM 2641 N N . TRP B 1 178 ? 12.963 64.151 31.105 1.00 39.09 178 TRP B N 1
ATOM 2642 C CA . TRP B 1 178 ? 14.321 63.733 31.396 1.00 38.89 178 TRP B CA 1
ATOM 2643 C C . TRP B 1 178 ? 15.372 64.782 30.971 1.00 39.10 178 TRP B C 1
ATOM 2644 O O . TRP B 1 178 ? 15.306 65.303 29.853 1.00 39.18 178 TRP B O 1
ATOM 2655 N N . ARG B 1 179 ? 16.339 65.068 31.851 1.00 39.48 179 ARG B N 1
ATOM 2656 C CA . ARG B 1 179 ? 17.414 66.064 31.590 1.00 39.96 179 ARG B CA 1
ATOM 2657 C C . ARG B 1 179 ? 17.002 67.328 30.824 1.00 39.82 179 ARG B C 1
ATOM 2658 O O . ARG B 1 179 ? 15.931 67.888 31.049 1.00 40.69 179 ARG B O 1
ATOM 2666 N N . PRO C 1 2 ? 20.308 28.808 72.187 1.00 51.03 2 PRO C N 1
ATOM 2667 C CA . PRO C 1 2 ? 20.368 30.238 72.519 1.00 49.53 2 PRO C CA 1
ATOM 2668 C C . PRO C 1 2 ? 20.793 30.710 73.943 1.00 47.60 2 PRO C C 1
ATOM 2669 O O . PRO C 1 2 ? 21.019 29.959 74.894 1.00 47.70 2 PRO C O 1
ATOM 2673 N N . LEU C 1 3 ? 20.885 32.002 74.021 1.00 44.92 3 LEU C N 1
ATOM 2674 C CA . LEU C 1 3 ? 21.605 32.670 75.001 1.00 42.81 3 LEU C CA 1
ATOM 2675 C C . LEU C 1 3 ? 20.704 32.950 76.212 1.00 41.77 3 LEU C C 1
ATOM 2676 O O . LEU C 1 3 ? 19.589 33.422 76.056 1.00 42.24 3 LEU C O 1
ATOM 2681 N N . LEU C 1 4 ? 21.200 32.655 77.401 1.00 39.37 4 LEU C N 1
ATOM 2682 C CA . LEU C 1 4 ? 20.608 33.116 78.635 1.00 39.19 4 LEU C CA 1
ATOM 2683 C C . LEU C 1 4 ? 20.455 34.673 78.676 1.00 39.09 4 LEU C C 1
ATOM 2684 O O . LEU C 1 4 ? 21.341 35.383 78.187 1.00 38.53 4 LEU C O 1
ATOM 2689 N N . THR C 1 5 ? 19.321 35.194 79.193 1.00 38.47 5 THR C N 1
ATOM 2690 C CA . THR C 1 5 ? 19.074 36.650 79.254 1.00 38.47 5 THR C CA 1
ATOM 2691 C C . THR C 1 5 ? 18.802 37.193 80.614 1.00 38.16 5 THR C C 1
ATOM 2692 O O . THR C 1 5 ? 19.006 36.521 81.607 1.00 38.92 5 THR C O 1
ATOM 2696 N N . ILE C 1 6 ? 18.290 38.435 80.593 1.00 37.81 6 ILE C N 1
ATOM 2697 C CA . ILE C 1 6 ? 17.785 39.221 81.715 1.00 37.94 6 ILE C CA 1
ATOM 2698 C C . ILE C 1 6 ? 16.789 38.406 82.521 1.00 37.92 6 ILE C C 1
ATOM 2699 O O . ILE C 1 6 ? 15.787 37.889 81.966 1.00 37.06 6 ILE C O 1
ATOM 2704 N N . GLY C 1 7 ? 17.042 38.332 83.832 1.00 37.51 7 GLY C N 1
ATOM 2705 C CA . GLY C 1 7 ? 16.192 37.571 84.719 1.00 37.56 7 GLY C CA 1
ATOM 2706 C C . GLY C 1 7 ? 16.609 36.116 84.912 1.00 38.03 7 GLY C C 1
ATOM 2707 O O . GLY C 1 7 ? 16.269 35.541 85.920 1.00 38.10 7 GLY C O 1
ATOM 2708 N N . ASP C 1 8 ? 17.352 35.531 83.972 1.00 38.22 8 ASP C N 1
ATOM 2709 C CA . ASP C 1 8 ? 17.830 34.140 84.128 1.00 38.33 8 ASP C CA 1
ATOM 2710 C C . ASP C 1 8 ? 18.920 34.052 85.193 1.00 38.66 8 ASP C C 1
ATOM 2711 O O . ASP C 1 8 ? 19.656 35.021 85.467 1.00 38.15 8 ASP C O 1
ATOM 2716 N N . GLN C 1 9 ? 18.964 32.876 85.811 1.00 38.61 9 GLN C N 1
ATOM 2717 C CA . GLN C 1 9 ? 20.021 32.488 86.701 1.00 38.80 9 GLN C CA 1
ATOM 2718 C C . GLN C 1 9 ? 21.227 32.096 85.871 1.00 38.91 9 GLN C C 1
ATOM 2719 O O . GLN C 1 9 ? 21.126 31.271 84.972 1.00 39.51 9 GLN C O 1
ATOM 2725 N N . PHE C 1 10 ? 22.369 32.682 86.204 1.00 38.34 10 PHE C N 1
ATOM 2726 C CA . PHE C 1 10 ? 23.620 32.295 85.617 1.00 38.38 10 PHE C CA 1
ATOM 2727 C C . PHE C 1 10 ? 23.968 30.866 86.113 1.00 38.33 10 PHE C C 1
ATOM 2728 O O . PHE C 1 10 ? 23.680 30.524 87.299 1.00 37.82 10 PHE C O 1
ATOM 2736 N N . PRO C 1 11 ? 24.576 30.037 85.224 1.00 38.50 11 PRO C N 1
ATOM 2737 C CA . PRO C 1 11 ? 24.898 28.647 85.559 1.00 38.56 11 PRO C CA 1
ATOM 2738 C C . PRO C 1 11 ? 25.870 28.530 86.733 1.00 39.50 11 PRO C C 1
ATOM 2739 O O . PRO C 1 11 ? 26.751 29.366 86.900 1.00 40.53 11 PRO C O 1
ATOM 2743 N N . ALA C 1 12 ? 25.688 27.499 87.542 1.00 38.78 12 ALA C N 1
ATOM 2744 C CA . ALA C 1 12 ? 26.708 27.072 88.488 1.00 38.96 12 ALA C CA 1
ATOM 2745 C C . ALA C 1 12 ? 27.934 26.635 87.684 1.00 38.36 12 ALA C C 1
ATOM 2746 O O . ALA C 1 12 ? 27.813 26.264 86.495 1.00 38.72 12 ALA C O 1
ATOM 2748 N N . TYR C 1 13 ? 29.114 26.705 88.301 1.00 38.31 13 TYR C N 1
ATOM 2749 C CA . TYR C 1 13 ? 30.344 26.208 87.633 1.00 38.01 13 TYR C CA 1
ATOM 2750 C C . TYR C 1 13 ? 31.370 25.953 88.655 1.00 37.42 13 TYR C C 1
ATOM 2751 O O . TYR C 1 13 ? 31.303 26.524 89.725 1.00 35.91 13 TYR C O 1
ATOM 2760 N N . GLN C 1 14 ? 32.330 25.107 88.283 1.00 38.13 14 GLN C N 1
ATOM 2761 C CA . GLN C 1 14 ? 33.479 24.811 89.102 1.00 39.75 14 GLN C CA 1
ATOM 2762 C C . GLN C 1 14 ? 34.649 24.524 88.148 1.00 38.93 14 GLN C C 1
ATOM 2763 O O . GLN C 1 14 ? 34.757 23.459 87.538 1.00 38.91 14 GLN C O 1
ATOM 2769 N N . LEU C 1 15 ? 35.536 25.493 88.013 1.00 38.68 15 LEU C N 1
ATOM 2770 C CA . LEU C 1 15 ? 36.582 25.411 86.987 1.00 37.81 15 LEU C CA 1
ATOM 2771 C C . LEU C 1 15 ? 37.946 25.757 87.536 1.00 37.03 15 LEU C C 1
ATOM 2772 O O . LEU C 1 15 ? 38.066 26.645 88.422 1.00 37.26 15 LEU C O 1
ATOM 2777 N N . THR C 1 16 ? 38.966 25.071 87.015 1.00 35.43 16 THR C N 1
ATOM 2778 C CA . THR C 1 16 ? 40.352 25.490 87.208 1.00 34.79 16 THR C CA 1
ATOM 2779 C C . THR C 1 16 ? 40.566 26.899 86.561 1.00 35.10 16 THR C C 1
ATOM 2780 O O . THR C 1 16 ? 40.052 27.207 85.462 1.00 34.60 16 THR C O 1
ATOM 2784 N N . ALA C 1 17 ? 41.339 27.733 87.242 1.00 33.86 17 ALA C N 1
ATOM 2785 C CA . ALA C 1 17 ? 41.606 29.068 86.794 1.00 33.40 17 ALA C CA 1
ATOM 2786 C C . ALA C 1 17 ? 43.067 29.442 86.988 1.00 33.39 17 ALA C C 1
ATOM 2787 O O . ALA C 1 17 ? 43.736 28.986 87.909 1.00 33.33 17 ALA C O 1
ATOM 2789 N N . LEU C 1 18 ? 43.562 30.287 86.098 1.00 33.86 18 LEU C N 1
ATOM 2790 C CA . LEU C 1 18 ? 44.835 30.937 86.278 1.00 32.51 18 LEU C CA 1
ATOM 2791 C C . LEU C 1 18 ? 44.547 32.140 87.162 1.00 34.25 18 LEU C C 1
ATOM 2792 O O . LEU C 1 18 ? 43.691 32.979 86.838 1.00 34.11 18 LEU C O 1
ATOM 2797 N N . ILE C 1 19 ? 45.214 32.198 88.310 1.00 36.30 19 ILE C N 1
ATOM 2798 C CA . ILE C 1 19 ? 44.987 33.276 89.287 1.00 38.39 19 ILE C CA 1
ATOM 2799 C C . ILE C 1 19 ? 45.301 34.647 88.653 1.00 39.64 19 ILE C C 1
ATOM 2800 O O . ILE C 1 19 ? 46.093 34.716 87.711 1.00 40.72 19 ILE C O 1
ATOM 2805 N N . GLY C 1 20 ? 44.692 35.720 89.149 1.00 40.42 20 GLY C N 1
ATOM 2806 C CA . GLY C 1 20 ? 44.994 37.067 88.633 1.00 42.20 20 GLY C CA 1
ATOM 2807 C C . GLY C 1 20 ? 46.333 37.570 89.130 1.00 43.64 20 GLY C C 1
ATOM 2808 O O . GLY C 1 20 ? 46.919 36.981 90.038 1.00 43.63 20 GLY C O 1
ATOM 2809 N N . GLY C 1 21 ? 46.835 38.648 88.526 1.00 45.43 21 GLY C N 1
ATOM 2810 C CA . GLY C 1 21 ? 48.094 39.287 88.958 1.00 46.49 21 GLY C CA 1
ATOM 2811 C C . GLY C 1 21 ? 49.365 38.957 88.184 1.00 48.20 21 GLY C C 1
ATOM 2812 O O . GLY C 1 21 ? 49.406 38.056 87.316 1.00 47.88 21 GLY C O 1
ATOM 2813 N N . ASP C 1 22 ? 50.412 39.711 88.508 1.00 49.36 22 ASP C N 1
ATOM 2814 C CA . ASP C 1 22 ? 51.759 39.478 88.005 1.00 50.60 22 ASP C CA 1
ATOM 2815 C C . ASP C 1 22 ? 52.200 38.052 88.328 1.00 51.35 22 ASP C C 1
ATOM 2816 O O . ASP C 1 22 ? 52.317 37.671 89.517 1.00 51.40 22 ASP C O 1
ATOM 2821 N N . LEU C 1 23 ? 52.428 37.264 87.262 1.00 52.63 23 LEU C N 1
ATOM 2822 C CA . LEU C 1 23 ? 52.926 35.887 87.429 1.00 53.65 23 LEU C CA 1
ATOM 2823 C C . LEU C 1 23 ? 54.388 35.830 87.939 1.00 54.14 23 LEU C C 1
ATOM 2824 O O . LEU C 1 23 ? 54.741 34.911 88.723 1.00 53.66 23 LEU C O 1
ATOM 2829 N N . SER C 1 24 ? 55.216 36.817 87.497 1.00 54.93 24 SER C N 1
ATOM 2830 C CA . SER C 1 24 ? 56.625 36.895 87.970 1.00 56.18 24 SER C CA 1
ATOM 2831 C C . SER C 1 24 ? 56.722 37.131 89.506 1.00 56.38 24 SER C C 1
ATOM 2832 O O . SER C 1 24 ? 57.817 36.969 90.111 1.00 56.10 24 SER C O 1
ATOM 2834 N N . LYS C 1 25 ? 55.556 37.514 90.119 1.00 57.06 25 LYS C N 1
ATOM 2835 C CA . LYS C 1 25 ? 55.512 37.872 91.578 1.00 57.82 25 LYS C CA 1
ATOM 2836 C C . LYS C 1 25 ? 54.997 36.651 92.399 1.00 58.18 25 LYS C C 1
ATOM 2837 O O . LYS C 1 25 ? 54.971 36.737 93.633 1.00 58.42 25 LYS C O 1
ATOM 2839 N N . VAL C 1 26 ? 54.642 35.510 91.712 1.00 59.09 26 VAL C N 1
ATOM 2840 C CA . VAL C 1 26 ? 54.063 34.342 92.403 1.00 59.83 26 VAL C CA 1
ATOM 2841 C C . VAL C 1 26 ? 55.132 33.488 93.118 1.00 61.02 26 VAL C C 1
ATOM 2842 O O . VAL C 1 26 ? 56.271 33.940 93.304 1.00 61.29 26 VAL C O 1
ATOM 2844 N N . ASP C 1 27 ? 54.766 32.271 93.531 1.00 62.10 27 ASP C N 1
ATOM 2845 C CA . ASP C 1 27 ? 55.665 31.419 94.328 1.00 62.74 27 ASP C CA 1
ATOM 2846 C C . ASP C 1 27 ? 56.440 30.409 93.490 1.00 62.94 27 ASP C C 1
ATOM 2847 O O . ASP C 1 27 ? 55.859 29.658 92.709 1.00 63.11 27 ASP C O 1
ATOM 2849 N N . ALA C 1 28 ? 57.757 30.398 93.678 1.00 63.37 28 ALA C N 1
ATOM 2850 C CA . ALA C 1 28 ? 58.660 29.441 93.030 1.00 63.54 28 ALA C CA 1
ATOM 2851 C C . ALA C 1 28 ? 58.345 27.994 93.459 1.00 63.54 28 ALA C C 1
ATOM 2852 O O . ALA C 1 28 ? 59.252 27.155 93.558 1.00 63.60 28 ALA C O 1
ATOM 2854 N N . LYS C 1 29 ? 57.063 27.705 93.697 1.00 63.02 29 LYS C N 1
ATOM 2855 C CA . LYS C 1 29 ? 56.688 26.563 94.532 1.00 62.55 29 LYS C CA 1
ATOM 2856 C C . LYS C 1 29 ? 56.450 25.290 93.738 1.00 61.93 29 LYS C C 1
ATOM 2857 O O . LYS C 1 29 ? 57.387 24.520 93.491 1.00 61.92 29 LYS C O 1
ATOM 2859 N N . GLN C 1 30 ? 55.190 25.054 93.385 1.00 60.82 30 GLN C N 1
ATOM 2860 C CA . GLN C 1 30 ? 54.837 23.987 92.469 1.00 59.70 30 GLN C CA 1
ATOM 2861 C C . GLN C 1 30 ? 54.090 24.671 91.325 1.00 58.79 30 GLN C C 1
ATOM 2862 O O . GLN C 1 30 ? 53.603 25.807 91.496 1.00 58.22 30 GLN C O 1
ATOM 2864 N N . PRO C 1 31 ? 54.029 24.014 90.146 1.00 57.66 31 PRO C N 1
ATOM 2865 C CA . PRO C 1 31 ? 53.178 24.501 89.054 1.00 56.73 31 PRO C CA 1
ATOM 2866 C C . PRO C 1 31 ? 51.769 24.923 89.533 1.00 55.37 31 PRO C C 1
ATOM 2867 O O . PRO C 1 31 ? 51.207 25.874 89.012 1.00 54.98 31 PRO C O 1
ATOM 2871 N N . GLY C 1 32 ? 51.247 24.226 90.539 1.00 53.90 32 GLY C N 1
ATOM 2872 C CA . GLY C 1 32 ? 49.914 24.451 91.064 1.00 52.13 32 GLY C CA 1
ATOM 2873 C C . GLY C 1 32 ? 49.621 25.795 91.710 1.00 50.86 32 GLY C C 1
ATOM 2874 O O . GLY C 1 32 ? 48.447 26.155 91.847 1.00 50.30 32 GLY C O 1
ATOM 2875 N N . ASP C 1 33 ? 50.665 26.536 92.102 1.00 49.59 33 ASP C N 1
ATOM 2876 C CA . ASP C 1 33 ? 50.502 27.873 92.723 1.00 48.16 33 ASP C CA 1
ATOM 2877 C C . ASP C 1 33 ? 49.934 28.924 91.789 1.00 46.05 33 ASP C C 1
ATOM 2878 O O . ASP C 1 33 ? 49.362 29.920 92.240 1.00 46.47 33 ASP C O 1
ATOM 2883 N N . TYR C 1 34 ? 50.078 28.712 90.488 1.00 43.36 34 TYR C N 1
ATOM 2884 C CA . TYR C 1 34 ? 49.453 29.604 89.510 1.00 40.43 34 TYR C CA 1
ATOM 2885 C C . TYR C 1 34 ? 47.948 29.335 89.318 1.00 39.01 34 TYR C C 1
ATOM 2886 O O . TYR C 1 34 ? 47.253 30.105 88.664 1.00 38.48 34 TYR C O 1
ATOM 2895 N N . PHE C 1 35 ? 47.445 28.248 89.881 1.00 37.62 35 PHE C N 1
ATOM 2896 C CA . PHE C 1 35 ? 46.100 27.771 89.548 1.00 37.52 35 PHE C CA 1
ATOM 2897 C C . PHE C 1 35 ? 45.253 27.573 90.801 1.00 37.94 35 PHE C C 1
ATOM 2898 O O . PHE C 1 35 ? 45.783 27.273 91.844 1.00 38.37 35 PHE C O 1
ATOM 2906 N N . THR C 1 36 ? 43.954 27.803 90.718 1.00 38.65 36 THR C N 1
ATOM 2907 C CA . THR C 1 36 ? 43.024 27.426 91.801 1.00 39.59 36 THR C CA 1
ATOM 2908 C C . THR C 1 36 ? 41.731 26.908 91.168 1.00 38.87 36 THR C C 1
ATOM 2909 O O . THR C 1 36 ? 41.533 27.039 89.980 1.00 38.68 36 THR C O 1
ATOM 2913 N N . THR C 1 37 ? 40.875 26.295 91.969 1.00 38.15 37 THR C N 1
ATOM 2914 C CA . THR C 1 37 ? 39.532 26.027 91.536 1.00 38.71 37 THR C CA 1
ATOM 2915 C C . THR C 1 37 ? 38.677 27.233 91.856 1.00 38.61 37 THR C C 1
ATOM 2916 O O . THR C 1 37 ? 38.730 27.734 92.959 1.00 39.34 37 THR C O 1
ATOM 2920 N N . ILE C 1 38 ? 37.916 27.702 90.876 1.00 38.64 38 ILE C N 1
ATOM 2921 C CA . ILE C 1 38 ? 36.983 28.797 91.096 1.00 38.74 38 ILE C CA 1
ATOM 2922 C C . ILE C 1 38 ? 35.564 28.297 90.857 1.00 38.74 38 ILE C C 1
ATOM 2923 O O . ILE C 1 38 ? 35.226 27.777 89.798 1.00 39.90 38 ILE C O 1
ATOM 2928 N N . THR C 1 39 ? 34.778 28.447 91.894 1.00 38.32 39 THR C N 1
ATOM 2929 C CA . THR C 1 39 ? 33.408 28.034 91.979 1.00 38.53 39 THR C CA 1
ATOM 2930 C C . THR C 1 39 ? 32.490 29.271 91.821 1.00 39.22 39 THR C C 1
ATOM 2931 O O . THR C 1 39 ? 32.879 30.404 92.168 1.00 40.04 39 THR C O 1
ATOM 2935 N N . SER C 1 40 ? 31.264 29.069 91.339 1.00 38.84 40 SER C N 1
ATOM 2936 C CA . SER C 1 40 ? 30.251 30.138 91.267 1.00 38.45 40 SER C CA 1
ATOM 2937 C C . SER C 1 40 ? 29.743 30.689 92.611 1.00 38.79 40 SER C C 1
ATOM 2938 O O . SER C 1 40 ? 28.930 31.634 92.645 1.00 38.18 40 SER C O 1
ATOM 2941 N N . ASP C 1 41 ? 30.203 30.070 93.699 1.00 39.26 41 ASP C N 1
ATOM 2942 C CA . ASP C 1 41 ? 29.896 30.460 95.085 1.00 40.41 41 ASP C CA 1
ATOM 2943 C C . ASP C 1 41 ? 30.996 31.226 95.762 1.00 40.22 41 ASP C C 1
ATOM 2944 O O . ASP C 1 41 ? 30.852 31.567 96.945 1.00 40.38 41 ASP C O 1
ATOM 2949 N N . GLU C 1 42 ? 32.119 31.462 95.092 1.00 39.94 42 GLU C N 1
ATOM 2950 C CA . GLU C 1 42 ? 33.136 32.132 95.840 1.00 40.74 42 GLU C CA 1
ATOM 2951 C C . GLU C 1 42 ? 33.291 33.616 95.847 1.00 40.03 42 GLU C C 1
ATOM 2952 O O . GLU C 1 42 ? 34.184 34.117 96.550 1.00 40.23 42 GLU C O 1
ATOM 2958 N N . HIS C 1 43 ? 32.412 34.319 95.140 1.00 38.06 43 HIS C N 1
ATOM 2959 C CA . HIS C 1 43 ? 32.362 35.753 95.263 1.00 37.31 43 HIS C CA 1
ATOM 2960 C C . HIS C 1 43 ? 31.026 36.173 95.875 1.00 36.41 43 HIS C C 1
ATOM 2961 O O . HIS C 1 43 ? 30.301 36.935 95.255 1.00 37.88 43 HIS C O 1
ATOM 2968 N N . PRO C 1 44 ? 30.693 35.680 97.087 1.00 35.49 44 PRO C N 1
ATOM 2969 C CA . PRO C 1 44 ? 29.363 36.071 97.568 1.00 35.27 44 PRO C CA 1
ATOM 2970 C C . PRO C 1 44 ? 29.223 37.583 97.772 1.00 35.58 44 PRO C C 1
ATOM 2971 O O . PRO C 1 44 ? 30.160 38.220 98.253 1.00 36.67 44 PRO C O 1
ATOM 2975 N N . GLY C 1 45 ? 28.080 38.156 97.422 1.00 35.44 45 GLY C N 1
ATOM 2976 C CA . GLY C 1 45 ? 27.881 39.597 97.608 1.00 36.07 45 GLY C CA 1
ATOM 2977 C C . GLY C 1 45 ? 28.365 40.462 96.444 1.00 36.44 45 GLY C C 1
ATOM 2978 O O . GLY C 1 45 ? 28.146 41.679 96.421 1.00 36.13 45 GLY C O 1
ATOM 2979 N N . LYS C 1 46 ? 29.055 39.836 95.491 1.00 36.56 46 LYS C N 1
ATOM 2980 C CA . LYS C 1 46 ? 29.675 40.547 94.382 1.00 36.16 46 LYS C CA 1
ATOM 2981 C C . LYS C 1 46 ? 28.861 40.330 93.131 1.00 36.91 46 LYS C C 1
ATOM 2982 O O . LYS C 1 46 ? 28.277 39.263 92.924 1.00 37.85 46 LYS C O 1
ATOM 2988 N N . TRP C 1 47 ? 28.829 41.355 92.304 1.00 37.41 47 TRP C N 1
ATOM 2989 C CA . TRP C 1 47 ? 28.465 41.230 90.922 1.00 37.97 47 TRP C CA 1
ATOM 2990 C C . TRP C 1 47 ? 29.637 40.548 90.221 1.00 38.90 47 TRP C C 1
ATOM 2991 O O . TRP C 1 47 ? 30.803 40.738 90.573 1.00 39.50 47 TRP C O 1
ATOM 3002 N N . ARG C 1 48 ? 29.318 39.735 89.229 1.00 39.96 48 ARG C N 1
ATOM 3003 C CA . ARG C 1 48 ? 30.315 39.026 88.470 1.00 39.22 48 ARG C CA 1
ATOM 3004 C C . ARG C 1 48 ? 30.177 39.498 87.064 1.00 39.44 48 ARG C C 1
ATOM 3005 O O . ARG C 1 48 ? 29.080 39.504 86.512 1.00 39.51 48 ARG C O 1
ATOM 3013 N N . VAL C 1 49 ? 31.289 40.001 86.524 1.00 39.46 49 VAL C N 1
ATOM 3014 C CA . VAL C 1 49 ? 31.335 40.456 85.154 1.00 38.80 49 VAL C CA 1
ATOM 3015 C C . VAL C 1 49 ? 32.094 39.353 84.419 1.00 39.81 49 VAL C C 1
ATOM 3016 O O . VAL C 1 49 ? 33.324 39.235 84.504 1.00 39.63 49 VAL C O 1
ATOM 3020 N N . VAL C 1 50 ? 31.320 38.498 83.761 1.00 40.38 50 VAL C N 1
ATOM 3021 C CA . VAL C 1 50 ? 31.831 37.300 83.121 1.00 39.95 50 VAL C CA 1
ATOM 3022 C C . VAL C 1 50 ? 32.020 37.538 81.615 1.00 41.05 50 VAL C C 1
ATOM 3023 O O . VAL C 1 50 ? 31.074 37.845 80.875 1.00 41.76 50 VAL C O 1
ATOM 3027 N N . PHE C 1 51 ? 33.252 37.405 81.147 1.00 40.79 51 PHE C N 1
ATOM 3028 C CA . PHE C 1 51 ? 33.468 37.560 79.717 1.00 40.25 51 PHE C CA 1
ATOM 3029 C C . PHE C 1 51 ? 34.145 36.355 79.046 1.00 38.90 51 PHE C C 1
ATOM 3030 O O . PHE C 1 51 ? 35.099 35.764 79.560 1.00 38.77 51 PHE C O 1
ATOM 3038 N N . PHE C 1 52 ? 33.571 35.960 77.917 1.00 37.96 52 PHE C N 1
ATOM 3039 C CA . PHE C 1 52 ? 33.991 34.759 77.164 1.00 35.96 52 PHE C CA 1
ATOM 3040 C C . PHE C 1 52 ? 34.674 35.192 75.913 1.00 35.09 52 PHE C C 1
ATOM 3041 O O . PHE C 1 52 ? 34.352 36.253 75.373 1.00 34.74 52 PHE C O 1
ATOM 3049 N N . TRP C 1 53 ? 35.623 34.381 75.445 1.00 34.21 53 TRP C N 1
ATOM 3050 C CA . TRP C 1 53 ? 36.213 34.581 74.136 1.00 34.32 53 TRP C CA 1
ATOM 3051 C C . TRP C 1 53 ? 36.451 33.188 73.474 1.00 35.07 53 TRP C C 1
ATOM 3052 O O . TRP C 1 53 ? 36.486 32.146 74.156 1.00 35.12 53 TRP C O 1
ATOM 3063 N N . PRO C 1 54 ? 36.478 33.153 72.137 1.00 34.61 54 PRO C N 1
ATOM 3064 C CA . PRO C 1 54 ? 36.683 31.872 71.445 1.00 34.69 54 PRO C CA 1
ATOM 3065 C C . PRO C 1 54 ? 37.999 31.141 71.726 1.00 35.45 54 PRO C C 1
ATOM 3066 O O . PRO C 1 54 ? 37.955 29.954 72.104 1.00 36.55 54 PRO C O 1
ATOM 3070 N N . LYS C 1 55 ? 39.146 31.814 71.518 1.00 34.47 55 LYS C N 1
ATOM 3071 C CA . LYS C 1 55 ? 40.449 31.169 71.552 1.00 34.10 55 LYS C CA 1
ATOM 3072 C C . LYS C 1 55 ? 41.547 32.078 72.143 1.00 33.96 55 LYS C C 1
ATOM 3073 O O . LYS C 1 55 ? 41.741 33.219 71.672 1.00 34.33 55 LYS C O 1
ATOM 3079 N N . ASP C 1 56 ? 42.298 31.559 73.123 1.00 33.07 56 ASP C N 1
ATOM 3080 C CA . ASP C 1 56 ? 43.608 32.185 73.500 1.00 32.29 56 ASP C CA 1
ATOM 3081 C C . ASP C 1 56 ? 44.459 32.330 72.261 1.00 31.88 56 ASP C C 1
ATOM 3082 O O . ASP C 1 56 ? 44.257 31.600 71.305 1.00 31.70 56 ASP C O 1
ATOM 3087 N N . PHE C 1 57 ? 45.415 33.257 72.289 1.00 33.37 57 PHE C N 1
ATOM 3088 C CA . PHE C 1 57 ? 46.510 33.387 71.289 1.00 34.44 57 PHE C CA 1
ATOM 3089 C C . PHE C 1 57 ? 46.016 33.925 69.983 1.00 37.08 57 PHE C C 1
ATOM 3090 O O . PHE C 1 57 ? 46.575 33.690 68.921 1.00 37.34 57 PHE C O 1
ATOM 3098 N N . THR C 1 58 ? 44.957 34.677 70.107 1.00 41.13 58 THR C N 1
ATOM 3099 C CA . THR C 1 58 ? 44.262 35.303 69.018 1.00 45.71 58 THR C CA 1
ATOM 3100 C C . THR C 1 58 ? 44.403 36.828 69.225 1.00 48.00 58 THR C C 1
ATOM 3101 O O . THR C 1 58 ? 44.670 37.276 70.351 1.00 47.83 58 THR C O 1
ATOM 3105 N N . PHE C 1 59 ? 44.254 37.622 68.162 1.00 51.64 59 PHE C N 1
ATOM 3106 C CA . PHE C 1 59 ? 44.568 39.047 68.293 1.00 55.08 59 PHE C CA 1
ATOM 3107 C C . PHE C 1 59 ? 43.630 39.818 69.218 1.00 56.97 59 PHE C C 1
ATOM 3108 O O . PHE C 1 59 ? 42.405 39.914 68.993 1.00 57.65 59 PHE C O 1
ATOM 3116 N N . VAL C 1 60 ? 44.253 40.320 70.286 1.00 58.99 60 VAL C N 1
ATOM 3117 C CA . VAL C 1 60 ? 43.628 41.135 71.332 1.00 60.46 60 VAL C CA 1
ATOM 3118 C C . VAL C 1 60 ? 44.221 42.559 71.211 1.00 61.59 60 VAL C C 1
ATOM 3119 O O . VAL C 1 60 ? 45.399 42.733 70.818 1.00 61.38 60 VAL C O 1
ATOM 3123 N N . CYS C 1 61 ? 43.408 43.573 71.513 1.00 62.73 61 CYS C N 1
ATOM 3124 C CA . CYS C 1 61 ? 43.799 44.967 71.230 1.00 63.45 61 CYS C CA 1
ATOM 3125 C C . CYS C 1 61 ? 44.515 45.608 72.414 1.00 63.20 61 CYS C C 1
ATOM 3126 O O . CYS C 1 61 ? 44.013 45.527 73.543 1.00 62.59 61 CYS C O 1
ATOM 3129 N N . PRO C 1 62 ? 45.695 46.235 72.154 1.00 63.36 62 PRO C N 1
ATOM 3130 C CA . PRO C 1 62 ? 46.539 46.875 73.184 1.00 63.54 62 PRO C CA 1
ATOM 3131 C C . PRO C 1 62 ? 45.738 47.744 74.160 1.00 63.70 62 PRO C C 1
ATOM 3132 O O . PRO C 1 62 ? 46.068 47.781 75.357 1.00 63.57 62 PRO C O 1
ATOM 3136 N N . THR C 1 63 ? 44.682 48.392 73.643 1.00 63.81 63 THR C N 1
ATOM 3137 C CA . THR C 1 63 ? 43.816 49.310 74.407 1.00 63.60 63 THR C CA 1
ATOM 3138 C C . THR C 1 63 ? 42.684 48.676 75.243 1.00 63.15 63 THR C C 1
ATOM 3139 O O . THR C 1 63 ? 42.364 49.228 76.302 1.00 63.10 63 THR C O 1
ATOM 3143 N N . GLU C 1 64 ? 42.095 47.553 74.791 1.00 62.49 64 GLU C N 1
ATOM 3144 C CA . GLU C 1 64 ? 41.002 46.872 75.559 1.00 62.28 64 GLU C CA 1
ATOM 3145 C C . GLU C 1 64 ? 41.467 46.276 76.922 1.00 61.52 64 GLU C C 1
ATOM 3146 O O . GLU C 1 64 ? 40.795 46.407 77.960 1.00 60.42 64 GLU C O 1
ATOM 3152 N N . ILE C 1 65 ? 42.639 45.648 76.895 1.00 61.10 65 ILE C N 1
ATOM 3153 C CA . ILE C 1 65 ? 43.254 45.106 78.096 1.00 60.04 65 ILE C CA 1
ATOM 3154 C C . ILE C 1 65 ? 43.754 46.188 79.046 1.00 59.74 65 ILE C C 1
ATOM 3155 O O . ILE C 1 65 ? 43.446 46.113 80.235 1.00 58.99 65 ILE C O 1
ATOM 3160 N N . ALA C 1 66 ? 44.471 47.207 78.513 1.00 59.23 66 ALA C N 1
ATOM 3161 C CA . ALA C 1 66 ? 44.743 48.483 79.235 1.00 58.48 66 ALA C CA 1
ATOM 3162 C C . ALA C 1 66 ? 43.486 49.057 79.913 1.00 58.10 66 ALA C C 1
ATOM 3163 O O . ALA C 1 66 ? 43.595 49.741 80.925 1.00 58.10 66 ALA C O 1
ATOM 3165 N N . ALA C 1 67 ? 42.311 48.785 79.319 1.00 57.64 67 ALA C N 1
ATOM 3166 C CA . ALA C 1 67 ? 40.990 48.785 80.014 1.00 56.24 67 ALA C CA 1
ATOM 3167 C C . ALA C 1 67 ? 40.639 47.460 80.831 1.00 55.65 67 ALA C C 1
ATOM 3168 O O . ALA C 1 67 ? 40.993 47.466 81.999 1.00 56.35 67 ALA C O 1
ATOM 3170 N N . PHE C 1 68 ? 40.050 46.349 80.299 1.00 54.87 68 PHE C N 1
ATOM 3171 C CA . PHE C 1 68 ? 39.571 45.170 81.208 1.00 54.07 68 PHE C CA 1
ATOM 3172 C C . PHE C 1 68 ? 40.439 44.992 82.455 1.00 53.12 68 PHE C C 1
ATOM 3173 O O . PHE C 1 68 ? 39.963 45.133 83.597 1.00 52.72 68 PHE C O 1
ATOM 3181 N N . SER C 1 69 ? 41.727 44.758 82.220 1.00 52.12 69 SER C N 1
ATOM 3182 C CA . SER C 1 69 ? 42.709 44.735 83.292 1.00 51.19 69 SER C CA 1
ATOM 3183 C C . SER C 1 69 ? 42.903 46.097 83.980 1.00 50.24 69 SER C C 1
ATOM 3184 O O . SER C 1 69 ? 42.733 46.175 85.196 1.00 50.06 69 SER C O 1
ATOM 3187 N N . LYS C 1 70 ? 43.201 47.169 83.245 1.00 49.24 70 LYS C N 1
ATOM 3188 C CA . LYS C 1 70 ? 43.465 48.443 83.931 1.00 49.04 70 LYS C CA 1
ATOM 3189 C C . LYS C 1 70 ? 42.205 49.286 84.287 1.00 48.76 70 LYS C C 1
ATOM 3190 O O . LYS C 1 70 ? 42.323 50.347 84.920 1.00 48.54 70 LYS C O 1
ATOM 3192 N N . LEU C 1 71 ? 41.019 48.788 83.893 1.00 48.07 71 LEU C N 1
ATOM 3193 C CA . LEU C 1 71 ? 39.707 49.213 84.462 1.00 47.37 71 LEU C CA 1
ATOM 3194 C C . LEU C 1 71 ? 39.267 48.362 85.688 1.00 46.58 71 LEU C C 1
ATOM 3195 O O . LEU C 1 71 ? 38.264 48.683 86.355 1.00 46.58 71 LEU C O 1
ATOM 3200 N N . ASN C 1 72 ? 40.025 47.305 85.988 1.00 45.16 72 ASN C N 1
ATOM 3201 C CA . ASN C 1 72 ? 39.693 46.396 87.096 1.00 44.03 72 ASN C CA 1
ATOM 3202 C C . ASN C 1 72 ? 39.405 47.041 88.471 1.00 43.60 72 ASN C C 1
ATOM 3203 O O . ASN C 1 72 ? 38.487 46.600 89.153 1.00 43.16 72 ASN C O 1
ATOM 3208 N N . ASP C 1 73 ? 40.168 48.060 88.862 1.00 42.67 73 ASP C N 1
ATOM 3209 C CA . ASP C 1 73 ? 39.924 48.747 90.114 1.00 43.13 73 ASP C CA 1
ATOM 3210 C C . ASP C 1 73 ? 38.569 49.468 90.178 1.00 43.47 73 ASP C C 1
ATOM 3211 O O . ASP C 1 73 ? 38.006 49.601 91.262 1.00 44.32 73 ASP C O 1
ATOM 3216 N N . GLU C 1 74 ? 38.073 49.971 89.038 1.00 42.94 74 GLU C N 1
ATOM 3217 C CA . GLU C 1 74 ? 36.751 50.619 88.950 1.00 41.90 74 GLU C CA 1
ATOM 3218 C C . GLU C 1 74 ? 35.636 49.570 89.114 1.00 40.59 74 GLU C C 1
ATOM 3219 O O . GLU C 1 74 ? 34.556 49.841 89.614 1.00 39.94 74 GLU C O 1
ATOM 3225 N N . PHE C 1 75 ? 35.903 48.364 88.664 1.00 39.58 75 PHE C N 1
ATOM 3226 C CA . PHE C 1 75 ? 34.972 47.306 88.882 1.00 38.98 75 PHE C CA 1
ATOM 3227 C C . PHE C 1 75 ? 34.941 46.870 90.379 1.00 39.28 75 PHE C C 1
ATOM 3228 O O . PHE C 1 75 ? 33.863 46.661 90.948 1.00 39.51 75 PHE C O 1
ATOM 3236 N N . GLU C 1 76 ? 36.106 46.813 91.008 1.00 39.16 76 GLU C N 1
ATOM 3237 C CA . GLU C 1 76 ? 36.258 46.406 92.405 1.00 40.32 76 GLU C CA 1
ATOM 3238 C C . GLU C 1 76 ? 35.548 47.329 93.391 1.00 39.23 76 GLU C C 1
ATOM 3239 O O . GLU C 1 76 ? 34.882 46.851 94.292 1.00 39.15 76 GLU C O 1
ATOM 3245 N N . ASP C 1 77 ? 35.715 48.634 93.192 1.00 37.64 77 ASP C N 1
ATOM 3246 C CA . ASP C 1 77 ? 34.967 49.681 93.866 1.00 36.81 77 ASP C CA 1
ATOM 3247 C C . ASP C 1 77 ? 33.462 49.569 93.746 1.00 35.38 77 ASP C C 1
ATOM 3248 O O . ASP C 1 77 ? 32.757 50.099 94.591 1.00 34.95 77 ASP C O 1
ATOM 3253 N N . ARG C 1 78 ? 32.985 48.934 92.675 1.00 34.13 78 ARG C N 1
ATOM 3254 C CA . ARG C 1 78 ? 31.578 48.735 92.459 1.00 33.36 78 ARG C CA 1
ATOM 3255 C C . ARG C 1 78 ? 31.136 47.342 92.888 1.00 33.32 78 ARG C C 1
ATOM 3256 O O . ARG C 1 78 ? 30.063 46.871 92.497 1.00 32.97 78 ARG C O 1
ATOM 3264 N N . ASP C 1 79 ? 31.966 46.714 93.723 1.00 33.35 79 ASP C N 1
ATOM 3265 C CA . ASP C 1 79 ? 31.745 45.359 94.229 1.00 33.70 79 ASP C CA 1
ATOM 3266 C C . ASP C 1 79 ? 31.552 44.344 93.140 1.00 33.45 79 ASP C C 1
ATOM 3267 O O . ASP C 1 79 ? 30.703 43.451 93.261 1.00 33.07 79 ASP C O 1
ATOM 3272 N N . ALA C 1 80 ? 32.333 44.490 92.069 1.00 33.65 80 ALA C N 1
ATOM 3273 C CA . ALA C 1 80 ? 32.217 43.600 90.929 1.00 33.97 80 ALA C CA 1
ATOM 3274 C C . ALA C 1 80 ? 33.494 42.795 90.778 1.00 33.73 80 ALA C C 1
ATOM 3275 O O . ALA C 1 80 ? 34.588 43.315 90.973 1.00 34.38 80 ALA C O 1
ATOM 3277 N N . GLN C 1 81 ? 33.335 41.507 90.488 1.00 32.78 81 GLN C N 1
ATOM 3278 C CA . GLN C 1 81 ? 34.450 40.632 90.182 1.00 32.30 81 GLN C CA 1
ATOM 3279 C C . GLN C 1 81 ? 34.478 40.304 88.666 1.00 31.79 81 GLN C C 1
ATOM 3280 O O . GLN C 1 81 ? 33.510 39.801 88.116 1.00 31.41 81 GLN C O 1
ATOM 3286 N N . ILE C 1 82 ? 35.577 40.631 87.993 1.00 31.86 82 ILE C N 1
ATOM 3287 C CA . ILE C 1 82 ? 35.791 40.208 86.613 1.00 32.86 82 ILE C CA 1
ATOM 3288 C C . ILE C 1 82 ? 36.289 38.774 86.546 1.00 33.45 82 ILE C C 1
ATOM 3289 O O . ILE C 1 82 ? 37.177 38.357 87.298 1.00 34.02 82 ILE C O 1
ATOM 3294 N N . LEU C 1 83 ? 35.674 38.019 85.673 1.00 34.23 83 LEU C N 1
ATOM 3295 C CA . LEU C 1 83 ? 36.089 36.644 85.375 1.00 35.49 83 LEU C CA 1
ATOM 3296 C C . LEU C 1 83 ? 36.179 36.434 83.844 1.00 35.62 83 LEU C C 1
ATOM 3297 O O . LEU C 1 83 ? 35.215 36.699 83.122 1.00 36.12 83 LEU C O 1
ATOM 3302 N N . GLY C 1 84 ? 37.362 36.051 83.356 1.00 34.77 84 GLY C N 1
ATOM 3303 C CA . GLY C 1 84 ? 37.521 35.674 81.962 1.00 34.43 84 GLY C CA 1
ATOM 3304 C C . GLY C 1 84 ? 37.265 34.180 81.806 1.00 34.64 84 GLY C C 1
ATOM 3305 O O . GLY C 1 84 ? 37.544 33.420 82.722 1.00 33.40 84 GLY C O 1
ATOM 3306 N N . VAL C 1 85 ? 36.657 33.785 80.682 1.00 34.43 85 VAL C N 1
ATOM 3307 C CA . VAL C 1 85 ? 36.399 32.391 80.384 1.00 34.75 85 VAL C CA 1
ATOM 3308 C C . VAL C 1 85 ? 36.679 32.076 78.898 1.00 35.38 85 VAL C C 1
ATOM 3309 O O . VAL C 1 85 ? 36.211 32.779 77.993 1.00 34.56 85 VAL C O 1
ATOM 3313 N N . SER C 1 86 ? 37.484 31.046 78.661 1.00 34.80 86 SER C N 1
ATOM 3314 C CA . SER C 1 86 ? 37.484 30.385 77.385 1.00 34.76 86 SER C CA 1
ATOM 3315 C C . SER C 1 86 ? 37.551 28.851 77.602 1.00 35.13 86 SER C C 1
ATOM 3316 O O . SER C 1 86 ? 37.680 28.368 78.747 1.00 34.27 86 SER C O 1
ATOM 3319 N N . ILE C 1 87 ? 37.465 28.081 76.510 1.00 34.16 87 ILE C N 1
ATOM 3320 C CA . ILE C 1 87 ? 37.517 26.635 76.646 1.00 33.44 87 ILE C CA 1
ATOM 3321 C C . ILE C 1 87 ? 38.952 26.178 76.618 1.00 33.46 87 ILE C C 1
ATOM 3322 O O . ILE C 1 87 ? 39.219 24.968 76.700 1.00 33.83 87 ILE C O 1
ATOM 3327 N N . ASP C 1 88 ? 39.899 27.114 76.525 1.00 31.99 88 ASP C N 1
ATOM 3328 C CA . ASP C 1 88 ? 41.301 26.705 76.581 1.00 30.77 88 ASP C CA 1
ATOM 3329 C C . ASP C 1 88 ? 41.659 26.106 77.970 1.00 31.51 88 ASP C C 1
ATOM 3330 O O . ASP C 1 88 ? 40.961 26.350 78.981 1.00 30.47 88 ASP C O 1
ATOM 3335 N N . SER C 1 89 ? 42.766 25.349 78.019 1.00 29.87 89 SER C N 1
ATOM 3336 C CA . SER C 1 89 ? 43.289 24.885 79.273 1.00 29.43 89 SER C CA 1
ATOM 3337 C C . SER C 1 89 ? 43.944 25.994 80.106 1.00 30.27 89 SER C C 1
ATOM 3338 O O . SER C 1 89 ? 44.283 27.074 79.603 1.00 31.12 89 SER C O 1
ATOM 3341 N N . GLU C 1 90 ? 44.155 25.691 81.382 1.00 29.80 90 GLU C N 1
ATOM 3342 C CA . GLU C 1 90 ? 44.713 26.615 82.335 1.00 29.71 90 GLU C CA 1
ATOM 3343 C C . GLU C 1 90 ? 46.197 26.858 81.972 1.00 29.34 90 GLU C C 1
ATOM 3344 O O . GLU C 1 90 ? 46.761 27.921 82.252 1.00 30.16 90 GLU C O 1
ATOM 3350 N N . PHE C 1 91 ? 46.817 25.881 81.336 1.00 28.90 91 PHE C N 1
ATOM 3351 C CA . PHE C 1 91 ? 48.199 26.007 80.861 1.00 29.13 91 PHE C CA 1
ATOM 3352 C C . PHE C 1 91 ? 48.358 26.876 79.596 1.00 27.85 91 PHE C C 1
ATOM 3353 O O . PHE C 1 91 ? 49.376 27.514 79.442 1.00 27.84 91 PHE C O 1
ATOM 3361 N N . ALA C 1 92 ? 47.391 26.833 78.682 1.00 27.29 92 ALA C N 1
ATOM 3362 C CA . ALA C 1 92 ? 47.285 27.800 77.591 1.00 27.62 92 ALA C CA 1
ATOM 3363 C C . ALA C 1 92 ? 47.136 29.250 78.135 1.00 27.89 92 ALA C C 1
ATOM 3364 O O . ALA C 1 92 ? 47.858 30.142 77.681 1.00 28.46 92 ALA C O 1
ATOM 3366 N N . HIS C 1 93 ? 46.223 29.458 79.098 1.00 27.53 93 HIS C N 1
ATOM 3367 C CA . HIS C 1 93 ? 46.065 30.739 79.836 1.00 27.97 93 HIS C CA 1
ATOM 3368 C C . HIS C 1 93 ? 47.391 31.232 80.431 1.00 28.56 93 HIS C C 1
ATOM 3369 O O . HIS C 1 93 ? 47.787 32.402 80.243 1.00 29.61 93 HIS C O 1
ATOM 3376 N N . PHE C 1 94 ? 48.102 30.323 81.111 1.00 27.49 94 PHE C N 1
ATOM 3377 C CA . PHE C 1 94 ? 49.345 30.655 81.757 1.00 26.05 94 PHE C CA 1
ATOM 3378 C C . PHE C 1 94 ? 50.325 31.142 80.710 1.00 26.63 94 PHE C C 1
ATOM 3379 O O . PHE C 1 94 ? 50.990 32.143 80.904 1.00 27.29 94 PHE C O 1
ATOM 3387 N N . GLN C 1 95 ? 50.461 30.384 79.625 1.00 27.02 95 GLN C N 1
ATOM 3388 C CA . GLN C 1 95 ? 51.367 30.724 78.553 1.00 27.24 95 GLN C CA 1
ATOM 3389 C C . GLN C 1 95 ? 50.995 32.006 77.858 1.00 26.01 95 GLN C C 1
ATOM 3390 O O . GLN C 1 95 ? 51.834 32.793 77.511 1.00 24.82 95 GLN C O 1
ATOM 3396 N N . TRP C 1 96 ? 49.710 32.194 77.646 1.00 26.72 96 TRP C N 1
ATOM 3397 C CA . TRP C 1 96 ? 49.267 33.426 77.087 1.00 27.22 96 TRP C CA 1
ATOM 3398 C C . TRP C 1 96 ? 49.680 34.631 77.970 1.00 28.25 96 TRP C C 1
ATOM 3399 O O . TRP C 1 96 ? 50.222 35.590 77.451 1.00 27.27 96 TRP C O 1
ATOM 3410 N N . ARG C 1 97 ? 49.421 34.555 79.282 1.00 29.29 97 ARG C N 1
ATOM 3411 C CA . ARG C 1 97 ? 49.699 35.649 80.203 1.00 30.83 97 ARG C CA 1
ATOM 3412 C C . ARG C 1 97 ? 51.187 35.825 80.500 1.00 32.29 97 ARG C C 1
ATOM 3413 O O . ARG C 1 97 ? 51.605 36.930 80.857 1.00 32.19 97 ARG C O 1
ATOM 3421 N N . ALA C 1 98 ? 51.965 34.743 80.366 1.00 33.60 98 ALA C N 1
ATOM 3422 C CA . ALA C 1 98 ? 53.411 34.757 80.585 1.00 35.90 98 ALA C CA 1
ATOM 3423 C C . ALA C 1 98 ? 54.203 35.221 79.361 1.00 37.65 98 ALA C C 1
ATOM 3424 O O . ALA C 1 98 ? 55.339 35.630 79.488 1.00 37.76 98 ALA C O 1
ATOM 3426 N N . GLN C 1 99 ? 53.586 35.172 78.186 1.00 40.72 99 GLN C N 1
ATOM 3427 C CA . GLN C 1 99 ? 54.222 35.556 76.921 1.00 43.25 99 GLN C CA 1
ATOM 3428 C C . GLN C 1 99 ? 53.834 36.965 76.461 1.00 45.15 99 GLN C C 1
ATOM 3429 O O . GLN C 1 99 ? 54.594 37.614 75.772 1.00 44.98 99 GLN C O 1
ATOM 3431 N N . HIS C 1 100 ? 52.648 37.437 76.826 1.00 48.06 100 HIS C N 1
ATOM 3432 C CA . HIS C 1 100 ? 52.231 38.791 76.414 1.00 50.99 100 HIS C CA 1
ATOM 3433 C C . HIS C 1 100 ? 52.492 39.848 77.462 1.00 51.59 100 HIS C C 1
ATOM 3434 O O . HIS C 1 100 ? 52.066 39.722 78.609 1.00 52.35 100 HIS C O 1
ATOM 3441 N N . ASN C 1 101 ? 53.188 40.898 77.048 1.00 52.21 101 ASN C N 1
ATOM 3442 C CA . ASN C 1 101 ? 53.525 41.982 77.941 1.00 52.97 101 ASN C CA 1
ATOM 3443 C C . ASN C 1 101 ? 52.322 42.741 78.520 1.00 53.19 101 ASN C C 1
ATOM 3444 O O . ASN C 1 101 ? 52.429 43.325 79.601 1.00 53.59 101 ASN C O 1
ATOM 3449 N N . ASP C 1 102 ? 51.191 42.720 77.807 1.00 53.34 102 ASP C N 1
ATOM 3450 C CA . ASP C 1 102 ? 49.941 43.423 78.209 1.00 53.22 102 ASP C CA 1
ATOM 3451 C C . ASP C 1 102 ? 49.041 42.608 79.138 1.00 52.55 102 ASP C C 1
ATOM 3452 O O . ASP C 1 102 ? 48.203 43.160 79.880 1.00 52.23 102 ASP C O 1
ATOM 3457 N N . LEU C 1 103 ? 49.207 41.288 79.076 1.00 51.95 103 LEU C N 1
ATOM 3458 C CA . LEU C 1 103 ? 48.482 40.372 79.939 1.00 50.82 103 LEU C CA 1
ATOM 3459 C C . LEU C 1 103 ? 49.306 39.963 81.151 1.00 50.06 103 LEU C C 1
ATOM 3460 O O . LEU C 1 103 ? 48.772 39.355 82.065 1.00 49.66 103 LEU C O 1
ATOM 3465 N N . LYS C 1 104 ? 50.602 40.288 81.166 1.00 49.47 104 LYS C N 1
ATOM 3466 C CA . LYS C 1 104 ? 51.475 39.839 82.255 1.00 49.15 104 LYS C CA 1
ATOM 3467 C C . LYS C 1 104 ? 50.950 40.363 83.589 1.00 48.76 104 LYS C C 1
ATOM 3468 O O . LYS C 1 104 ? 51.194 39.773 84.639 1.00 48.83 104 LYS C O 1
ATOM 3470 N N . THR C 1 105 ? 50.183 41.446 83.522 1.00 48.07 105 THR C N 1
ATOM 3471 C CA . THR C 1 105 ? 49.758 42.171 84.718 1.00 47.93 105 THR C CA 1
ATOM 3472 C C . THR C 1 105 ? 48.247 42.022 85.104 1.00 47.31 105 THR C C 1
ATOM 3473 O O . THR C 1 105 ? 47.815 42.482 86.167 1.00 47.24 105 THR C O 1
ATOM 3477 N N . LEU C 1 106 ? 47.493 41.335 84.243 1.00 46.20 106 LEU C N 1
ATOM 3478 C CA . LEU C 1 106 ? 46.065 41.018 84.407 1.00 45.22 106 LEU C CA 1
ATOM 3479 C C . LEU C 1 106 ? 45.669 40.626 85.842 1.00 44.08 106 LEU C C 1
ATOM 3480 O O . LEU C 1 106 ? 46.176 39.631 86.378 1.00 43.97 106 LEU C O 1
ATOM 3485 N N . PRO C 1 107 ? 44.763 41.411 86.465 1.00 42.54 107 PRO C N 1
ATOM 3486 C CA . PRO C 1 107 ? 44.421 41.269 87.872 1.00 41.98 107 PRO C CA 1
ATOM 3487 C C . PRO C 1 107 ? 43.239 40.364 88.200 1.00 41.27 107 PRO C C 1
ATOM 3488 O O . PRO C 1 107 ? 42.863 40.233 89.369 1.00 42.10 107 PRO C O 1
ATOM 3492 N N . PHE C 1 108 ? 42.665 39.704 87.212 1.00 39.58 108 PHE C N 1
ATOM 3493 C CA . PHE C 1 108 ? 41.567 38.801 87.522 1.00 38.46 108 PHE C CA 1
ATOM 3494 C C . PHE C 1 108 ? 41.828 37.396 87.010 1.00 38.37 108 PHE C C 1
ATOM 3495 O O . PHE C 1 108 ? 42.678 37.195 86.137 1.00 38.66 108 PHE C O 1
ATOM 3503 N N . PRO C 1 109 ? 41.087 36.421 87.539 1.00 38.48 109 PRO C N 1
ATOM 3504 C CA . PRO C 1 109 ? 41.223 35.018 87.141 1.00 38.53 109 PRO C CA 1
ATOM 3505 C C . PRO C 1 109 ? 40.824 34.754 85.688 1.00 38.59 109 PRO C C 1
ATOM 3506 O O . PRO C 1 109 ? 39.917 35.396 85.152 1.00 36.93 109 PRO C O 1
ATOM 3518 N N . LEU C 1 111 ? 39.360 31.519 83.851 1.00 37.62 111 LEU C N 1
ATOM 3519 C CA . LEU C 1 111 ? 38.818 30.176 84.049 1.00 37.10 111 LEU C CA 1
ATOM 3520 C C . LEU C 1 111 ? 38.937 29.396 82.783 1.00 37.23 111 LEU C C 1
ATOM 3521 O O . LEU C 1 111 ? 38.730 29.917 81.660 1.00 36.91 111 LEU C O 1
ATOM 3526 N N . SER C 1 112 ? 39.292 28.132 82.972 1.00 36.81 112 SER C N 1
ATOM 3527 C CA . SER C 1 112 ? 39.352 27.159 81.890 1.00 36.59 112 SER C CA 1
ATOM 3528 C C . SER C 1 112 ? 38.050 26.308 81.821 1.00 36.53 112 SER C C 1
ATOM 3529 O O . SER C 1 112 ? 37.780 25.457 82.682 1.00 36.37 112 SER C O 1
ATOM 3532 N N . ASP C 1 113 ? 37.237 26.565 80.801 1.00 36.60 113 ASP C N 1
ATOM 3533 C CA . ASP C 1 113 ? 35.983 25.842 80.632 1.00 36.27 113 ASP C CA 1
ATOM 3534 C C . ASP C 1 113 ? 36.265 24.602 79.804 1.00 36.01 113 ASP C C 1
ATOM 3535 O O . ASP C 1 113 ? 35.680 24.392 78.758 1.00 35.56 113 ASP C O 1
ATOM 3540 N N . ILE C 1 114 ? 37.174 23.757 80.290 1.00 37.03 114 ILE C N 1
ATOM 3541 C CA . ILE C 1 114 ? 37.714 22.669 79.478 1.00 36.68 114 ILE C CA 1
ATOM 3542 C C . ILE C 1 114 ? 36.734 21.574 79.029 1.00 36.24 114 ILE C C 1
ATOM 3543 O O . ILE C 1 114 ? 36.951 20.933 78.014 1.00 34.80 114 ILE C O 1
ATOM 3548 N N . LYS C 1 115 ? 35.656 21.375 79.762 1.00 36.29 115 LYS C N 1
ATOM 3549 C CA . LYS C 1 115 ? 34.661 20.343 79.382 1.00 37.40 115 LYS C CA 1
ATOM 3550 C C . LYS C 1 115 ? 33.515 21.023 78.614 1.00 37.46 115 LYS C C 1
ATOM 3551 O O . LYS C 1 115 ? 32.503 20.386 78.268 1.00 37.74 115 LYS C O 1
ATOM 3557 N N . ARG C 1 116 ? 33.665 22.335 78.425 1.00 37.86 116 ARG C N 1
ATOM 3558 C CA . ARG C 1 116 ? 32.690 23.215 77.733 1.00 38.06 116 ARG C CA 1
ATOM 3559 C C . ARG C 1 116 ? 31.324 23.279 78.394 1.00 38.20 116 ARG C C 1
ATOM 3560 O O . ARG C 1 116 ? 30.364 23.695 77.762 1.00 37.40 116 ARG C O 1
ATOM 3568 N N . GLU C 1 117 ? 31.271 22.908 79.679 1.00 38.46 117 GLU C N 1
ATOM 3569 C CA . GLU C 1 117 ? 30.028 22.859 80.428 1.00 38.48 117 GLU C CA 1
ATOM 3570 C C . GLU C 1 117 ? 29.445 24.217 80.705 1.00 39.46 117 GLU C C 1
ATOM 3571 O O . GLU C 1 117 ? 28.214 24.399 80.559 1.00 40.41 117 GLU C O 1
ATOM 3577 N N . LEU C 1 118 ? 30.287 25.183 81.073 1.00 38.75 118 LEU C N 1
ATOM 3578 C CA . LEU C 1 118 ? 29.759 26.499 81.389 1.00 38.75 118 LEU C CA 1
ATOM 3579 C C . LEU C 1 118 ? 29.285 27.211 80.114 1.00 38.35 118 LEU C C 1
ATOM 3580 O O . LEU C 1 118 ? 28.177 27.741 80.058 1.00 39.82 118 LEU C O 1
ATOM 3585 N N . SER C 1 119 ? 30.148 27.247 79.108 1.00 38.09 119 SER C N 1
ATOM 3586 C CA . SER C 1 119 ? 29.805 27.816 77.823 1.00 38.44 119 SER C CA 1
ATOM 3587 C C . SER C 1 119 ? 28.500 27.237 77.274 1.00 37.69 119 SER C C 1
ATOM 3588 O O . SER C 1 119 ? 27.682 27.974 76.762 1.00 38.14 119 SER C O 1
ATOM 3591 N N . GLN C 1 120 ? 28.316 25.926 77.396 1.00 37.41 120 GLN C N 1
ATOM 3592 C CA . GLN C 1 120 ? 27.122 25.278 76.932 1.00 38.48 120 GLN C CA 1
ATOM 3593 C C . GLN C 1 120 ? 25.900 25.691 77.729 1.00 38.35 120 GLN C C 1
ATOM 3594 O O . GLN C 1 120 ? 24.851 26.038 77.143 1.00 38.26 120 GLN C O 1
ATOM 3600 N N . ALA C 1 121 ? 26.024 25.664 79.062 1.00 38.17 121 ALA C N 1
ATOM 3601 C CA . ALA C 1 121 ? 24.902 25.973 79.946 1.00 38.00 121 ALA C CA 1
ATOM 3602 C C . ALA C 1 121 ? 24.514 27.448 79.755 1.00 39.56 121 ALA C C 1
ATOM 3603 O O . ALA C 1 121 ? 23.358 27.803 79.868 1.00 40.32 121 ALA C O 1
ATOM 3605 N N . ALA C 1 122 ? 25.473 28.316 79.442 1.00 39.88 122 ALA C N 1
ATOM 3606 C CA . ALA C 1 122 ? 25.148 29.760 79.257 1.00 39.69 122 ALA C CA 1
ATOM 3607 C C . ALA C 1 122 ? 24.584 30.087 77.855 1.00 39.19 122 ALA C C 1
ATOM 3608 O O . ALA C 1 122 ? 24.053 31.160 77.628 1.00 39.65 122 ALA C O 1
ATOM 3610 N N . GLY C 1 123 ? 24.681 29.152 76.930 1.00 38.47 123 GLY C N 1
ATOM 3611 C CA . GLY C 1 123 ? 24.228 29.388 75.581 1.00 38.37 123 GLY C CA 1
ATOM 3612 C C . GLY C 1 123 ? 25.263 30.062 74.708 1.00 38.28 123 GLY C C 1
ATOM 3613 O O . GLY C 1 123 ? 24.925 30.604 73.671 1.00 37.87 123 GLY C O 1
ATOM 3614 N N . VAL C 1 124 ? 26.531 30.033 75.114 1.00 38.73 124 VAL C N 1
ATOM 3615 C CA . VAL C 1 124 ? 27.582 30.767 74.371 1.00 38.84 124 VAL C CA 1
ATOM 3616 C C . VAL C 1 124 ? 28.430 29.874 73.468 1.00 38.01 124 VAL C C 1
ATOM 3617 O O . VAL C 1 124 ? 29.084 30.372 72.550 1.00 39.13 124 VAL C O 1
ATOM 3621 N N . LEU C 1 125 ? 28.413 28.572 73.717 1.00 36.95 125 LEU C N 1
ATOM 3622 C CA . LEU C 1 125 ? 29.134 27.633 72.872 1.00 37.70 125 LEU C CA 1
ATOM 3623 C C . LEU C 1 125 ? 28.525 27.666 71.468 1.00 36.49 125 LEU C C 1
ATOM 3624 O O . LEU C 1 125 ? 27.310 27.604 71.313 1.00 37.43 125 LEU C O 1
ATOM 3629 N N . ASN C 1 126 ? 29.365 27.791 70.456 1.00 35.89 126 ASN C N 1
ATOM 3630 C CA . ASN C 1 126 ? 28.922 28.058 69.095 1.00 34.50 126 ASN C CA 1
ATOM 3631 C C . ASN C 1 126 ? 29.151 26.836 68.182 1.00 35.43 126 ASN C C 1
ATOM 3632 O O . ASN C 1 126 ? 29.539 25.775 68.681 1.00 36.02 126 ASN C O 1
ATOM 3637 N N . ALA C 1 127 ? 28.908 26.970 66.873 1.00 35.67 127 ALA C N 1
ATOM 3638 C CA . ALA C 1 127 ? 29.011 25.860 65.924 1.00 36.71 127 ALA C CA 1
ATOM 3639 C C . ALA C 1 127 ? 30.450 25.426 65.666 1.00 37.34 127 ALA C C 1
ATOM 3640 O O . ALA C 1 127 ? 30.674 24.330 65.138 1.00 37.91 127 ALA C O 1
ATOM 3642 N N . ASP C 1 128 ? 31.429 26.251 66.064 1.00 37.45 128 ASP C N 1
ATOM 3643 C CA . ASP C 1 128 ? 32.849 25.909 65.892 1.00 36.55 128 ASP C CA 1
ATOM 3644 C C . ASP C 1 128 ? 33.402 25.184 67.129 1.00 36.66 128 ASP C C 1
ATOM 3645 O O . ASP C 1 128 ? 34.559 24.697 67.112 1.00 37.00 128 ASP C O 1
ATOM 3650 N N . GLY C 1 129 ? 32.595 25.117 68.195 1.00 35.07 129 GLY C N 1
ATOM 3651 C CA . GLY C 1 129 ? 32.938 24.358 69.370 1.00 34.09 129 GLY C CA 1
ATOM 3652 C C . GLY C 1 129 ? 33.598 25.201 70.452 1.00 35.09 129 GLY C C 1
ATOM 3653 O O . GLY C 1 129 ? 34.176 24.653 71.400 1.00 34.72 129 GLY C O 1
ATOM 3654 N N . VAL C 1 130 ? 33.542 26.529 70.310 1.00 34.67 130 VAL C N 1
ATOM 3655 C CA . VAL C 1 130 ? 34.205 27.446 71.230 1.00 34.32 130 VAL C CA 1
ATOM 3656 C C . VAL C 1 130 ? 33.185 28.480 71.685 1.00 36.40 130 VAL C C 1
ATOM 3657 O O . VAL C 1 130 ? 32.095 28.592 71.077 1.00 37.07 130 VAL C O 1
ATOM 3661 N N . ALA C 1 131 ? 33.519 29.241 72.727 1.00 36.39 131 ALA C N 1
ATOM 3662 C CA . ALA C 1 131 ? 32.628 30.322 73.196 1.00 37.00 131 ALA C CA 1
ATOM 3663 C C . ALA C 1 131 ? 32.586 31.485 72.225 1.00 37.42 131 ALA C C 1
ATOM 3664 O O . ALA C 1 131 ? 33.633 31.903 71.752 1.00 38.17 131 ALA C O 1
ATOM 3666 N N . ASP C 1 132 ? 31.389 32.030 71.935 1.00 37.78 132 ASP C N 1
ATOM 3667 C CA . ASP C 1 132 ? 31.266 33.330 71.291 1.00 37.53 132 ASP C CA 1
ATOM 3668 C C . ASP C 1 132 ? 31.815 34.422 72.214 1.00 37.04 132 ASP C C 1
ATOM 3669 O O . ASP C 1 132 ? 31.908 34.212 73.430 1.00 36.81 132 ASP C O 1
ATOM 3674 N N . ARG C 1 133 ? 32.132 35.578 71.644 1.00 35.90 133 ARG C N 1
ATOM 3675 C CA . ARG C 1 133 ? 32.467 36.766 72.420 1.00 38.08 133 ARG C CA 1
ATOM 3676 C C . ARG C 1 133 ? 31.248 37.368 73.102 1.00 36.71 133 ARG C C 1
ATOM 3677 O O . ARG C 1 133 ? 30.539 38.185 72.521 1.00 36.12 133 ARG C O 1
ATOM 3685 N N . VAL C 1 134 ? 31.072 37.002 74.365 1.00 36.18 134 VAL C N 1
ATOM 3686 C CA . VAL C 1 134 ? 29.882 37.302 75.102 1.00 37.21 134 VAL C CA 1
ATOM 3687 C C . VAL C 1 134 ? 30.258 37.858 76.470 1.00 38.01 134 VAL C C 1
ATOM 3688 O O . VAL C 1 134 ? 31.112 37.294 77.157 1.00 40.09 134 VAL C O 1
ATOM 3692 N N . THR C 1 135 ? 29.615 38.939 76.872 1.00 37.03 135 THR C N 1
ATOM 3693 C CA . THR C 1 135 ? 29.723 39.441 78.226 1.00 37.15 135 THR C CA 1
ATOM 3694 C C . THR C 1 135 ? 28.390 39.320 78.956 1.00 37.01 135 THR C C 1
ATOM 3695 O O . THR C 1 135 ? 27.340 39.626 78.370 1.00 36.68 135 THR C O 1
ATOM 3699 N N . PHE C 1 136 ? 28.460 38.935 80.237 1.00 36.33 136 PHE C N 1
ATOM 3700 C CA . PHE C 1 136 ? 27.350 38.995 81.175 1.00 37.57 136 PHE C CA 1
ATOM 3701 C C . PHE C 1 136 ? 27.724 39.829 82.369 1.00 37.06 136 PHE C C 1
ATOM 3702 O O . PHE C 1 136 ? 28.860 39.747 82.872 1.00 37.28 136 PHE C O 1
ATOM 3710 N N . ILE C 1 137 ? 26.754 40.593 82.836 1.00 35.49 137 ILE C N 1
ATOM 3711 C CA . ILE C 1 137 ? 26.776 41.102 84.167 1.00 36.51 137 ILE C CA 1
ATOM 3712 C C . ILE C 1 137 ? 25.731 40.346 84.993 1.00 38.27 137 ILE C C 1
ATOM 3713 O O . ILE C 1 137 ? 24.547 40.266 84.620 1.00 38.41 137 ILE C O 1
ATOM 3718 N N . VAL C 1 138 ? 26.202 39.796 86.109 1.00 38.79 138 VAL C N 1
ATOM 3719 C CA . VAL C 1 138 ? 25.402 38.958 86.987 1.00 39.68 138 VAL C CA 1
ATOM 3720 C C . VAL C 1 138 ? 25.410 39.588 88.353 1.00 39.60 138 VAL C C 1
ATOM 3721 O O . VAL C 1 138 ? 26.508 39.929 88.862 1.00 40.36 138 VAL C O 1
ATOM 3725 N N . ASP C 1 139 ? 24.219 39.732 88.946 1.00 38.20 139 ASP C N 1
ATOM 3726 C CA . ASP C 1 139 ? 24.096 40.436 90.203 1.00 37.84 139 ASP C CA 1
ATOM 3727 C C . ASP C 1 139 ? 24.373 39.529 91.404 1.00 37.26 139 ASP C C 1
ATOM 3728 O O . ASP C 1 139 ? 24.535 38.316 91.218 1.00 37.10 139 ASP C O 1
ATOM 3733 N N . PRO C 1 140 ? 24.473 40.105 92.635 1.00 36.81 140 PRO C N 1
ATOM 3734 C CA . PRO C 1 140 ? 24.679 39.294 93.864 1.00 36.47 140 PRO C CA 1
ATOM 3735 C C . PRO C 1 140 ? 23.670 38.120 94.122 1.00 37.09 140 PRO C C 1
ATOM 3736 O O . PRO C 1 140 ? 23.938 37.193 94.922 1.00 35.45 140 PRO C O 1
ATOM 3740 N N . ASN C 1 141 ? 22.523 38.169 93.463 1.00 38.24 141 ASN C N 1
ATOM 3741 C CA . ASN C 1 141 ? 21.558 37.059 93.505 1.00 38.66 141 ASN C CA 1
ATOM 3742 C C . ASN C 1 141 ? 21.654 36.078 92.357 1.00 38.08 141 ASN C C 1
ATOM 3743 O O . ASN C 1 141 ? 20.733 35.299 92.169 1.00 38.99 141 ASN C O 1
ATOM 3748 N N . ASN C 1 142 ? 22.729 36.142 91.570 1.00 38.02 142 ASN C N 1
ATOM 3749 C CA . ASN C 1 142 ? 22.997 35.199 90.467 1.00 37.53 142 ASN C CA 1
ATOM 3750 C C . ASN C 1 142 ? 22.089 35.437 89.240 1.00 37.81 142 ASN C C 1
ATOM 3751 O O . ASN C 1 142 ? 21.980 34.606 88.357 1.00 39.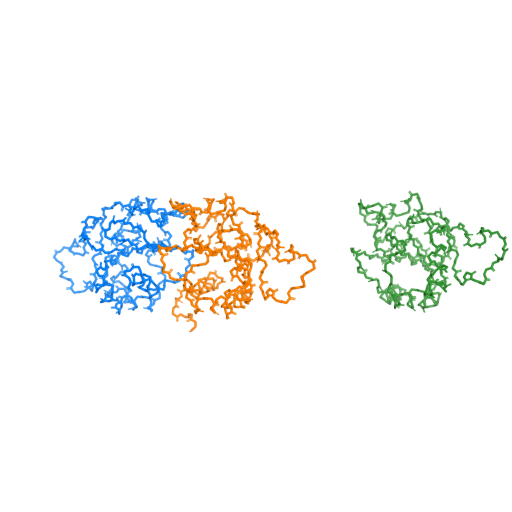32 142 ASN C O 1
ATOM 3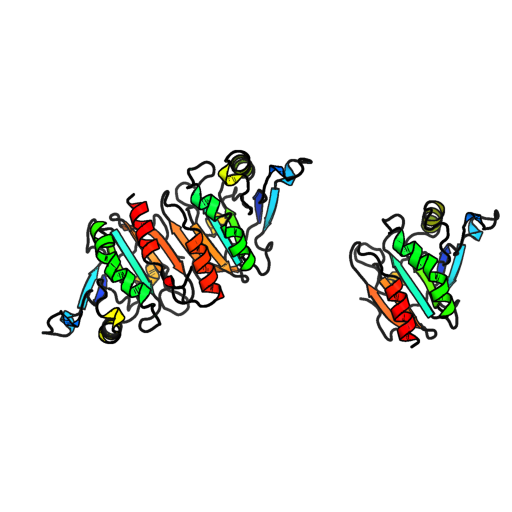756 N N . GLU C 1 143 ? 21.479 36.600 89.160 1.00 38.11 143 GLU C N 1
ATOM 3757 C CA . GLU C 1 143 ? 20.588 36.892 88.081 1.00 37.88 143 GLU C CA 1
ATOM 3758 C C . GLU C 1 143 ? 21.292 37.782 87.070 1.00 37.95 143 GLU C C 1
ATOM 3759 O O . GLU C 1 143 ? 22.009 38.715 87.429 1.00 37.03 143 GLU C O 1
ATOM 3765 N N . ILE C 1 144 ? 21.103 37.440 85.795 1.00 36.92 144 ILE C N 1
ATOM 3766 C CA . ILE C 1 144 ? 21.708 38.143 84.736 1.00 35.62 144 ILE C CA 1
ATOM 3767 C C . ILE C 1 144 ? 20.945 39.469 84.536 1.00 35.89 144 ILE C C 1
ATOM 3768 O O . ILE C 1 144 ? 19.682 39.478 84.379 1.00 33.50 144 ILE C O 1
ATOM 3773 N N . GLN C 1 145 ? 21.724 40.569 84.500 1.00 35.71 145 GLN C N 1
ATOM 3774 C CA . GLN C 1 145 ? 21.185 41.935 84.286 1.00 35.44 145 GLN C CA 1
ATOM 3775 C C . GLN C 1 145 ? 21.642 42.559 83.005 1.00 34.85 145 GLN C C 1
ATOM 3776 O O . GLN C 1 145 ? 21.161 43.627 82.629 1.00 35.86 145 GLN C O 1
ATOM 3782 N N . PHE C 1 146 ? 22.571 41.887 82.326 1.00 35.27 146 PHE C N 1
ATOM 3783 C CA . PHE C 1 146 ? 23.173 42.345 81.085 1.00 34.71 146 PHE C CA 1
ATOM 3784 C C . PHE C 1 146 ? 23.780 41.190 80.351 1.00 35.21 146 PHE C C 1
ATOM 3785 O O . PHE C 1 146 ? 24.467 40.376 80.963 1.00 36.27 146 PHE C O 1
ATOM 3793 N N . VAL C 1 147 ? 23.559 41.117 79.031 1.00 34.43 147 VAL C N 1
ATOM 3794 C CA . VAL C 1 147 ? 24.285 40.186 78.226 1.00 33.94 147 VAL C CA 1
ATOM 3795 C C . VAL C 1 147 ? 24.547 40.862 76.879 1.00 34.86 147 VAL C C 1
ATOM 3796 O O . VAL C 1 147 ? 23.708 41.561 76.358 1.00 35.34 147 VAL C O 1
ATOM 3800 N N . SER C 1 148 ? 25.713 40.606 76.302 1.00 34.97 148 SER C N 1
ATOM 3801 C CA . SER C 1 148 ? 26.043 41.156 75.016 1.00 35.14 148 SER C CA 1
ATOM 3802 C C . SER C 1 148 ? 26.898 40.190 74.209 1.00 35.08 148 SER C C 1
ATOM 3803 O O . SER C 1 148 ? 27.866 39.654 74.755 1.00 35.57 148 SER C O 1
ATOM 3806 N N . ALA C 1 149 ? 26.586 39.985 72.923 1.00 34.25 149 ALA C N 1
ATOM 3807 C CA . ALA C 1 149 ? 27.377 39.064 72.094 1.00 34.08 149 ALA C CA 1
ATOM 3808 C C . ALA C 1 149 ? 27.603 39.682 70.764 1.00 34.52 149 ALA C C 1
ATOM 3809 O O . ALA C 1 149 ? 26.763 40.427 70.286 1.00 33.52 149 ALA C O 1
ATOM 3811 N N . THR C 1 150 ? 28.758 39.394 70.164 1.00 35.09 150 THR C N 1
ATOM 3812 C CA . THR C 1 150 ? 29.070 39.928 68.859 1.00 37.01 150 THR C CA 1
ATOM 3813 C C . THR C 1 150 ? 29.741 38.809 68.098 1.00 37.45 150 THR C C 1
ATOM 3814 O O . THR C 1 150 ? 30.369 37.935 68.704 1.00 37.97 150 THR C O 1
ATOM 3818 N N . ALA C 1 151 ? 29.566 38.822 66.784 1.00 37.71 151 ALA C N 1
ATOM 3819 C CA . ALA C 1 151 ? 30.184 37.847 65.906 1.00 39.54 151 ALA C CA 1
ATOM 3820 C C . ALA C 1 151 ? 31.654 38.192 65.670 1.00 41.36 151 ALA C C 1
ATOM 3821 O O . ALA C 1 151 ? 32.106 39.293 66.021 1.00 42.66 151 ALA C O 1
ATOM 3823 N N . GLY C 1 152 ? 32.382 37.255 65.053 1.00 42.72 152 GLY C N 1
ATOM 3824 C CA . GLY C 1 152 ? 33.661 37.544 64.396 1.00 43.00 152 GLY C CA 1
ATOM 3825 C C . GLY C 1 152 ? 34.706 38.177 65.291 1.00 42.93 152 GLY C C 1
ATOM 3826 O O . GLY C 1 152 ? 34.904 37.768 66.421 1.00 41.29 152 GLY C O 1
ATOM 3827 N N . SER C 1 153 ? 35.315 39.230 64.787 1.00 43.90 153 SER C N 1
ATOM 3828 C CA . SER C 1 153 ? 36.490 39.796 65.417 1.00 45.50 153 SER C CA 1
ATOM 3829 C C . SER C 1 153 ? 36.278 41.112 66.140 1.00 45.20 153 SER C C 1
ATOM 3830 O O . SER C 1 153 ? 37.240 41.638 66.704 1.00 46.70 153 SER C O 1
ATOM 3833 N N . VAL C 1 154 ? 35.063 41.657 66.088 1.00 44.08 154 VAL C N 1
ATOM 3834 C CA . VAL C 1 154 ? 34.692 42.875 66.829 1.00 42.31 154 VAL C CA 1
ATOM 3835 C C . VAL C 1 154 ? 35.216 42.846 68.286 1.00 41.82 154 VAL C C 1
ATOM 3836 O O . VAL C 1 154 ? 34.839 41.987 69.051 1.00 40.79 154 VAL C O 1
ATOM 3840 N N . GLY C 1 155 ? 36.069 43.801 68.658 1.00 41.63 155 GLY C N 1
ATOM 3841 C CA . GLY C 1 155 ? 36.546 43.905 70.045 1.00 42.03 155 GLY C CA 1
ATOM 3842 C C . GLY C 1 155 ? 35.558 44.509 71.038 1.00 42.40 155 GLY C C 1
ATOM 3843 O O . GLY C 1 155 ? 34.678 45.262 70.655 1.00 42.17 155 GLY C O 1
ATOM 3844 N N . ARG C 1 156 ? 35.708 44.187 72.320 1.00 42.54 156 ARG C N 1
ATOM 3845 C CA . ARG C 1 156 ? 34.847 44.749 73.362 1.00 43.02 156 ARG C CA 1
ATOM 3846 C C . ARG C 1 156 ? 35.209 46.137 73.794 1.00 41.42 156 ARG C C 1
ATOM 3847 O O . ARG C 1 156 ? 36.376 46.508 73.819 1.00 42.30 156 ARG C O 1
ATOM 3855 N N . ASN C 1 157 ? 34.163 46.904 74.081 1.00 40.04 157 ASN C N 1
ATOM 3856 C CA . ASN C 1 157 ? 34.225 48.236 74.712 1.00 38.22 157 ASN C CA 1
ATOM 3857 C C . ASN C 1 157 ? 33.929 47.934 76.200 1.00 38.12 157 ASN C C 1
ATOM 3858 O O . ASN C 1 157 ? 32.788 47.776 76.608 1.00 36.55 157 ASN C O 1
ATOM 3863 N N . VAL C 1 158 ? 35.006 47.793 76.970 1.00 38.27 158 VAL C N 1
ATOM 3864 C CA . VAL C 1 158 ? 34.948 47.520 78.397 1.00 38.24 158 VAL C CA 1
ATOM 3865 C C . VAL C 1 158 ? 34.474 48.778 79.166 1.00 37.18 158 VAL C C 1
ATOM 3866 O O . VAL C 1 158 ? 33.812 48.664 80.177 1.00 37.34 158 VAL C O 1
ATOM 3870 N N . ASP C 1 159 ? 34.750 49.965 78.675 1.00 35.99 159 ASP C N 1
ATOM 3871 C CA . ASP 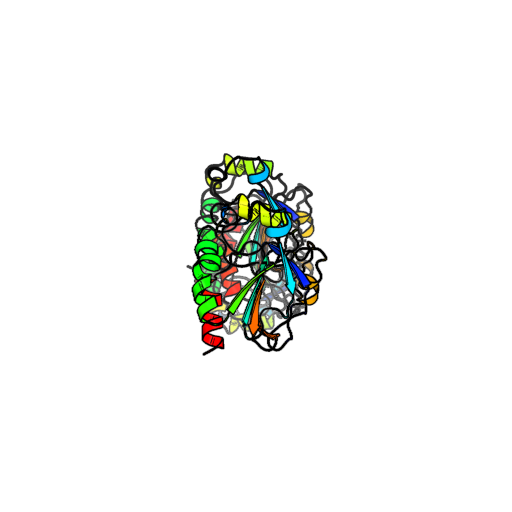C 1 159 ? 34.095 51.123 79.263 1.00 37.52 159 ASP C CA 1
ATOM 3872 C C . ASP C 1 159 ? 32.558 51.122 79.237 1.00 36.59 159 ASP C C 1
ATOM 3873 O O . ASP C 1 159 ? 31.905 51.654 80.134 1.00 36.83 159 ASP C O 1
ATOM 3878 N N . GLU C 1 160 ? 31.995 50.511 78.206 1.00 35.92 160 GLU C N 1
ATOM 3879 C CA . GLU C 1 160 ? 30.586 50.443 78.047 1.00 35.02 160 GLU C CA 1
ATOM 3880 C C . GLU C 1 160 ? 30.050 49.443 79.027 1.00 34.52 160 GLU C C 1
ATOM 3881 O O . GLU C 1 160 ? 28.984 49.626 79.585 1.00 34.11 160 GLU C O 1
ATOM 3887 N N . VAL C 1 161 ? 30.801 48.376 79.255 1.00 34.76 161 VAL C N 1
ATOM 3888 C CA . VAL C 1 161 ? 30.419 47.360 80.270 1.00 34.14 161 VAL C CA 1
ATOM 3889 C C . VAL C 1 161 ? 30.370 47.943 81.686 1.00 33.10 161 VAL C C 1
ATOM 3890 O O . VAL C 1 161 ? 29.452 47.668 82.426 1.00 34.87 161 VAL C O 1
ATOM 3894 N N . LEU C 1 162 ? 31.341 48.764 82.032 1.00 32.11 162 LEU C N 1
ATOM 3895 C CA . LEU C 1 162 ? 31.365 49.487 83.280 1.00 31.88 162 LEU C CA 1
ATOM 3896 C C . LEU C 1 162 ? 30.216 50.530 83.374 1.00 33.18 162 LEU C C 1
ATOM 3897 O O . LEU C 1 162 ? 29.622 50.693 84.430 1.00 33.21 162 LEU C O 1
ATOM 3902 N N . ARG C 1 163 ? 29.963 51.270 82.293 1.00 33.76 163 ARG C N 1
ATOM 3903 C CA . ARG C 1 163 ? 28.862 52.217 82.245 1.00 35.14 163 ARG C CA 1
ATOM 3904 C C . ARG C 1 163 ? 27.540 51.487 82.628 1.00 36.16 163 ARG C C 1
ATOM 3905 O O . ARG C 1 163 ? 26.802 51.919 83.527 1.00 35.83 163 ARG C O 1
ATOM 3913 N N . VAL C 1 164 ? 27.284 50.355 81.981 1.00 35.91 164 VAL C N 1
ATOM 3914 C CA . VAL C 1 164 ? 26.106 49.547 82.260 1.00 36.16 164 VAL C CA 1
ATOM 3915 C C . VAL C 1 164 ? 26.035 49.078 83.720 1.00 36.50 164 VAL C C 1
ATOM 3916 O O . VAL C 1 164 ? 25.003 49.210 84.382 1.00 37.29 164 VAL C O 1
ATOM 3920 N N . LEU C 1 165 ? 27.124 48.511 84.218 1.00 37.07 165 LEU C N 1
ATOM 3921 C CA . LEU C 1 165 ? 27.218 48.117 85.627 1.00 36.88 165 LEU C CA 1
ATOM 3922 C C . LEU C 1 165 ? 26.870 49.285 86.545 1.00 37.22 165 LEU C C 1
ATOM 3923 O O . LEU C 1 165 ? 26.048 49.160 87.447 1.00 37.41 165 LEU C O 1
ATOM 3928 N N . ASP C 1 166 ? 27.502 50.429 86.298 1.00 37.20 166 ASP C N 1
ATOM 3929 C CA . ASP C 1 166 ? 27.251 51.597 87.087 1.00 37.41 166 ASP C CA 1
ATOM 3930 C C . ASP C 1 166 ? 25.761 52.063 87.021 1.00 37.46 166 ASP C C 1
ATOM 3931 O O . ASP C 1 166 ? 25.182 52.442 88.048 1.00 37.13 166 ASP C O 1
ATOM 3936 N N . ALA C 1 167 ? 25.171 52.042 85.822 1.00 37.23 167 ALA C N 1
ATOM 3937 C CA . ALA C 1 167 ? 23.759 52.373 85.601 1.00 38.28 167 ALA C CA 1
ATOM 3938 C C . ALA C 1 167 ? 22.866 51.360 86.339 1.00 39.85 167 ALA C C 1
ATOM 3939 O O . ALA C 1 167 ? 21.919 51.766 87.045 1.00 40.70 167 ALA C O 1
ATOM 3941 N N . LEU C 1 168 ? 23.182 50.064 86.207 1.00 40.09 168 LEU C N 1
ATOM 3942 C CA . LEU C 1 168 ? 22.448 49.016 86.924 1.00 40.91 168 LEU C CA 1
ATOM 3943 C C . LEU C 1 168 ? 22.406 49.211 88.455 1.00 42.19 168 LEU C C 1
ATOM 3944 O O . LEU C 1 168 ? 21.373 48.975 89.070 1.00 42.74 168 LEU C O 1
ATOM 3949 N N . GLN C 1 169 ? 23.524 49.616 89.060 1.00 43.55 169 GLN C N 1
ATOM 3950 C CA . GLN C 1 169 ? 23.593 49.883 90.494 1.00 44.55 169 GLN C CA 1
ATOM 3951 C C . GLN C 1 169 ? 22.928 51.211 90.820 1.00 47.28 169 GLN C C 1
ATOM 3952 O O . GLN C 1 169 ? 22.743 51.568 91.981 1.00 48.23 169 GLN C O 1
ATOM 3958 N N . SER C 1 170 ? 22.556 51.917 89.755 1.00 49.98 170 SER C N 1
ATOM 3959 C CA . SER C 1 170 ? 22.084 53.310 89.741 1.00 52.48 170 SER C CA 1
ATOM 3960 C C . SER C 1 170 ? 23.068 54.332 90.236 1.00 52.97 170 SER C C 1
ATOM 3961 O O . SER C 1 170 ? 23.467 55.176 89.438 1.00 53.84 170 SER C O 1
#

B-factor: mean 40.41, std 7.84, range [20.02, 85.56]

InterPro domains:
  IPR000866 Alkyl hydroperoxide reductase subunit C/ Thiol specific antioxidant [PF00578] (27-146)
  IPR013766 Thioredoxin domain [PS51352] (4-170)
  IPR024706 Peroxiredoxin, AhpC-type [PIRSF000239] (4-188)
  IPR036249 Thioredoxin-like superfamily [SSF52833] (4-188)
  IPR050217 Thiol-specific antioxidant peroxiredoxin [PTHR10681] (6-186)

CATH classification: 3.40.30.10

GO terms:
  GO:0004601 peroxidase activity (F, IDA)
  GO:0051920 peroxiredoxin activity (F, IDA)
  GO:0102039 NADH-dependent peroxiredoxin activity (F, IDA)
  GO:0045454 cell redox homeostasis (P, IDA)
  GO:0016491 oxidoreductase activity (F, IDA)
  GO:0005886 plasma membrane (C, HDA)
  GO:0045454 cell redox homeostasis (P, IMP)
  GO:0051409 response to nitrosative stress (P, IMP)
  GO:0005515 protein binding (F, IPI)
  GO:0160319 lipoyl-dependent peroxiredoxin activity (F, EXP)
  GO:0005829 cytosol (C, TAS)
  GO:0160319 lipoyl-dependent peroxiredoxin activity (F, IDA)

Secondary structure (DSSP, 8-state):
-B--TTPBPPP-EEEEEPSS-GGGS--SSGGGGEEEEETTSSTT-EEEEEE-S-TTS---HHHHHHHHHTHHHHHTTTEEEEEEBSS-HHHHHHHHHH-TTGGG-----B-TTSHHHHHHT-B-TTSSB-EEEEEE-TTSBEEEEEEE-TTPPP-HHHHHHHHHHHH-/-B--TTPBPPP-EEEEEPSS-TTTS--SSGGGGEEEEETTSSTT-EEEEEE-S-TTS---HHHHHHHHHSHHHHHTTTEEEEEEBSS-HHHHHHHHHH-GGGTT-----B-TTSHHHHHHT-B-TTSSB-EEEEEE-TTSBEEEEEEE-TTPPP-HHHHHHHHHHHHH----GGG--/----TTPBPPP-EEEEEPSS-GGGS-SS-GGGGEEEEETTSSTT-EEEEEE-S-TTS---HHHHHHHTTTHHHHHTTTEEEEEEBSS-HHHHHHHHHH-TTTTT-----B-TTSHHHHHHT-B-TTSSB-EEEEEE-TTSBEEEEEEE-TT----HHHHHHHHHHHT-

Foldseek 3Di:
DADAFFDFQDKDKFKKQFAFQPVVFDPPDPCSRIDIDIPVPDQQAKEKEWEAFDQPDDADLVLLVCQVVCVVVCVVLRYAYEYEKQDDNVSVVVSCVPDPSNNGGGHMGHCNVCVSQVVRVQQDPVRMGFGKIFIAGSVSGTPDMDGDHDDDHDDVVVVSVSSVVVVD/DADDFFDFQDWDKFKKQAAFQPVPFDPPDPCSRIDIDIPPNQAQAKEKEWEDFDQPDDAPLVLLVCLVVCVVVRVVLRYAYEYEKQDHNVSVVVSCVPVPSNNTRGHMGHCNVCVNCVVRVQQDPVGIGFGKIFIAGNVRGTRDMDGDPDPDHDDVVVVSLSSVCVVPVPPDPVVRD/DADAFFDFQDWDKFKKQAFFQPVPWDPPDPCRRIDIDTPPPLAQAKEKEWEAFDQPDDDDLVVLCCVQVVQVVRVVLRYAYDYEKQDDNVSVVCSCVVDPSNSGRGHMGHCNVCVNQVVRVQQDPVRIGFGKIFIAGSVRGTRDMDGDDDDDDDDVVVVSVSSVVVVD

Organism: Mycobacterium tuberculosis (strain ATCC 25618 / H37Rv) (NCBI:txid83332)

Solvent-accessible surface area: 23506 Å² total